Protein AF-A0A953YBI5-F1 (afdb_monomer_lite)

Foldseek 3Di:
DDLVVVQVVVVVVPDPPPDDPDDPDDPPDPPPPPPPPPQPVQADLLRAGPLVVVVVVCVDVDCPLQPCDPVVLVSNVVSLVVVVDPVSVVSSVVSCVSGCVCVLCVVLVVQLVVLLVVCVVCCVVPVVVPDPPVVCNPLVSNLVSVLVSVQVVCVVVVHRDPVVSVVCSVVVSVLVVVLVVVLCPPVVSVVVVVVCPDPPNVVVCVPCVVVVVVVSVVVSVVVVVVVVVVVCLVVLLQVLLVLLLVLLLQLLVQLLVPPDLVSNLVSLVSNVVSLVSNLVSLCVQLVVLVVVLVVVLVVLVVSLVVQVVVLVVQVVVCVVPVVDPVNVVSVVSNVVSVVVSVVVNVVSVVVSQVSNLVSLCCQAVNDDDPDQQLVVLLVQLQDPVRVVVSSVSLSVSSSVQDSHSLSNLVSVLSSLSSSCSNRVVNVVSSVVSNVVSVVVSVVVVVVVVLSGPVVVVVRRPPCPPPVNVSVPRDD

Secondary structure (DSSP, 8-state):
--THHHHHHHHHH-S----------PPPPP-------TTGGGB-TTS-B-HHHHHHHT-S--TTSTT--HHHHHHHHHHHHHH--HHHHHHHHHHHHTSTHHHHTHHHHHHHHHHHHHHHHHIIIIITTTS-HHHIIIIIHHHHHHHHHHHHHHHHTT---HHHHHHHHHHHHHHHHHHHHHHTTSHHHHHHHHHHTSTTHHHHHHHHHHHHHHHHHHHHHHHHHHHHHHHHHHHHHHHHHHHHHHHHHHHHHHHHH-SSHHHHHHHHHHHHHHHHHHHHHTTHHHHHHHHHHHHHHHHHHHHHHHHHHHHHHHHHHHTT-TTSTHHHHHHHHHHHHHHHHHHHHHHHHHHHHHHHHHHHHHHHHS---SS-TTHHHHHHHT-TTTHHHHHHHHHHHHTT--SSHHHHHHHHHHHHHHHHHH-GGGHHHHHHHHHHHHHHHHHHHHHHHH--HHHHTT--TTSSHHHHHHHS---

Radius of gyration: 30.62 Å; chains: 1; bounding box: 60×81×88 Å

pLDDT: mean 75.7, std 19.61, range [31.36, 98.5]

Structure (mmCIF, N/CA/C/O backbone):
data_AF-A0A953YBI5-F1
#
_entry.id   AF-A0A953YBI5-F1
#
loop_
_atom_site.group_PDB
_atom_site.id
_atom_site.type_symbol
_atom_site.label_atom_id
_atom_site.label_alt_id
_atom_site.label_comp_id
_atom_site.label_asym_id
_atom_site.label_entity_id
_atom_site.label_seq_id
_atom_site.pdbx_PDB_ins_code
_atom_site.Cartn_x
_atom_site.Cartn_y
_atom_site.Cartn_z
_atom_site.occupancy
_atom_site.B_iso_or_equiv
_atom_site.auth_seq_id
_atom_site.auth_comp_id
_atom_site.auth_asym_id
_atom_site.auth_atom_id
_atom_site.pdbx_PDB_model_num
ATOM 1 N N . MET A 1 1 ? -17.204 -23.065 28.541 1.00 38.41 1 MET A N 1
ATOM 2 C CA . MET A 1 1 ? -15.896 -22.770 27.911 1.00 38.41 1 MET A CA 1
ATOM 3 C C . MET A 1 1 ? -16.152 -21.701 26.873 1.00 38.41 1 MET A C 1
ATOM 5 O O . MET A 1 1 ? -17.058 -21.897 26.081 1.00 38.41 1 MET A O 1
ATOM 9 N N . ASN A 1 2 ? -15.470 -20.555 26.953 1.00 37.81 2 ASN A N 1
ATOM 10 C CA . ASN A 1 2 ? -15.810 -19.384 26.142 1.00 37.81 2 ASN A CA 1
ATOM 11 C C . ASN A 1 2 ? -15.201 -19.534 24.721 1.00 37.81 2 ASN A C 1
ATOM 13 O O . ASN A 1 2 ? -13.968 -19.576 24.626 1.00 37.81 2 ASN A O 1
ATOM 17 N N . PRO A 1 3 ? -16.004 -19.667 23.642 1.00 39.47 3 PRO A N 1
ATOM 18 C CA . PRO A 1 3 ? -15.534 -20.033 22.292 1.00 39.47 3 PRO A CA 1
ATOM 19 C C . PRO A 1 3 ? -14.549 -19.025 21.671 1.00 39.47 3 PRO A C 1
ATOM 21 O O . PRO A 1 3 ? -13.709 -19.386 20.849 1.00 39.47 3 PRO A O 1
ATOM 24 N N . TRP A 1 4 ? -14.543 -17.776 22.138 1.00 41.09 4 TRP A N 1
ATOM 25 C CA . TRP A 1 4 ? -13.689 -16.701 21.616 1.00 41.09 4 TRP A CA 1
ATOM 26 C C . TRP A 1 4 ? -12.180 -16.925 21.817 1.00 41.09 4 TRP A C 1
ATOM 28 O O . TRP A 1 4 ? -11.372 -16.449 21.019 1.00 41.09 4 TRP A O 1
ATOM 38 N N . ARG A 1 5 ? -11.769 -17.688 22.844 1.00 41.41 5 ARG A N 1
ATOM 39 C CA . ARG A 1 5 ? -10.341 -17.985 23.091 1.00 41.41 5 ARG A CA 1
ATOM 40 C C . ARG A 1 5 ? -9.724 -18.918 22.044 1.00 41.41 5 ARG A C 1
ATOM 42 O O . ARG A 1 5 ? -8.505 -18.920 21.907 1.00 41.41 5 ARG A O 1
ATOM 49 N N . LEU A 1 6 ? -10.538 -19.679 21.310 1.00 43.06 6 LEU A N 1
ATOM 50 C CA . LEU A 1 6 ? -10.079 -20.566 20.235 1.00 43.06 6 LEU A CA 1
ATOM 51 C C . LEU A 1 6 ? -10.041 -19.863 18.866 1.00 43.06 6 LEU A C 1
ATOM 53 O O . LEU A 1 6 ? -9.292 -20.283 17.991 1.00 43.06 6 LEU A O 1
ATOM 57 N N . LEU A 1 7 ? -10.774 -18.756 18.701 1.00 44.19 7 LEU A N 1
ATOM 58 C CA . LEU A 1 7 ? -10.940 -18.061 17.417 1.00 44.19 7 LEU A CA 1
ATOM 59 C C . LEU A 1 7 ? -9.850 -17.025 17.099 1.00 44.19 7 LEU A C 1
ATOM 61 O O . LEU A 1 7 ? -9.533 -16.808 15.932 1.00 44.19 7 LEU A O 1
ATOM 65 N N . LEU A 1 8 ? -9.226 -16.410 18.109 1.00 40.84 8 LEU A N 1
ATOM 66 C CA . LEU A 1 8 ? -8.185 -15.389 17.891 1.00 40.84 8 LEU A CA 1
ATOM 67 C C . LEU A 1 8 ? -6.787 -15.971 17.610 1.00 40.84 8 LEU A C 1
ATOM 69 O O . LEU A 1 8 ? -5.961 -15.314 16.981 1.00 40.84 8 LEU A O 1
ATOM 73 N N . ALA A 1 9 ? -6.520 -17.208 18.035 1.00 40.12 9 ALA A N 1
ATOM 74 C CA . ALA A 1 9 ? -5.230 -17.869 17.828 1.00 40.12 9 ALA A CA 1
ATOM 75 C C . ALA A 1 9 ? -4.893 -18.145 16.341 1.00 40.12 9 ALA A C 1
ATOM 77 O O . ALA A 1 9 ? -3.784 -17.806 15.927 1.00 40.12 9 ALA A O 1
ATOM 78 N N . PRO A 1 10 ? -5.800 -18.684 15.498 1.00 40.62 10 PRO A N 1
ATOM 79 C CA . PRO A 1 10 ? -5.495 -18.913 14.082 1.00 40.62 10 PRO A CA 1
ATOM 80 C C . PRO A 1 10 ? -5.432 -17.617 13.257 1.00 40.62 10 PRO A C 1
ATOM 82 O O . PRO A 1 10 ? -4.679 -17.552 12.288 1.00 40.62 10 PRO A O 1
ATOM 85 N N . LEU A 1 11 ? -6.143 -16.559 13.664 1.00 39.78 11 LEU A N 1
ATOM 86 C CA . LEU A 1 11 ? -6.164 -15.256 12.980 1.00 39.78 11 LEU A CA 1
ATOM 87 C C . LEU A 1 11 ? -4.816 -14.515 13.077 1.00 39.78 11 LEU A C 1
ATOM 89 O O . LEU A 1 11 ? -4.431 -13.802 12.154 1.00 39.78 11 LEU A O 1
ATOM 93 N N . LEU A 1 12 ? -4.059 -14.752 14.153 1.00 38.44 12 LEU A N 1
ATOM 94 C CA . LEU A 1 12 ? -2.684 -14.267 14.315 1.00 38.44 12 LEU A CA 1
ATOM 95 C C . LEU A 1 12 ? -1.645 -15.141 13.586 1.00 38.44 12 LEU A C 1
ATOM 97 O O . LEU A 1 12 ? -0.542 -14.671 13.314 1.00 38.44 12 LEU A O 1
ATOM 101 N N . CYS A 1 13 ? -1.987 -16.387 13.238 1.00 38.44 13 CYS A N 1
ATOM 102 C CA . CYS A 1 13 ? -1.091 -17.324 12.551 1.00 38.44 13 CYS A CA 1
ATOM 103 C C . CYS A 1 13 ? -1.298 -17.402 11.025 1.00 38.44 13 CYS A C 1
ATOM 105 O O . CYS A 1 13 ? -0.402 -17.873 10.330 1.00 38.44 13 CYS A O 1
ATOM 107 N N . ALA A 1 14 ? -2.442 -16.958 10.490 1.00 33.94 14 ALA A N 1
ATOM 108 C CA . ALA A 1 14 ? -2.810 -17.124 9.077 1.00 33.94 14 ALA A CA 1
ATOM 109 C C . ALA A 1 14 ? -2.406 -15.959 8.147 1.00 33.94 14 ALA A C 1
ATOM 111 O O . ALA A 1 14 ? -2.756 -15.970 6.967 1.00 33.94 14 ALA A O 1
ATOM 112 N N . LEU A 1 15 ? -1.662 -14.959 8.632 1.00 34.66 15 LEU A N 1
ATOM 113 C CA . LEU A 1 15 ? -1.116 -13.918 7.759 1.00 34.66 15 LEU A CA 1
ATOM 114 C C . LEU A 1 15 ? -0.030 -14.523 6.850 1.00 34.66 15 LEU A C 1
ATOM 116 O O . LEU A 1 15 ? 0.958 -15.058 7.362 1.00 34.66 15 LEU A O 1
ATOM 120 N N . PRO A 1 16 ? -0.155 -14.438 5.512 1.00 38.12 16 PRO A N 1
ATOM 121 C CA . PRO A 1 16 ? 0.911 -14.874 4.632 1.00 38.12 16 PRO A CA 1
ATOM 122 C C . PRO A 1 16 ? 2.105 -13.940 4.834 1.00 38.12 16 PRO A C 1
ATOM 124 O O . PRO A 1 16 ? 2.052 -12.755 4.503 1.00 38.12 16 PRO A O 1
ATOM 127 N N . LEU A 1 17 ? 3.201 -14.493 5.355 1.00 38.00 17 LEU A N 1
ATOM 128 C CA . LEU A 1 17 ? 4.547 -13.928 5.265 1.00 38.00 17 LEU A CA 1
ATOM 129 C C . LEU A 1 17 ? 4.966 -13.909 3.787 1.00 38.00 17 LEU A C 1
ATOM 131 O O . LEU A 1 17 ? 5.788 -14.702 3.330 1.00 38.00 17 LEU A O 1
ATOM 135 N N . ALA A 1 18 ? 4.352 -13.029 3.002 1.00 33.50 18 ALA A N 1
ATOM 136 C CA . ALA A 1 18 ? 4.752 -12.762 1.637 1.00 33.50 18 ALA A CA 1
ATOM 137 C C . ALA A 1 18 ? 6.072 -11.978 1.669 1.00 33.50 18 ALA A C 1
ATOM 139 O O . ALA A 1 18 ? 6.083 -10.758 1.781 1.00 33.50 18 ALA A O 1
ATOM 140 N N . GLY A 1 19 ? 7.183 -12.719 1.619 1.00 34.19 19 GLY A N 1
ATOM 141 C CA . GLY A 1 19 ? 8.467 -12.304 1.050 1.00 34.19 19 GLY A CA 1
ATOM 142 C C . GLY A 1 19 ? 8.935 -10.881 1.352 1.00 34.19 19 GLY A C 1
ATOM 143 O O . GLY A 1 19 ? 9.192 -10.118 0.425 1.00 34.19 19 GLY A O 1
ATOM 144 N N . VAL A 1 20 ? 9.106 -10.531 2.627 1.00 31.45 20 VAL A N 1
ATOM 145 C CA . VAL A 1 20 ? 9.957 -9.393 2.989 1.00 31.45 20 VAL A CA 1
ATOM 146 C C . VAL A 1 20 ? 11.403 -9.851 2.813 1.00 31.45 20 VAL A C 1
ATOM 148 O O . VAL A 1 20 ? 11.874 -10.735 3.528 1.00 31.45 20 VAL A O 1
ATOM 151 N N . CYS A 1 21 ? 12.099 -9.289 1.823 1.00 31.89 21 CYS A N 1
ATOM 152 C CA . CYS A 1 21 ? 13.548 -9.409 1.705 1.00 31.89 21 CYS A CA 1
ATOM 153 C C . CYS A 1 21 ? 14.183 -9.045 3.051 1.00 31.89 21 CYS A C 1
ATOM 155 O O . CYS A 1 21 ? 13.959 -7.949 3.562 1.00 31.89 21 CYS A O 1
ATOM 157 N N . VAL A 1 22 ? 14.963 -9.971 3.613 1.00 33.91 22 VAL A N 1
ATOM 158 C CA . VAL A 1 22 ? 15.710 -9.791 4.861 1.00 33.91 22 VAL A CA 1
ATOM 159 C C . VAL A 1 22 ? 16.747 -8.685 4.651 1.00 33.91 22 VAL A C 1
ATOM 161 O O . VAL A 1 22 ? 17.883 -8.933 4.248 1.00 33.91 22 VAL A O 1
ATOM 164 N N . ALA A 1 23 ? 16.345 -7.439 4.890 1.00 35.44 23 ALA A N 1
ATOM 165 C CA . ALA A 1 23 ? 17.272 -6.398 5.291 1.00 35.44 23 ALA A CA 1
ATOM 166 C C . ALA A 1 23 ? 17.822 -6.816 6.660 1.00 35.44 23 ALA A C 1
ATOM 168 O O . ALA A 1 23 ? 17.047 -7.223 7.523 1.00 35.44 23 ALA A O 1
ATOM 169 N N . GLN A 1 24 ? 19.147 -6.773 6.829 1.00 32.41 24 GLN A N 1
ATOM 170 C CA . GLN A 1 24 ? 19.813 -7.037 8.107 1.00 32.41 24 GLN A CA 1
ATOM 171 C C . GLN A 1 24 ? 19.042 -6.359 9.244 1.00 32.41 24 GLN A C 1
ATOM 173 O O . GLN A 1 24 ? 18.914 -5.134 9.251 1.00 32.41 24 GLN A O 1
ATOM 178 N N . GLU A 1 25 ? 18.514 -7.170 10.165 1.00 31.36 25 GLU A N 1
ATOM 179 C CA . GLU A 1 25 ? 17.849 -6.709 11.379 1.00 31.36 25 GLU A CA 1
ATOM 180 C C . GLU A 1 25 ? 18.768 -5.716 12.090 1.00 31.36 25 GLU A C 1
ATOM 182 O O . GLU A 1 25 ? 19.824 -6.073 12.619 1.00 31.36 25 GLU A O 1
ATOM 187 N N . ALA A 1 26 ? 18.363 -4.445 12.097 1.00 38.09 26 ALA A N 1
ATOM 188 C CA . ALA A 1 26 ? 18.811 -3.542 13.137 1.00 38.09 26 ALA A CA 1
ATOM 189 C C . ALA A 1 26 ? 18.460 -4.204 14.481 1.00 38.09 26 ALA A C 1
ATOM 191 O O . ALA A 1 26 ? 17.373 -4.784 14.588 1.00 38.09 26 ALA A O 1
ATOM 192 N N . PRO A 1 27 ? 19.352 -4.163 15.489 1.00 48.12 27 PRO A N 1
ATOM 193 C CA . PRO A 1 27 ? 19.052 -4.737 16.792 1.00 48.12 27 PRO A CA 1
ATOM 194 C C . PRO A 1 27 ? 17.697 -4.198 17.264 1.00 48.12 27 PRO A C 1
ATOM 196 O O . PRO A 1 27 ? 17.449 -2.997 17.096 1.00 48.12 27 PRO A O 1
ATOM 199 N N . PRO A 1 28 ? 16.813 -5.059 17.804 1.00 37.97 28 PRO A N 1
ATOM 200 C CA . PRO A 1 28 ? 15.508 -4.620 18.261 1.00 37.97 28 PRO A CA 1
ATOM 201 C C . PRO A 1 28 ? 15.716 -3.431 19.203 1.00 37.97 28 PRO A C 1
ATOM 203 O O . PRO A 1 28 ? 16.600 -3.500 20.069 1.00 37.97 28 PRO A O 1
ATOM 206 N N . PRO A 1 29 ? 14.967 -2.325 19.030 1.00 41.56 29 PRO A N 1
ATOM 207 C CA . PRO A 1 29 ? 15.013 -1.246 20.002 1.00 41.56 29 PRO A CA 1
ATOM 208 C C . PRO A 1 29 ? 14.768 -1.861 21.385 1.00 41.56 29 PRO A C 1
ATOM 210 O O . PRO A 1 29 ? 13.970 -2.801 21.492 1.00 41.56 29 PRO A O 1
ATOM 213 N N . PRO A 1 30 ? 15.487 -1.407 22.429 1.00 46.97 30 PRO A N 1
ATOM 214 C CA . PRO A 1 30 ? 15.323 -1.962 23.765 1.00 46.97 30 PRO A CA 1
ATOM 215 C C . PRO A 1 30 ? 13.833 -1.978 24.095 1.00 46.97 30 PRO A C 1
ATOM 217 O O . PRO A 1 30 ? 13.148 -0.984 23.852 1.00 46.97 30 PRO A O 1
ATOM 220 N N . ALA A 1 31 ? 13.337 -3.121 24.577 1.00 33.91 31 ALA A N 1
ATOM 221 C CA . ALA A 1 31 ? 11.937 -3.284 24.934 1.00 33.91 31 ALA A CA 1
ATOM 222 C C . ALA A 1 31 ? 11.511 -2.093 25.798 1.00 33.91 31 ALA A C 1
ATOM 224 O O . ALA A 1 31 ? 12.016 -1.914 26.909 1.00 33.91 31 ALA A O 1
ATOM 225 N N . VAL A 1 32 ? 10.627 -1.252 25.259 1.00 36.38 32 VAL A N 1
ATOM 226 C CA . VAL A 1 32 ? 10.007 -0.179 26.028 1.00 36.38 32 VAL A CA 1
ATOM 227 C C . VAL A 1 32 ? 9.223 -0.897 27.116 1.00 36.38 32 VAL A C 1
ATOM 229 O O . VAL A 1 32 ? 8.304 -1.662 26.817 1.00 36.38 32 VAL A O 1
ATOM 232 N N . ALA A 1 33 ? 9.663 -0.756 28.368 1.00 42.38 33 ALA A N 1
ATOM 233 C CA . ALA A 1 33 ? 8.956 -1.322 29.507 1.00 42.38 33 ALA A CA 1
ATOM 234 C C . ALA A 1 33 ? 7.477 -0.914 29.405 1.00 42.38 33 ALA A C 1
ATOM 236 O O . ALA A 1 33 ? 7.223 0.225 29.006 1.00 42.38 33 ALA A O 1
ATOM 237 N N . PRO A 1 34 ? 6.510 -1.801 29.720 1.00 46.44 34 PRO A N 1
ATOM 238 C CA . PRO A 1 34 ? 5.100 -1.441 29.670 1.00 46.44 34 PRO A CA 1
ATOM 239 C C . PRO A 1 34 ? 4.927 -0.171 30.492 1.00 46.44 34 PRO A C 1
ATOM 241 O O . PRO A 1 34 ? 5.212 -0.165 31.692 1.00 46.44 34 PRO A O 1
ATOM 244 N N . GLU A 1 35 ? 4.565 0.913 29.815 1.00 55.09 35 GLU A N 1
ATOM 245 C CA . GLU A 1 35 ? 4.444 2.222 30.427 1.00 55.09 35 GLU A CA 1
ATOM 246 C C . GLU A 1 35 ? 3.282 2.132 31.415 1.00 55.09 35 GLU A C 1
ATOM 248 O O . GLU A 1 35 ? 2.106 2.130 31.048 1.00 55.09 35 GLU A O 1
ATOM 253 N N . LEU A 1 36 ? 3.634 1.891 32.679 1.00 68.62 36 LEU A N 1
ATOM 254 C CA . LEU A 1 36 ? 2.707 1.756 33.788 1.00 68.62 36 LEU A CA 1
ATOM 255 C C . LEU A 1 36 ? 1.977 3.084 33.904 1.00 68.62 36 LEU A C 1
ATOM 257 O O . LEU A 1 36 ? 2.531 4.033 34.451 1.00 68.62 36 LEU A O 1
ATOM 261 N N . ASP A 1 37 ? 0.753 3.144 33.379 1.00 75.50 37 ASP A N 1
ATOM 262 C CA . ASP A 1 37 ? -0.151 4.264 33.597 1.00 75.50 37 ASP A CA 1
ATOM 263 C C . ASP A 1 37 ? -0.215 4.536 35.108 1.00 75.50 37 ASP A C 1
ATOM 265 O O . ASP A 1 37 ? -0.789 3.735 35.858 1.00 75.50 37 ASP A O 1
ATOM 269 N N . PRO A 1 38 ? 0.398 5.635 35.583 1.00 78.06 38 PRO A N 1
ATOM 270 C CA . PRO A 1 38 ? 0.611 5.857 37.010 1.00 78.06 38 PRO A CA 1
ATOM 271 C C . PRO A 1 38 ? -0.710 6.098 37.749 1.00 78.06 38 PRO A C 1
ATOM 273 O O . PRO A 1 38 ? -0.744 6.123 38.979 1.00 78.06 38 PRO A O 1
ATOM 276 N N . PHE A 1 39 ? -1.802 6.259 36.999 1.00 87.38 39 PHE A N 1
ATOM 277 C CA . PHE A 1 39 ? -3.135 6.532 37.499 1.00 87.38 39 PHE A CA 1
ATOM 278 C C . PHE A 1 39 ? -4.109 5.360 37.341 1.00 87.38 39 PHE A C 1
ATOM 280 O O . PHE A 1 39 ? -5.306 5.530 37.584 1.00 87.38 39 PHE A O 1
ATOM 287 N N . LYS A 1 40 ? -3.627 4.164 36.983 1.00 88.25 40 LYS A N 1
ATOM 288 C CA . LYS A 1 40 ? -4.470 2.980 36.758 1.00 88.25 40 LYS A CA 1
ATOM 289 C C . LYS A 1 40 ? -5.446 2.709 37.910 1.00 88.25 40 LYS A C 1
ATOM 291 O O . LYS A 1 40 ? -6.616 2.423 37.674 1.00 88.25 40 LYS A O 1
ATOM 296 N N . ASP A 1 41 ? -4.992 2.879 39.151 1.00 88.62 41 ASP A N 1
ATOM 297 C CA . ASP A 1 41 ? -5.772 2.589 40.365 1.00 88.62 41 ASP A CA 1
ATOM 298 C C . ASP A 1 41 ? -6.878 3.610 40.675 1.00 88.62 41 ASP A C 1
ATOM 300 O O . ASP A 1 41 ? -7.653 3.411 41.614 1.00 88.62 41 ASP A O 1
ATOM 304 N N . VAL A 1 42 ? -6.914 4.730 39.950 1.00 91.62 42 VAL A N 1
ATOM 305 C CA . VAL A 1 42 ? -7.939 5.779 40.074 1.00 91.62 42 VAL A CA 1
ATOM 306 C C . VAL A 1 42 ? -8.682 6.014 38.759 1.00 91.62 42 VAL A C 1
ATOM 308 O O . VAL A 1 42 ? -9.495 6.936 38.666 1.00 91.62 42 VAL A O 1
ATOM 311 N N . ARG A 1 43 ? -8.447 5.192 37.730 1.00 90.81 43 ARG A N 1
ATOM 312 C CA . ARG A 1 43 ? -9.248 5.226 36.505 1.00 90.81 43 ARG A CA 1
ATOM 313 C C . ARG A 1 43 ? -10.604 4.565 36.720 1.00 90.81 43 ARG A C 1
ATOM 315 O O . ARG A 1 43 ? -10.757 3.554 37.404 1.00 90.81 43 ARG A O 1
ATOM 322 N N . ARG A 1 44 ? -11.622 5.153 36.104 1.00 93.19 44 ARG A N 1
ATOM 323 C CA . ARG A 1 44 ? -12.934 4.544 35.916 1.00 93.19 44 ARG A CA 1
ATOM 324 C C . ARG A 1 44 ? -12.854 3.448 34.858 1.00 93.19 44 ARG A C 1
ATOM 326 O O . ARG A 1 44 ? -11.905 3.346 34.087 1.00 93.19 44 ARG A O 1
ATOM 333 N N . SER A 1 45 ? -13.921 2.663 34.789 1.00 91.81 45 SER A N 1
ATOM 334 C CA . SER A 1 45 ? -14.107 1.611 33.789 1.00 91.81 45 SER A CA 1
ATOM 335 C C . SER A 1 45 ? -14.154 2.114 32.345 1.00 91.81 45 SER A C 1
ATOM 337 O O . SER A 1 45 ? -13.962 1.310 31.442 1.00 91.81 45 SER A O 1
ATOM 339 N N . ASP A 1 46 ? -14.430 3.403 32.144 1.00 85.19 46 ASP A N 1
ATOM 340 C CA . ASP A 1 46 ? -14.461 4.102 30.850 1.00 85.19 46 ASP A CA 1
ATOM 341 C C . ASP A 1 46 ? -13.140 4.806 30.504 1.00 85.19 46 ASP A C 1
ATOM 343 O O . ASP A 1 46 ? -13.074 5.592 29.563 1.00 85.19 46 ASP A O 1
ATOM 347 N N . GLY A 1 47 ? -12.099 4.571 31.301 1.00 85.75 47 GLY A N 1
ATOM 348 C CA . GLY A 1 47 ? -10.788 5.160 31.094 1.00 85.75 47 GLY A CA 1
ATOM 349 C C . GLY A 1 47 ? -10.616 6.575 31.646 1.00 85.75 47 GLY A C 1
ATOM 350 O O . GLY A 1 47 ? -9.477 7.012 31.695 1.00 85.75 47 GLY A O 1
ATOM 351 N N . THR A 1 48 ? -11.651 7.281 32.113 1.00 91.00 48 THR A N 1
ATOM 352 C CA . THR A 1 48 ? -11.484 8.620 32.725 1.00 91.00 48 THR A CA 1
ATOM 353 C C . THR A 1 48 ? -10.980 8.548 34.167 1.00 91.00 48 THR A C 1
ATOM 355 O O . THR A 1 48 ? -11.270 7.597 34.892 1.00 91.00 48 THR A O 1
ATOM 358 N N . LEU A 1 49 ? -10.269 9.570 34.641 1.00 92.44 49 LEU A N 1
ATOM 359 C CA . LEU A 1 49 ? -9.792 9.638 36.028 1.00 92.44 49 LEU A CA 1
ATOM 360 C C . LEU A 1 49 ? -10.876 10.034 37.033 1.00 92.44 49 LEU A C 1
ATOM 362 O O . LEU A 1 49 ? -11.623 10.994 36.832 1.00 92.44 49 LEU A O 1
ATOM 366 N N . ARG A 1 50 ? -10.918 9.337 38.175 1.00 93.94 50 ARG A N 1
ATOM 367 C CA . ARG A 1 50 ? -11.683 9.734 39.365 1.00 93.94 50 ARG A CA 1
ATOM 368 C C . ARG A 1 50 ? -10.939 10.844 40.099 1.00 93.94 50 ARG A C 1
ATOM 370 O O . ARG A 1 50 ? -10.206 10.590 41.052 1.00 93.94 50 ARG A O 1
ATOM 377 N N . TRP A 1 51 ? -11.120 12.080 39.647 1.00 90.88 51 TRP A N 1
ATOM 378 C CA . TRP A 1 51 ? -10.373 13.240 40.137 1.00 90.88 51 TRP A CA 1
ATOM 379 C C . TRP A 1 51 ? -10.537 13.469 41.635 1.00 90.88 51 TRP A C 1
ATOM 381 O O . TRP A 1 51 ? -9.556 13.757 42.309 1.00 90.88 51 TRP A O 1
ATOM 391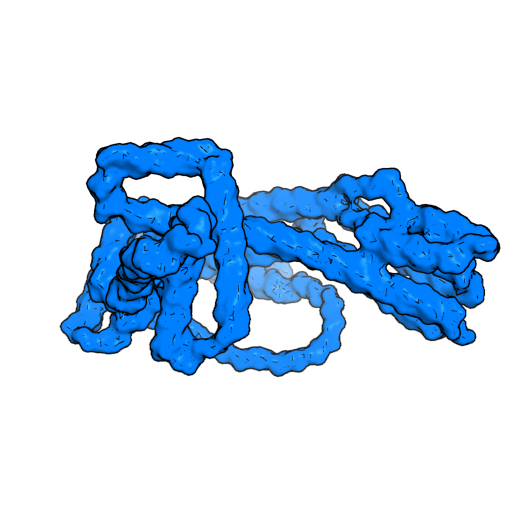 N N . GLY A 1 52 ? -11.735 13.251 42.184 1.00 89.81 52 GLY A N 1
ATOM 392 C CA . GLY A 1 52 ? -11.946 13.328 43.633 1.00 89.81 52 GLY A CA 1
ATOM 393 C C . GLY A 1 52 ? -11.054 12.358 44.419 1.00 89.81 52 GLY A C 1
ATOM 394 O O . GLY A 1 52 ? -10.443 12.753 45.407 1.00 89.81 52 GLY A O 1
ATOM 395 N N . GLU A 1 53 ? -10.919 11.113 43.950 1.00 91.06 53 GLU A N 1
ATOM 396 C CA . GLU A 1 53 ? -10.052 10.107 44.579 1.00 91.06 53 GLU A CA 1
ATOM 397 C C . GLU A 1 53 ? -8.566 10.420 44.354 1.00 91.06 53 GLU A C 1
ATOM 399 O O . GLU A 1 53 ? -7.764 10.293 45.278 1.00 91.06 53 GLU A O 1
ATOM 404 N N . LEU A 1 54 ? -8.197 10.867 43.149 1.00 87.50 54 LEU A N 1
ATOM 405 C CA . LEU A 1 54 ? -6.828 11.263 42.815 1.00 87.50 54 LEU A CA 1
ATOM 406 C C . LEU A 1 54 ? -6.347 12.424 43.702 1.00 87.50 54 LEU A C 1
ATOM 408 O O . LEU A 1 54 ? -5.249 12.360 44.252 1.00 87.50 54 LEU A O 1
ATOM 412 N N . LEU A 1 55 ? -7.181 13.450 43.884 1.00 83.81 55 LEU A N 1
ATOM 413 C CA . LEU A 1 55 ? -6.869 14.617 44.711 1.00 83.81 55 LEU A CA 1
ATOM 414 C C . LEU A 1 55 ? -6.835 14.278 46.204 1.00 83.81 55 LEU A C 1
ATOM 416 O O . LEU A 1 55 ? -5.950 14.748 46.912 1.00 83.81 55 LEU A O 1
ATOM 420 N N . GLN A 1 56 ? -7.740 13.418 46.686 1.00 85.44 56 GLN A N 1
ATOM 421 C CA . GLN A 1 56 ? -7.717 12.948 48.078 1.00 85.44 56 GLN A CA 1
ATOM 422 C C . GLN A 1 56 ? -6.468 12.114 48.392 1.00 85.44 56 GLN A C 1
ATOM 424 O O . GLN A 1 56 ? -5.915 12.225 49.485 1.00 85.44 56 GLN A O 1
ATOM 429 N N . ARG A 1 57 ? -5.979 11.314 47.432 1.00 80.50 57 ARG A N 1
ATOM 430 C CA . ARG A 1 57 ? -4.710 10.576 47.571 1.00 80.50 57 ARG A CA 1
ATOM 431 C C . ARG A 1 57 ? -3.483 11.496 47.582 1.00 80.50 57 ARG A C 1
ATOM 433 O O . ARG A 1 57 ? -2.455 11.108 48.126 1.00 80.50 57 ARG A O 1
ATOM 440 N N . GLY A 1 58 ? -3.590 12.697 47.013 1.00 66.81 58 GLY A N 1
ATOM 441 C CA . GLY A 1 58 ? -2.558 13.739 47.018 1.00 66.81 58 GLY A CA 1
ATOM 442 C C . GLY A 1 58 ? -2.597 14.680 48.229 1.00 66.81 58 GLY A C 1
ATOM 443 O O . GLY A 1 58 ? -2.050 15.773 48.148 1.00 66.81 58 GLY A O 1
ATOM 444 N N . GLY A 1 59 ? -3.257 14.289 49.329 1.00 46.03 59 GLY A N 1
ATOM 445 C CA . GLY A 1 59 ? -3.483 15.125 50.520 1.00 46.03 59 GLY A CA 1
ATOM 446 C C . GLY A 1 59 ? -2.232 15.586 51.284 1.00 46.03 59 GLY A C 1
ATOM 447 O O . GLY A 1 59 ? -2.346 16.452 52.147 1.00 46.03 59 GLY A O 1
ATOM 448 N N . GLU A 1 60 ? -1.046 15.081 50.941 1.00 52.56 60 GLU A N 1
ATOM 449 C CA . GLU A 1 60 ? 0.211 15.780 51.214 1.00 52.56 60 GLU A CA 1
ATOM 450 C C . GLU A 1 60 ? 0.802 16.252 49.880 1.00 52.56 60 GLU A C 1
ATOM 452 O O . GLU A 1 60 ? 0.808 15.457 48.934 1.00 52.56 60 GLU A O 1
ATOM 457 N N . PRO A 1 61 ? 1.296 17.504 49.774 1.00 45.41 61 PRO A N 1
ATOM 458 C CA . PRO A 1 61 ? 1.876 18.069 48.555 1.00 45.41 61 PRO A CA 1
ATOM 459 C C . PRO A 1 61 ? 3.183 17.343 48.210 1.00 45.41 61 PRO A C 1
ATOM 461 O O . PRO A 1 61 ? 4.289 17.814 48.461 1.00 45.41 61 PRO A O 1
ATOM 464 N N . GLY A 1 62 ? 3.042 16.133 47.687 1.00 49.09 62 GLY A N 1
ATOM 465 C CA . GLY A 1 62 ? 4.115 15.264 47.258 1.00 49.09 62 GLY A CA 1
ATOM 466 C C . GLY A 1 62 ? 4.268 15.293 45.735 1.00 49.09 62 GLY A C 1
ATOM 467 O O . GLY A 1 62 ? 3.304 15.551 45.010 1.00 49.09 62 GLY A O 1
ATOM 468 N N . PRO A 1 63 ? 5.457 14.942 45.217 1.00 52.22 63 PRO A N 1
ATOM 469 C CA . PRO A 1 63 ? 5.856 15.085 43.809 1.00 52.22 63 PRO A CA 1
ATOM 470 C C . PRO A 1 63 ? 5.064 14.237 42.791 1.00 52.22 63 PRO A C 1
ATOM 472 O O . PRO A 1 63 ? 5.423 14.191 41.619 1.00 52.22 63 PRO A O 1
ATOM 475 N N . ARG A 1 64 ? 3.988 13.548 43.195 1.00 52.25 64 ARG A N 1
ATOM 476 C CA . ARG A 1 64 ? 3.210 12.656 42.317 1.00 52.25 64 ARG A CA 1
ATOM 477 C C . ARG A 1 64 ? 2.123 13.361 41.497 1.00 52.25 64 ARG A C 1
ATOM 479 O O . ARG A 1 64 ? 1.782 12.850 40.437 1.00 52.25 64 ARG A O 1
ATOM 486 N N . LEU A 1 65 ? 1.625 14.527 41.919 1.00 55.16 65 LEU A N 1
ATOM 487 C CA . LEU A 1 65 ? 0.716 15.354 41.098 1.00 55.16 65 LEU A CA 1
ATOM 488 C C . LEU A 1 65 ? 1.463 16.327 40.166 1.00 55.16 65 LEU A C 1
ATOM 490 O O . LEU A 1 65 ? 0.887 16.792 39.184 1.00 55.16 65 LEU A O 1
ATOM 494 N N . ALA A 1 66 ? 2.753 16.570 40.425 1.00 54.19 66 ALA A N 1
ATOM 495 C CA . ALA A 1 66 ? 3.607 17.452 39.624 1.00 54.19 66 ALA A CA 1
ATOM 496 C C . ALA A 1 66 ? 3.865 16.926 38.196 1.00 54.19 66 ALA A C 1
ATOM 498 O O . ALA A 1 66 ? 4.201 17.696 37.300 1.00 54.19 66 ALA A O 1
ATOM 499 N N . ASN A 1 67 ? 3.649 15.627 37.961 1.00 58.50 67 ASN A N 1
ATOM 500 C CA . ASN A 1 67 ? 3.867 14.970 36.669 1.00 58.50 67 ASN A CA 1
ATOM 501 C C . ASN A 1 67 ? 2.568 14.738 35.882 1.00 58.50 67 ASN A C 1
ATOM 503 O O . ASN A 1 67 ? 2.491 13.800 35.087 1.00 58.50 67 ASN A O 1
ATOM 507 N N . PHE A 1 68 ? 1.531 15.561 36.081 1.00 71.44 68 PHE A N 1
ATOM 508 C CA . PHE A 1 68 ? 0.392 15.560 35.161 1.00 71.44 68 PHE A CA 1
ATOM 509 C C . PHE A 1 68 ? 0.841 16.143 33.810 1.00 71.44 68 PHE A C 1
ATOM 511 O O . PHE A 1 68 ? 0.820 17.353 33.589 1.00 71.44 68 PHE A O 1
ATOM 518 N N . SER A 1 69 ? 1.346 15.274 32.933 1.00 77.19 69 SER A N 1
ATOM 519 C CA . SER A 1 69 ? 1.928 15.655 31.646 1.00 77.19 69 SER A CA 1
ATOM 520 C C . SER A 1 69 ? 0.863 16.137 30.658 1.00 77.19 69 SER A C 1
ATOM 522 O O . SER A 1 69 ? -0.313 15.774 30.749 1.00 77.19 69 SER A O 1
ATOM 524 N N . LEU A 1 70 ? 1.284 16.911 29.652 1.00 71.06 70 LEU A N 1
ATOM 525 C CA . LEU A 1 70 ? 0.431 17.292 28.519 1.00 71.06 70 LEU A CA 1
ATOM 526 C C . LEU A 1 70 ? -0.209 16.082 27.836 1.00 71.06 70 LEU A C 1
ATOM 528 O O . LEU A 1 70 ? -1.365 16.142 27.430 1.00 71.06 70 LEU A O 1
ATOM 532 N N . GLU A 1 71 ? 0.519 14.977 27.747 1.00 75.44 71 GLU A N 1
ATOM 533 C CA .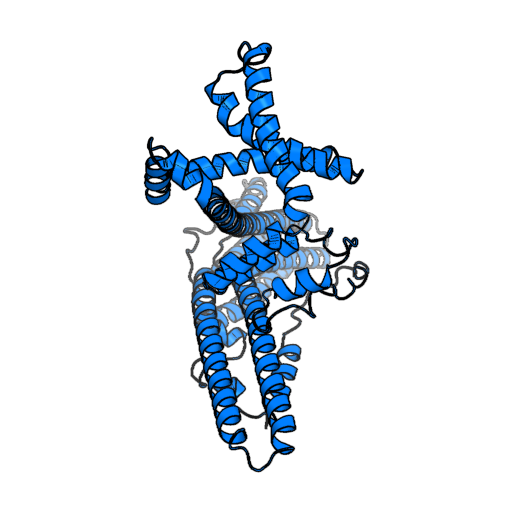 GLU A 1 71 ? -0.004 13.741 27.185 1.00 75.44 71 GLU A CA 1
ATOM 534 C C . GLU A 1 71 ? -1.165 13.183 28.016 1.00 75.44 71 GLU A C 1
ATOM 536 O O . GLU A 1 71 ? -2.221 12.869 27.464 1.00 75.44 71 GLU A O 1
ATOM 541 N N . THR A 1 72 ? -1.009 13.129 29.344 1.00 78.00 72 THR A N 1
ATOM 542 C CA . THR A 1 72 ? -2.073 12.669 30.249 1.00 78.00 72 THR A CA 1
ATOM 543 C C . THR A 1 72 ? -3.292 13.582 30.145 1.00 78.00 72 THR A C 1
ATOM 545 O O . THR A 1 72 ? -4.418 13.100 30.038 1.00 78.00 72 THR A O 1
ATOM 548 N N . PHE A 1 73 ? -3.074 14.899 30.078 1.00 81.88 73 PHE A N 1
ATOM 549 C CA . PHE A 1 73 ? -4.135 15.879 29.858 1.00 81.88 73 PHE A CA 1
ATOM 550 C C . PHE A 1 73 ? -4.898 15.631 28.551 1.00 81.88 73 PHE A C 1
ATOM 552 O O . PHE A 1 73 ? -6.126 15.575 28.566 1.00 81.88 73 PHE A O 1
ATOM 559 N N . LEU A 1 74 ? -4.196 15.468 27.422 1.00 76.12 74 LEU A N 1
ATOM 560 C CA . LEU A 1 74 ? -4.825 15.253 26.114 1.00 76.12 74 LEU A CA 1
ATOM 561 C C . LEU A 1 74 ? -5.575 13.922 26.056 1.00 76.12 74 LEU A C 1
ATOM 563 O O . LEU A 1 74 ? -6.674 13.857 25.499 1.00 76.12 74 LEU A O 1
ATOM 567 N N . ARG A 1 75 ? -5.009 12.875 26.660 1.00 79.69 75 ARG A N 1
ATOM 568 C CA . ARG A 1 75 ? -5.634 11.556 26.761 1.00 79.69 75 ARG A CA 1
ATOM 569 C C . ARG A 1 75 ? -6.937 11.632 27.558 1.00 79.69 75 ARG A C 1
ATOM 571 O O . ARG A 1 75 ? -7.978 11.219 27.053 1.00 79.69 75 ARG A O 1
ATOM 578 N N . GLU A 1 76 ? -6.905 12.232 28.747 1.00 84.62 76 GLU A N 1
ATOM 579 C CA . GLU A 1 76 ? -8.096 12.427 29.584 1.00 84.62 76 GLU A CA 1
ATOM 580 C C . GLU A 1 76 ? -9.146 13.309 28.916 1.00 84.62 76 GLU A C 1
ATOM 582 O O . GLU A 1 76 ? -10.322 12.956 28.886 1.00 84.62 76 GLU A O 1
ATOM 587 N N . LEU A 1 77 ? -8.732 14.428 28.322 1.00 79.62 77 LEU A N 1
ATOM 588 C CA . LEU A 1 77 ? -9.631 15.332 27.616 1.00 79.62 77 LEU A CA 1
ATOM 589 C C . LEU A 1 77 ? -10.344 14.617 26.465 1.00 79.62 77 LEU A C 1
ATOM 591 O O . LEU A 1 77 ? -11.548 14.788 26.287 1.00 79.62 77 LEU A O 1
ATOM 595 N N . THR A 1 78 ? -9.623 13.781 25.715 1.00 74.19 78 THR A N 1
ATOM 596 C CA . THR A 1 78 ? -10.199 12.977 24.630 1.00 74.19 78 THR A CA 1
ATOM 597 C C . THR A 1 78 ? -11.256 12.014 25.163 1.00 74.19 78 THR A C 1
ATOM 599 O O . THR A 1 78 ? -12.358 11.960 24.615 1.00 74.19 78 THR A O 1
ATOM 602 N N . GLN A 1 79 ? -10.969 11.305 26.260 1.00 81.56 79 GLN A N 1
ATOM 603 C CA . GLN A 1 79 ? -11.921 10.371 26.872 1.00 81.56 79 GLN A CA 1
ATOM 604 C C . GLN A 1 79 ? -13.154 11.086 27.438 1.00 81.56 79 GLN A C 1
ATOM 606 O O . GLN A 1 79 ? -14.286 10.646 27.238 1.00 81.56 79 GLN A O 1
ATOM 611 N N . VAL A 1 80 ? -12.962 12.233 28.088 1.00 79.94 80 VAL A N 1
ATOM 612 C CA . VAL A 1 80 ? -14.044 13.055 28.648 1.00 79.94 80 VAL A CA 1
ATOM 613 C C . VAL A 1 80 ? -14.940 13.634 27.549 1.00 79.94 80 VAL A C 1
ATOM 615 O O . VAL A 1 80 ? -16.163 13.625 27.690 1.00 79.94 80 VAL A O 1
ATOM 618 N N . VAL A 1 81 ? -14.359 14.083 26.431 1.00 73.00 81 VAL A N 1
ATOM 619 C CA . VAL A 1 81 ? -15.113 14.560 25.261 1.00 73.00 81 VAL A CA 1
ATOM 620 C C . VAL A 1 81 ? -15.871 13.414 24.593 1.00 73.00 81 VAL A C 1
ATOM 622 O O . VAL A 1 81 ? -17.051 13.580 24.287 1.00 73.00 81 VAL A O 1
ATOM 625 N N . LYS A 1 82 ? -15.235 12.245 24.415 1.00 67.81 82 LYS A N 1
ATOM 626 C CA . LYS A 1 82 ? -15.873 11.037 23.862 1.00 67.81 82 LYS A CA 1
ATOM 627 C C . LYS A 1 82 ? -17.061 10.591 24.718 1.00 67.81 82 LYS A C 1
ATOM 629 O O . LYS A 1 82 ? -18.089 10.206 24.174 1.00 67.81 82 LYS A O 1
ATOM 634 N N . ALA A 1 83 ? -16.943 10.697 26.043 1.00 79.69 83 ALA A N 1
ATOM 635 C CA . ALA A 1 83 ? -18.018 10.359 26.971 1.00 79.69 83 ALA A CA 1
ATOM 636 C C . ALA A 1 83 ? -19.228 11.310 26.886 1.00 79.69 83 ALA A C 1
ATOM 638 O O . ALA A 1 83 ? -20.323 10.923 27.283 1.00 79.69 83 ALA A O 1
ATOM 639 N N . GLY A 1 84 ? -19.055 12.553 26.416 1.00 72.94 84 GLY A N 1
ATOM 640 C CA . GLY A 1 84 ? -20.144 13.524 26.229 1.00 72.94 84 GLY A CA 1
ATOM 641 C C . GLY A 1 84 ? -20.860 13.978 27.513 1.00 72.94 84 GLY A C 1
ATOM 642 O O . GLY A 1 84 ? -21.821 14.745 27.448 1.00 72.94 84 GLY A O 1
ATOM 643 N N . ASP A 1 85 ? -20.406 13.532 28.686 1.00 86.25 85 ASP A N 1
ATOM 644 C CA . ASP A 1 85 ? -21.027 13.827 29.974 1.00 86.25 85 ASP A CA 1
ATOM 645 C C . ASP A 1 85 ? -20.522 15.166 30.531 1.00 86.25 85 ASP A C 1
ATOM 647 O O . ASP A 1 85 ? -19.340 15.372 30.840 1.00 86.25 85 ASP A O 1
ATOM 651 N N . ARG A 1 86 ? -21.462 16.098 30.700 1.00 73.88 86 ARG A N 1
ATOM 652 C CA . ARG A 1 86 ? -21.202 17.436 31.233 1.00 73.88 86 ARG A CA 1
ATOM 653 C C . ARG A 1 86 ? -20.670 17.410 32.668 1.00 73.88 86 ARG A C 1
ATOM 655 O O . ARG A 1 86 ? -19.881 18.288 33.019 1.00 73.88 86 ARG A O 1
ATOM 662 N N . ALA A 1 87 ? -21.086 16.446 33.489 1.00 83.12 87 ALA A N 1
ATOM 663 C CA . ALA A 1 87 ? -20.591 16.303 34.855 1.00 83.12 87 ALA A CA 1
ATOM 664 C C . ALA A 1 87 ? -19.117 15.878 34.859 1.00 83.12 87 ALA A C 1
ATOM 666 O O . ALA A 1 87 ? -18.322 16.475 35.579 1.00 83.12 87 ALA A O 1
ATOM 667 N N . ARG A 1 88 ? -18.731 14.949 33.976 1.00 82.12 88 ARG A N 1
ATOM 668 C CA . ARG A 1 88 ? -17.332 14.510 33.812 1.00 82.12 88 ARG A CA 1
ATOM 669 C C . ARG A 1 88 ? -16.437 15.589 33.250 1.00 82.12 88 ARG A C 1
ATOM 671 O O . ARG A 1 88 ? -15.302 15.728 33.681 1.00 82.12 88 ARG A O 1
ATOM 678 N N . THR A 1 89 ? -16.960 16.370 32.311 1.00 74.56 89 THR A N 1
ATOM 679 C CA . THR A 1 89 ? -16.238 17.527 31.781 1.00 74.56 89 THR A CA 1
ATOM 680 C C . THR A 1 89 ? -15.934 18.513 32.900 1.00 74.56 89 THR A C 1
ATOM 682 O O . THR A 1 89 ? -14.799 18.955 33.032 1.00 74.56 89 THR A O 1
ATOM 685 N N . ARG A 1 90 ? -16.922 18.813 33.753 1.00 79.19 90 ARG A N 1
ATOM 686 C CA . ARG A 1 90 ? -16.716 19.681 34.916 1.00 79.19 90 ARG A CA 1
ATOM 687 C C . ARG A 1 90 ? -15.710 19.081 35.902 1.00 79.19 90 ARG A C 1
ATOM 689 O O . ARG A 1 90 ? -14.761 19.764 36.255 1.00 79.19 90 ARG A O 1
ATOM 696 N N . GLU A 1 91 ? -15.880 17.814 36.273 1.00 87.00 91 GLU A N 1
ATOM 697 C CA . GLU A 1 91 ? -14.982 17.114 37.197 1.00 87.00 91 GLU A CA 1
ATOM 698 C C . GLU A 1 91 ? -13.533 17.083 36.688 1.00 87.00 91 GLU A C 1
ATOM 700 O O . GLU A 1 91 ? -12.608 17.308 37.462 1.00 87.00 91 GLU A O 1
ATOM 705 N N . PHE A 1 92 ? -13.330 16.863 35.387 1.00 88.50 92 PHE A N 1
ATOM 706 C CA . PHE A 1 92 ? -12.015 16.917 34.757 1.00 88.50 92 PHE A CA 1
ATOM 707 C C . PHE A 1 92 ? -11.371 18.292 34.898 1.00 88.50 92 PHE A C 1
ATOM 709 O O . PHE A 1 92 ? -10.235 18.383 35.347 1.00 88.50 92 PHE A O 1
ATOM 716 N N . PHE A 1 93 ? -12.084 19.368 34.556 1.00 82.56 93 PHE A N 1
ATOM 717 C CA . PHE A 1 93 ? -11.510 20.710 34.663 1.00 82.56 93 PHE A CA 1
ATOM 718 C C . PHE A 1 93 ? -11.259 21.123 36.114 1.00 82.56 93 PHE A C 1
ATOM 720 O O . PHE A 1 93 ? -10.198 21.675 36.395 1.00 82.56 93 PHE A O 1
ATOM 727 N N . ASP A 1 94 ? -12.168 20.801 37.036 1.00 82.00 94 ASP A N 1
ATOM 728 C CA . ASP A 1 94 ? -11.966 21.034 38.471 1.00 82.00 94 ASP A CA 1
ATOM 729 C C . ASP A 1 94 ? -10.741 20.251 38.986 1.00 82.00 94 ASP A C 1
ATOM 731 O O . ASP A 1 94 ? -9.937 20.773 39.758 1.00 82.00 94 ASP A O 1
ATOM 735 N N . GLY A 1 95 ? -10.557 19.023 38.492 1.00 83.44 95 GLY A N 1
ATOM 736 C CA . GLY A 1 95 ? -9.416 18.165 38.783 1.00 83.44 95 GLY A CA 1
ATOM 737 C C . GLY A 1 95 ? -8.087 18.712 38.267 1.00 83.44 95 GLY A C 1
ATOM 738 O O . GLY A 1 95 ? -7.137 18.834 39.036 1.00 83.44 95 GLY A O 1
ATOM 739 N N . VAL A 1 96 ? -8.027 19.105 36.992 1.00 81.25 96 VAL A N 1
ATOM 740 C CA . VAL A 1 96 ? -6.821 19.673 36.367 1.00 81.25 96 VAL A CA 1
ATOM 741 C C . VAL A 1 96 ? -6.425 20.993 37.038 1.00 81.25 96 VAL A C 1
ATOM 743 O O . VAL A 1 96 ? -5.232 21.238 37.213 1.00 81.25 96 VAL A O 1
ATOM 746 N N . ILE A 1 97 ? -7.389 21.821 37.470 1.00 76.94 97 ILE A N 1
ATOM 747 C CA . ILE A 1 97 ? -7.120 23.072 38.211 1.00 76.94 97 ILE A CA 1
ATOM 748 C C . ILE A 1 97 ? -6.374 22.803 39.520 1.00 76.94 97 ILE A C 1
ATOM 750 O O . ILE A 1 97 ? -5.522 23.596 39.910 1.00 76.94 97 ILE A O 1
ATOM 754 N N . ALA A 1 98 ? -6.675 21.687 40.178 1.00 79.31 98 ALA A N 1
ATOM 755 C CA . ALA A 1 98 ? -6.032 21.286 41.422 1.00 79.31 98 ALA A CA 1
ATOM 756 C C . ALA A 1 98 ? -4.669 20.586 41.221 1.00 79.31 98 ALA A C 1
ATOM 758 O O . ALA A 1 98 ? -4.045 20.183 42.200 1.00 79.31 98 ALA A O 1
ATOM 759 N N . THR A 1 99 ? -4.194 20.449 39.978 1.00 79.75 99 THR A N 1
ATOM 760 C CA . THR A 1 99 ? -2.844 19.951 39.660 1.00 79.75 99 THR A CA 1
ATOM 761 C C . THR A 1 99 ? -1.891 21.089 39.298 1.00 79.75 99 THR A C 1
ATOM 763 O O . THR A 1 99 ? -2.314 22.181 38.916 1.00 79.75 99 THR A O 1
ATOM 766 N N . ASP A 1 100 ? -0.588 20.800 39.286 1.00 69.00 100 ASP A N 1
ATOM 767 C CA . ASP A 1 100 ? 0.426 21.733 38.779 1.00 69.00 100 ASP A CA 1
ATOM 768 C C . ASP A 1 100 ? 0.383 21.910 37.253 1.00 69.00 100 ASP A C 1
ATOM 770 O O . ASP A 1 100 ? 1.190 22.654 36.700 1.00 69.00 100 ASP A O 1
ATOM 774 N N . PHE A 1 101 ? -0.561 21.285 36.538 1.00 74.00 101 PHE A N 1
ATOM 775 C CA . PHE A 1 101 ? -0.682 21.401 35.084 1.00 74.00 101 PHE A CA 1
ATOM 776 C C . PHE A 1 101 ? -0.737 22.860 34.614 1.00 74.00 101 PHE A C 1
ATOM 778 O O . PHE A 1 101 ? -0.049 23.240 33.667 1.00 74.00 101 PHE A O 1
ATOM 785 N N . TYR A 1 102 ? -1.505 23.713 35.295 1.00 62.09 102 TYR A N 1
ATOM 786 C CA . TYR A 1 102 ? -1.566 25.140 34.970 1.00 62.09 102 TYR A CA 1
ATOM 787 C C . TYR A 1 102 ? -0.339 25.920 35.457 1.00 62.09 102 TYR A C 1
ATOM 789 O O . TYR A 1 102 ? -0.003 26.951 34.883 1.00 62.09 102 TYR A O 1
ATOM 797 N N . THR A 1 103 ? 0.385 25.435 36.457 1.00 64.44 103 THR A N 1
ATOM 798 C CA . THR A 1 103 ? 1.663 26.037 36.852 1.00 64.44 103 THR A CA 1
ATOM 799 C C . THR A 1 103 ? 2.748 25.713 35.821 1.00 64.44 103 THR A C 1
ATOM 801 O O . THR A 1 103 ? 3.502 26.593 35.428 1.00 64.44 103 THR A O 1
ATOM 804 N N . THR A 1 104 ? 2.776 24.490 35.289 1.00 60.94 104 THR A N 1
ATOM 805 C CA . THR A 1 104 ? 3.785 24.025 34.324 1.00 60.94 104 THR A CA 1
ATOM 806 C C . THR A 1 104 ? 3.467 24.469 32.891 1.00 60.94 104 THR A C 1
ATOM 808 O O . THR A 1 104 ? 4.306 25.055 32.210 1.00 60.94 104 THR A O 1
ATOM 811 N N . TYR A 1 105 ? 2.231 24.266 32.429 1.00 62.16 105 TYR A N 1
ATOM 812 C CA . TYR A 1 105 ? 1.791 24.590 31.064 1.00 62.16 105 TYR A CA 1
ATOM 813 C C . TYR A 1 105 ? 0.955 25.872 30.989 1.00 62.16 105 TYR A C 1
ATOM 815 O O . TYR A 1 105 ? 0.927 26.549 29.961 1.00 62.16 105 TYR A O 1
ATOM 823 N N . GLY A 1 106 ? 0.300 26.276 32.077 1.00 54.25 106 GLY A N 1
ATOM 824 C CA . GLY A 1 106 ? -0.331 27.594 32.135 1.00 54.25 106 GLY A CA 1
ATOM 825 C C . GLY A 1 106 ? 0.705 28.713 32.246 1.00 54.25 106 GLY A C 1
ATOM 826 O O . GLY A 1 106 ? 0.467 29.767 31.673 1.00 54.25 106 GLY A O 1
ATOM 827 N N . VAL A 1 107 ? 1.901 28.488 32.814 1.00 51.94 107 VAL A N 1
ATOM 828 C CA . VAL A 1 107 ? 3.032 29.425 32.655 1.00 51.94 107 VAL A CA 1
ATOM 829 C C . VAL A 1 107 ? 3.468 29.521 31.198 1.00 51.94 107 VAL A C 1
ATOM 831 O O . VAL A 1 107 ? 3.783 30.626 30.783 1.00 51.94 107 VAL A O 1
ATOM 834 N N . PHE A 1 108 ? 3.396 28.460 30.384 1.00 50.28 108 PHE A N 1
ATOM 835 C CA . PHE A 1 108 ? 3.596 28.530 28.923 1.00 50.28 108 PHE A CA 1
ATOM 836 C C . PHE A 1 108 ? 2.497 29.363 28.233 1.00 50.28 108 PHE A C 1
ATOM 838 O O . PHE A 1 108 ? 2.787 30.205 27.381 1.00 50.28 108 PHE A O 1
ATOM 845 N N . ALA A 1 109 ? 1.229 29.210 28.631 1.00 50.84 109 ALA A N 1
ATOM 846 C CA . ALA A 1 109 ? 0.116 30.027 28.126 1.00 50.84 109 ALA A CA 1
ATOM 847 C C . ALA A 1 109 ? 0.202 31.504 28.586 1.00 50.84 109 ALA A C 1
ATOM 849 O O . ALA A 1 109 ? -0.112 32.436 27.844 1.00 50.84 109 ALA A O 1
ATOM 850 N N . ILE A 1 110 ? 0.677 31.742 29.809 1.00 46.97 110 ILE A N 1
ATOM 851 C CA . ILE A 1 110 ? 0.879 33.074 30.385 1.00 46.97 110 ILE A CA 1
ATOM 852 C C . ILE A 1 110 ? 2.135 33.720 29.805 1.00 46.97 110 ILE A C 1
ATOM 854 O O . ILE A 1 110 ? 2.087 34.905 29.506 1.00 46.97 110 ILE A O 1
ATOM 858 N N . THR A 1 111 ? 3.232 32.990 29.578 1.00 49.53 111 THR A N 1
ATOM 859 C CA . THR A 1 111 ? 4.430 33.526 28.908 1.00 49.53 111 THR A CA 1
ATOM 860 C C . THR A 1 111 ? 4.177 33.765 27.435 1.00 49.53 111 THR A C 1
ATOM 862 O O . THR A 1 111 ? 4.600 34.804 26.960 1.00 49.53 111 THR A O 1
ATOM 865 N N . SER A 1 112 ? 3.426 32.926 26.719 1.00 52.72 112 SER A N 1
ATOM 866 C CA . SER A 1 112 ? 2.972 33.272 25.362 1.00 52.72 112 SER A CA 1
ATOM 867 C C . SER A 1 112 ? 2.143 34.561 25.368 1.00 52.72 112 SER A C 1
ATOM 869 O O . SER A 1 112 ? 2.438 35.462 24.591 1.00 52.72 112 SER A O 1
ATOM 871 N N . THR A 1 113 ? 1.221 34.739 26.321 1.00 49.00 113 THR A N 1
ATOM 872 C CA . THR A 1 113 ? 0.443 35.988 26.477 1.00 49.00 113 THR A CA 1
ATOM 873 C C . THR A 1 113 ? 1.304 37.189 26.922 1.00 49.00 113 THR A C 1
ATOM 875 O O . THR A 1 113 ? 1.103 38.319 26.476 1.00 49.00 113 THR A O 1
ATOM 878 N N . ALA A 1 114 ? 2.298 36.982 27.786 1.00 48.19 114 ALA A N 1
ATOM 879 C CA . ALA A 1 114 ? 3.216 38.017 28.263 1.00 48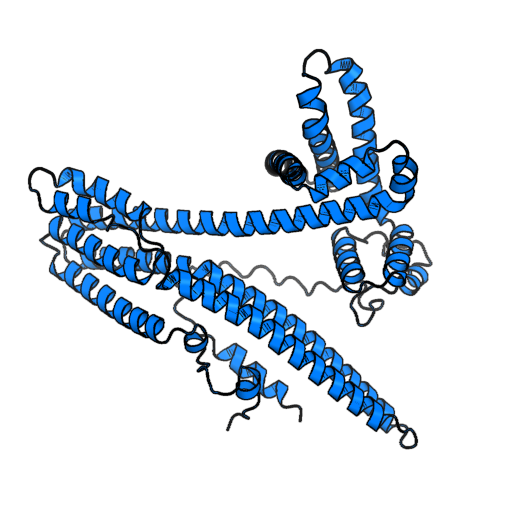.19 114 ALA A CA 1
ATOM 880 C C . ALA A 1 114 ? 4.254 38.393 27.197 1.00 48.19 114 ALA A C 1
ATOM 882 O O . ALA A 1 114 ? 4.642 39.553 27.110 1.00 48.19 114 ALA A O 1
ATOM 883 N N . VAL A 1 115 ? 4.655 37.445 26.350 1.00 51.91 115 VAL A N 1
ATOM 884 C CA . VAL A 1 115 ? 5.449 37.659 25.137 1.00 51.91 115 VAL A CA 1
ATOM 885 C C . VAL A 1 115 ? 4.604 38.371 24.094 1.00 51.91 115 VAL A C 1
ATOM 887 O O . VAL A 1 115 ? 5.129 39.251 23.435 1.00 51.91 115 VAL A O 1
ATOM 890 N N . GLU A 1 116 ? 3.301 38.108 23.980 1.00 56.75 116 GLU A N 1
ATOM 891 C CA . GLU A 1 116 ? 2.401 38.906 23.136 1.00 56.75 116 GLU A CA 1
ATOM 892 C C . GLU A 1 116 ? 2.294 40.363 23.617 1.00 56.75 116 GLU A C 1
ATOM 894 O O . GLU A 1 116 ? 2.392 41.290 22.809 1.00 56.75 116 GLU A O 1
ATOM 899 N N . LEU A 1 117 ? 2.164 40.583 24.930 1.00 51.59 117 LEU A N 1
ATOM 900 C CA . LEU A 1 117 ? 2.135 41.919 25.543 1.00 51.59 117 LEU A CA 1
ATOM 901 C C . LEU A 1 117 ? 3.498 42.632 25.458 1.00 51.59 117 LEU A C 1
ATOM 903 O O . LEU A 1 117 ? 3.568 43.823 25.142 1.00 51.59 117 LEU A O 1
ATOM 907 N N . GLY A 1 118 ? 4.587 41.902 25.694 1.00 51.66 118 GLY A N 1
ATOM 908 C CA . GLY A 1 118 ? 5.964 42.375 25.580 1.00 51.66 118 GLY A CA 1
ATOM 909 C C . GLY A 1 118 ? 6.364 42.648 24.131 1.00 51.66 118 GLY A C 1
ATOM 910 O O . GLY A 1 118 ? 7.016 43.653 23.860 1.00 51.66 118 GLY A O 1
ATOM 911 N N . TYR A 1 119 ? 5.899 41.827 23.187 1.00 56.84 119 TYR A N 1
ATOM 912 C CA . TYR A 1 119 ? 6.021 42.048 21.750 1.00 56.84 119 TYR A CA 1
ATOM 913 C C . TYR A 1 119 ? 5.267 43.304 21.350 1.00 56.84 119 TYR A C 1
ATOM 915 O O . TYR A 1 119 ? 5.833 44.112 20.636 1.00 56.84 119 TYR A O 1
ATOM 923 N N . ASP A 1 120 ? 4.056 43.558 21.849 1.00 55.34 120 ASP A N 1
ATOM 924 C CA . ASP A 1 120 ? 3.350 44.806 21.539 1.00 55.34 120 ASP A CA 1
ATOM 925 C C . ASP A 1 120 ? 4.070 46.054 22.053 1.00 55.34 120 ASP A C 1
ATOM 927 O O . ASP A 1 120 ? 4.091 47.082 21.368 1.00 55.34 120 ASP A O 1
ATOM 931 N N . MET A 1 121 ? 4.719 45.971 23.213 1.00 55.56 121 MET A N 1
ATOM 932 C CA . MET A 1 121 ? 5.552 47.056 23.733 1.00 55.56 121 MET A CA 1
ATOM 933 C C . MET A 1 121 ? 6.867 47.214 22.953 1.00 55.56 121 MET A C 1
ATOM 935 O O . MET A 1 121 ? 7.215 48.330 22.559 1.00 55.56 121 MET A O 1
ATOM 939 N N . ALA A 1 122 ? 7.587 46.124 22.684 1.00 49.41 122 ALA A N 1
ATOM 940 C CA . ALA A 1 122 ? 8.866 46.127 21.972 1.00 49.41 122 ALA A CA 1
ATOM 941 C C . ALA A 1 122 ? 8.701 46.437 20.474 1.00 49.41 122 ALA A C 1
ATOM 943 O O . ALA A 1 122 ? 9.484 47.196 19.903 1.00 49.41 122 ALA A O 1
ATOM 944 N N . TYR A 1 123 ? 7.644 45.927 19.843 1.00 49.31 123 TYR A N 1
ATOM 945 C CA . TYR A 1 123 ? 7.283 46.193 18.455 1.00 49.31 123 TYR A CA 1
ATOM 946 C C . TYR A 1 123 ? 6.952 47.670 18.255 1.00 49.31 123 TYR A C 1
ATOM 948 O O . TYR A 1 123 ? 7.538 48.308 17.380 1.00 49.31 123 TYR A O 1
ATOM 956 N N . ARG A 1 124 ? 6.096 48.252 19.112 1.00 57.31 124 ARG A N 1
ATOM 957 C CA . ARG A 1 124 ? 5.788 49.694 19.075 1.00 57.31 124 ARG A CA 1
ATOM 958 C C . ARG A 1 124 ? 7.017 50.566 19.318 1.00 57.31 124 ARG A C 1
ATOM 960 O O . ARG A 1 124 ? 7.100 51.648 18.744 1.00 57.31 124 ARG A O 1
ATOM 967 N N . ARG A 1 125 ? 7.960 50.111 20.149 1.00 63.50 125 ARG A N 1
ATOM 968 C CA . ARG A 1 125 ? 9.140 50.895 20.537 1.00 63.50 125 ARG A CA 1
ATOM 969 C C . ARG A 1 125 ? 10.317 50.777 19.560 1.00 63.50 125 ARG A C 1
ATOM 971 O O . ARG A 1 125 ? 11.043 51.755 19.409 1.00 63.50 125 ARG A O 1
ATOM 978 N N . TYR A 1 126 ? 10.494 49.639 18.881 1.00 54.84 126 TYR A N 1
ATOM 979 C CA . TYR A 1 126 ? 11.704 49.363 18.088 1.00 54.84 126 TYR A CA 1
ATOM 980 C C . TYR A 1 126 ? 11.454 48.843 16.663 1.00 54.84 126 TYR A C 1
ATOM 982 O O . TYR A 1 126 ? 12.194 49.211 15.753 1.00 54.84 126 TYR A O 1
ATOM 990 N N . LEU A 1 127 ? 10.423 48.022 16.428 1.00 44.62 127 LEU A N 1
ATOM 991 C CA . LEU A 1 127 ? 10.246 47.312 15.146 1.00 44.62 127 LEU A CA 1
ATOM 992 C C . LEU A 1 127 ? 9.221 47.951 14.201 1.00 44.62 127 LEU A C 1
ATOM 994 O O . LEU A 1 127 ? 9.289 47.723 12.993 1.00 44.62 127 LEU A O 1
ATOM 998 N N . HIS A 1 128 ? 8.321 48.802 14.704 1.00 54.62 128 HIS A N 1
ATOM 999 C CA . HIS A 1 128 ? 7.309 49.493 13.893 1.00 54.62 128 HIS A CA 1
ATOM 1000 C C . HIS A 1 128 ? 7.930 50.351 12.775 1.00 54.62 128 HIS A C 1
ATOM 1002 O O . HIS A 1 128 ? 7.298 50.599 11.752 1.00 54.62 128 HIS A O 1
ATOM 1008 N N . ARG A 1 129 ? 9.186 50.787 12.943 1.00 60.44 129 ARG A N 1
ATOM 1009 C CA . ARG A 1 129 ? 9.912 51.578 11.939 1.00 60.44 129 ARG A CA 1
ATOM 1010 C C . ARG A 1 129 ? 10.448 50.744 10.767 1.00 60.44 129 ARG A C 1
ATOM 1012 O O . ARG A 1 129 ? 10.745 51.321 9.728 1.00 60.44 129 ARG A O 1
ATOM 1019 N N . TYR A 1 130 ? 10.561 49.422 10.927 1.00 52.53 130 TYR A N 1
ATOM 1020 C CA . TYR A 1 130 ? 11.276 48.543 9.991 1.00 52.53 130 TYR A CA 1
ATOM 1021 C C . TYR A 1 130 ? 10.425 47.409 9.405 1.00 52.53 130 TYR A C 1
ATOM 1023 O O . TYR A 1 130 ? 10.810 46.830 8.394 1.00 52.53 130 TYR A O 1
ATOM 1031 N N . VAL A 1 131 ? 9.267 47.084 9.992 1.00 45.09 131 VAL A N 1
ATOM 1032 C CA . VAL A 1 131 ? 8.413 45.979 9.522 1.00 45.09 131 VAL A CA 1
ATOM 1033 C C . VAL A 1 131 ? 6.961 46.430 9.431 1.00 45.09 131 VAL A C 1
ATOM 1035 O O . VAL A 1 131 ? 6.399 46.918 10.412 1.00 45.09 131 VAL A O 1
ATOM 1038 N N . SER A 1 132 ? 6.331 46.236 8.263 1.00 48.09 132 SER A N 1
ATOM 1039 C CA . SER A 1 132 ? 4.946 46.669 8.046 1.00 48.09 132 SER A CA 1
ATOM 1040 C C . SER A 1 132 ? 3.975 45.996 9.044 1.00 48.09 132 SER A C 1
ATOM 1042 O O . SER A 1 132 ? 4.044 44.773 9.229 1.00 48.09 132 SER A O 1
ATOM 1044 N N . PRO A 1 133 ? 3.034 46.746 9.657 1.00 51.47 133 PRO A N 1
ATOM 1045 C CA . PRO A 1 133 ? 2.127 46.236 10.695 1.00 51.47 133 PRO A CA 1
ATOM 1046 C C . PRO A 1 133 ? 1.302 45.017 10.286 1.00 51.47 133 PRO A C 1
ATOM 1048 O O . PRO A 1 133 ? 0.969 44.183 11.124 1.00 51.47 133 PRO A O 1
ATOM 1051 N N . ARG A 1 134 ? 0.996 44.883 8.990 1.00 53.62 134 ARG A N 1
ATOM 1052 C CA . ARG A 1 134 ? 0.195 43.770 8.462 1.00 53.62 134 ARG A CA 1
ATOM 1053 C C . ARG A 1 134 ? 0.944 42.439 8.413 1.00 53.62 134 ARG A C 1
ATOM 1055 O O . ARG A 1 134 ? 0.296 41.404 8.477 1.00 53.62 134 ARG A O 1
ATOM 1062 N N . ILE A 1 135 ? 2.273 42.458 8.303 1.00 46.91 135 ILE A N 1
ATOM 1063 C CA . ILE A 1 135 ? 3.097 41.239 8.239 1.00 46.91 135 ILE A CA 1
ATOM 1064 C C . ILE A 1 135 ? 3.520 40.804 9.654 1.00 46.91 135 ILE A C 1
ATOM 1066 O O . ILE A 1 135 ? 3.606 39.614 9.944 1.00 46.91 135 ILE A O 1
ATOM 1070 N N . ALA A 1 136 ? 3.714 41.764 10.562 1.00 52.75 136 ALA A N 1
ATOM 1071 C CA . ALA A 1 136 ? 4.172 41.513 11.927 1.00 52.75 136 ALA A CA 1
ATOM 1072 C C . ALA A 1 136 ? 3.085 40.970 12.882 1.00 52.75 136 ALA A C 1
ATOM 1074 O O . ALA A 1 136 ? 3.398 40.192 13.779 1.00 52.75 136 ALA A O 1
ATOM 1075 N N . SER A 1 137 ? 1.808 41.344 12.716 1.00 53.62 137 SER A N 1
ATOM 1076 C CA . SER A 1 137 ? 0.815 41.151 13.790 1.00 53.62 137 SER A CA 1
ATOM 1077 C C . SER A 1 137 ? 0.174 39.760 13.880 1.00 53.62 137 SER A C 1
ATOM 1079 O O . SER A 1 137 ? -0.470 39.472 14.884 1.00 53.62 137 SER A O 1
ATOM 1081 N N . GLY A 1 138 ? 0.277 38.934 12.834 1.00 51.44 138 GLY A N 1
ATOM 1082 C CA . GLY A 1 138 ? -0.359 37.608 12.781 1.00 51.44 138 GLY A CA 1
ATOM 1083 C C . GLY A 1 138 ? 0.650 36.476 12.946 1.00 51.44 138 GLY A C 1
ATOM 1084 O O . GLY A 1 138 ? 0.750 35.868 14.003 1.00 51.44 138 GLY A O 1
ATOM 1085 N N . MET A 1 139 ? 1.454 36.237 11.907 1.00 48.84 139 MET A N 1
ATOM 1086 C CA . MET A 1 139 ? 2.411 35.124 11.863 1.00 48.84 139 MET A CA 1
ATOM 1087 C C . MET A 1 139 ? 3.554 35.269 12.869 1.00 48.84 139 MET A C 1
ATOM 1089 O O . MET A 1 139 ? 3.898 34.320 13.563 1.00 48.84 139 MET A O 1
ATOM 1093 N N . LEU A 1 140 ? 4.159 36.457 12.948 1.00 48.38 140 LEU A N 1
ATOM 1094 C CA . LEU A 1 140 ? 5.317 36.698 13.810 1.00 48.38 140 LEU A CA 1
ATOM 1095 C C . LEU A 1 140 ? 4.936 36.577 15.285 1.00 48.38 140 LEU A C 1
ATOM 1097 O O . LEU A 1 140 ? 5.687 35.994 16.051 1.00 48.38 140 LEU A O 1
ATOM 1101 N N . ARG A 1 141 ? 3.745 37.049 15.660 1.00 58.41 141 ARG A N 1
ATOM 1102 C CA . ARG A 1 141 ? 3.232 36.985 17.030 1.00 58.41 141 ARG A CA 1
ATOM 1103 C C . ARG A 1 141 ? 2.989 35.544 17.490 1.00 58.41 141 ARG A C 1
ATOM 1105 O O . ARG A 1 141 ? 3.552 35.135 18.500 1.00 58.41 141 ARG A O 1
ATOM 1112 N N . THR A 1 142 ? 2.208 34.768 16.738 1.00 55.06 142 THR A N 1
ATOM 1113 C CA . THR A 1 142 ? 1.869 33.382 17.102 1.00 55.06 142 THR A CA 1
ATOM 1114 C C . THR A 1 142 ? 3.092 32.467 17.048 1.00 55.06 142 THR A C 1
ATOM 1116 O O . THR A 1 142 ? 3.284 31.656 17.950 1.00 55.06 142 THR A O 1
ATOM 1119 N N . ASN A 1 143 ? 3.974 32.644 16.056 1.00 52.41 143 ASN A N 1
ATOM 1120 C CA . ASN A 1 143 ? 5.197 31.846 15.947 1.00 52.41 143 ASN A CA 1
ATOM 1121 C C . ASN A 1 143 ? 6.227 32.211 17.016 1.00 52.41 143 ASN A C 1
ATOM 1123 O O . ASN A 1 143 ? 6.899 31.316 17.504 1.00 52.41 143 ASN A O 1
ATOM 1127 N N . LEU A 1 144 ? 6.346 33.486 17.405 1.00 54.53 144 LEU A N 1
ATOM 1128 C CA . LEU A 1 144 ? 7.219 33.910 18.504 1.00 54.53 144 LEU A CA 1
ATOM 1129 C C . LEU A 1 144 ? 6.702 33.409 19.857 1.00 54.53 144 LEU A C 1
ATOM 1131 O O . LEU A 1 144 ? 7.488 32.976 20.690 1.00 54.53 144 LEU A O 1
ATOM 1135 N N . ALA A 1 145 ? 5.388 33.439 20.076 1.00 59.38 145 ALA A N 1
ATOM 1136 C CA . ALA A 1 145 ? 4.772 32.949 21.303 1.00 59.38 145 ALA A CA 1
ATOM 1137 C C . ALA A 1 145 ? 4.945 31.427 21.468 1.00 59.38 145 ALA A C 1
ATOM 1139 O O . ALA A 1 145 ? 5.394 30.969 22.518 1.00 59.38 145 ALA A O 1
ATOM 1140 N N . LEU A 1 146 ? 4.667 30.653 20.412 1.00 56.91 146 LEU A N 1
ATOM 1141 C CA . LEU A 1 146 ? 4.887 29.202 20.393 1.00 56.91 146 LEU A CA 1
ATOM 1142 C C . LEU A 1 146 ? 6.368 28.844 20.508 1.00 56.91 146 LEU A C 1
ATOM 1144 O O . LEU A 1 146 ? 6.726 27.948 21.265 1.00 56.91 146 LEU A O 1
ATOM 1148 N N . SER A 1 147 ? 7.239 29.556 19.796 1.00 54.97 147 SER A N 1
ATOM 1149 C CA . SER A 1 147 ? 8.669 29.262 19.801 1.00 54.97 147 SER A CA 1
ATOM 1150 C C . SER A 1 147 ? 9.357 29.615 21.098 1.00 54.97 147 SER A C 1
ATOM 1152 O O . SER A 1 147 ? 10.214 28.865 21.545 1.00 54.97 147 SER A O 1
ATOM 1154 N N . THR A 1 148 ? 8.960 30.718 21.727 1.00 58.22 148 THR A N 1
ATOM 1155 C CA . THR A 1 148 ? 9.469 31.097 23.043 1.00 58.22 148 THR A CA 1
ATOM 1156 C C . THR A 1 148 ? 9.004 30.088 24.081 1.00 58.22 148 THR A C 1
ATOM 1158 O O . THR A 1 148 ? 9.783 29.717 24.948 1.00 58.22 148 THR A O 1
ATOM 1161 N N . GLY A 1 149 ? 7.778 29.576 23.960 1.00 60.81 149 GLY A N 1
ATOM 1162 C CA . GLY A 1 149 ? 7.288 28.510 24.822 1.00 60.81 149 GLY A CA 1
ATOM 1163 C C . GLY A 1 149 ? 8.045 27.183 24.649 1.00 60.81 149 GLY A C 1
ATOM 1164 O O . GLY A 1 149 ? 8.421 26.572 25.645 1.00 60.81 149 GLY A O 1
ATOM 1165 N N . ILE A 1 150 ? 8.306 26.752 23.408 1.00 59.81 150 ILE A N 1
ATOM 1166 C CA . ILE A 1 150 ? 9.065 25.520 23.110 1.00 59.81 150 ILE A CA 1
ATOM 1167 C C . ILE A 1 150 ? 10.529 25.673 23.541 1.00 59.81 150 ILE A C 1
ATOM 1169 O O . ILE A 1 150 ? 11.046 24.825 24.260 1.00 59.81 150 ILE A O 1
ATOM 1173 N N . ALA A 1 151 ? 11.172 26.787 23.180 1.00 54.00 151 ALA A N 1
ATOM 1174 C CA . ALA A 1 151 ? 12.553 27.075 23.555 1.00 54.00 151 ALA A CA 1
ATOM 1175 C C . ALA A 1 151 ? 12.721 27.179 25.070 1.00 54.00 151 ALA A C 1
ATOM 1177 O O . ALA A 1 151 ? 13.717 26.711 25.600 1.00 54.00 151 ALA A O 1
ATOM 1178 N N . LEU A 1 152 ? 11.764 27.776 25.785 1.00 51.25 152 LEU A N 1
ATOM 1179 C CA . LEU A 1 152 ? 11.833 27.879 27.240 1.00 51.25 152 LEU A CA 1
ATOM 1180 C C . LEU A 1 152 ? 11.659 26.510 27.907 1.00 51.25 152 LEU A C 1
ATOM 1182 O O . LEU A 1 152 ? 12.372 26.221 28.861 1.00 51.25 152 LEU A O 1
ATOM 1186 N N . ALA A 1 153 ? 10.774 25.651 27.392 1.00 50.34 153 ALA A N 1
ATOM 1187 C CA . ALA A 1 153 ? 10.635 24.279 27.878 1.00 50.34 153 ALA A CA 1
ATOM 1188 C C . ALA A 1 153 ? 11.911 23.449 27.627 1.00 50.34 153 ALA A C 1
ATOM 1190 O O . ALA A 1 153 ? 12.386 22.768 28.531 1.00 50.34 153 ALA A O 1
ATOM 1191 N N . GLU A 1 154 ? 12.517 23.558 26.440 1.00 60.22 154 GLU A N 1
ATOM 1192 C CA . GLU A 1 154 ? 13.805 22.921 26.121 1.00 60.22 154 GLU A CA 1
ATOM 1193 C C . GLU A 1 154 ? 14.960 23.485 26.966 1.00 60.22 154 GLU A C 1
ATOM 1195 O O . GLU A 1 154 ? 15.838 22.736 27.389 1.00 60.22 154 GLU A O 1
ATOM 1200 N N . LEU A 1 155 ? 14.940 24.789 27.273 1.00 53.06 155 LEU A N 1
ATOM 1201 C CA . LEU A 1 155 ? 15.932 25.460 28.120 1.00 53.06 155 LEU A CA 1
ATOM 1202 C C . LEU A 1 155 ? 15.835 24.996 29.578 1.00 53.06 155 LEU A C 1
ATOM 1204 O O . LEU A 1 155 ? 16.860 24.778 30.217 1.00 53.06 155 LEU A O 1
ATOM 1208 N N . VAL A 1 156 ? 14.616 24.823 30.096 1.00 52.22 156 VAL A N 1
ATOM 1209 C CA . VAL A 1 156 ? 14.368 24.277 31.441 1.00 52.22 156 VAL A CA 1
ATOM 1210 C C . VAL A 1 156 ? 14.815 22.815 31.531 1.00 52.22 156 VAL A C 1
ATOM 1212 O O . VAL A 1 156 ? 15.333 22.403 32.565 1.00 52.22 156 VAL A O 1
ATOM 1215 N N . ASN A 1 157 ? 14.689 22.061 30.437 1.00 50.88 157 ASN A N 1
ATOM 1216 C CA . ASN A 1 157 ? 15.126 20.667 30.349 1.00 50.88 157 ASN A CA 1
ATOM 1217 C C . ASN A 1 157 ? 16.613 20.498 29.964 1.00 50.88 157 ASN A C 1
ATOM 1219 O O . ASN A 1 157 ? 17.120 19.380 29.988 1.00 50.88 157 ASN A O 1
ATOM 1223 N N . GLY A 1 158 ? 17.325 21.586 29.644 1.00 57.12 158 GLY A N 1
ATOM 1224 C CA . GLY A 1 158 ? 18.769 21.599 29.381 1.00 57.12 158 GLY A CA 1
ATOM 1225 C C . GLY A 1 158 ? 19.223 21.096 28.002 1.00 57.12 158 GLY A C 1
ATOM 1226 O O . GLY A 1 158 ? 20.425 20.921 27.816 1.00 57.12 158 GLY A O 1
ATOM 1227 N N . ASP A 1 159 ? 18.317 20.887 27.039 1.00 50.47 159 ASP A N 1
ATOM 1228 C CA . ASP A 1 159 ? 18.605 20.157 25.786 1.00 50.47 159 ASP A CA 1
ATOM 1229 C C . ASP A 1 159 ? 18.233 20.949 24.515 1.00 50.47 159 ASP A C 1
ATOM 1231 O O . ASP A 1 159 ? 17.454 20.522 23.662 1.00 50.47 159 ASP A O 1
ATOM 1235 N N . LEU A 1 160 ? 18.754 22.174 24.395 1.00 58.78 160 LEU A N 1
ATOM 1236 C CA . LEU A 1 160 ? 18.349 23.098 23.332 1.00 58.78 160 LEU A CA 1
ATOM 1237 C C . LEU A 1 160 ? 19.118 22.845 22.019 1.00 58.78 160 LEU A C 1
ATOM 1239 O O . LEU A 1 160 ? 20.137 23.473 21.715 1.00 58.78 160 LEU A O 1
ATOM 1243 N N . GLY A 1 161 ? 18.609 21.912 21.212 1.00 57.19 161 GLY A N 1
ATOM 1244 C CA . GLY A 1 161 ? 19.117 21.586 19.877 1.00 57.19 161 GLY A CA 1
ATOM 1245 C C . GLY A 1 161 ? 18.709 22.616 18.813 1.00 57.19 161 GLY A C 1
ATOM 1246 O O . GLY A 1 161 ? 17.680 22.489 18.157 1.00 57.19 161 GLY A O 1
ATOM 1247 N N . GLY A 1 162 ? 19.544 23.627 18.552 1.00 48.56 162 GLY A N 1
ATOM 1248 C CA . GLY A 1 162 ? 19.188 24.754 17.665 1.00 48.56 162 GLY A CA 1
ATOM 1249 C C . GLY A 1 162 ? 18.754 24.415 16.220 1.00 48.56 162 GLY A C 1
ATOM 1250 O O . GLY A 1 162 ? 18.100 25.235 15.575 1.00 48.56 162 GLY A O 1
ATOM 1251 N N . LYS A 1 163 ? 19.073 23.222 15.688 1.00 47.78 163 LYS A N 1
ATOM 1252 C CA . LYS A 1 163 ? 18.673 22.793 14.327 1.00 47.78 163 LYS A CA 1
ATOM 1253 C C . LYS A 1 163 ? 17.261 22.199 14.262 1.00 47.78 163 LYS A C 1
ATOM 1255 O O . LYS A 1 163 ? 16.530 22.526 13.330 1.00 47.78 163 LYS A O 1
ATOM 1260 N N . SER A 1 164 ? 16.868 21.361 15.224 1.00 49.50 164 SER A N 1
ATOM 1261 C CA . SER A 1 164 ? 15.504 20.812 15.311 1.00 49.50 164 SER A CA 1
ATOM 1262 C C . SER A 1 164 ? 14.503 21.924 15.612 1.00 49.50 164 SER A C 1
ATOM 1264 O O . SER A 1 164 ? 13.468 22.011 14.953 1.00 49.50 164 SER A O 1
ATOM 1266 N N . PHE A 1 165 ? 14.875 22.855 16.495 1.00 46.16 165 PHE A N 1
ATOM 1267 C CA . PHE A 1 165 ? 14.089 24.046 16.802 1.00 46.16 165 PHE A CA 1
ATOM 1268 C C . PHE A 1 165 ? 13.773 24.877 15.549 1.00 46.16 165 PHE A C 1
ATOM 1270 O O . PHE A 1 165 ? 12.615 25.198 15.301 1.00 46.16 165 PHE A O 1
ATOM 1277 N N . ALA A 1 166 ? 14.768 25.168 14.701 1.00 42.28 166 ALA A N 1
ATOM 1278 C CA . ALA A 1 166 ? 14.572 25.964 13.486 1.00 42.28 166 ALA A CA 1
ATOM 1279 C C . ALA A 1 166 ? 13.677 25.275 12.431 1.00 42.28 166 ALA A C 1
ATOM 1281 O O . ALA A 1 166 ? 12.899 25.946 11.748 1.00 42.28 166 ALA A O 1
ATOM 1282 N N . ILE A 1 167 ? 13.753 23.943 12.312 1.00 49.88 167 ILE A N 1
ATOM 1283 C CA . ILE A 1 167 ? 12.924 23.151 11.384 1.00 49.88 167 ILE A CA 1
ATOM 1284 C C . ILE A 1 167 ? 11.470 23.080 11.878 1.00 49.88 167 ILE A C 1
ATOM 1286 O O . ILE A 1 167 ? 10.535 23.297 11.099 1.00 49.88 167 ILE A O 1
ATOM 1290 N N . SER A 1 168 ? 11.266 22.863 13.179 1.00 48.25 168 SER A N 1
ATOM 1291 C CA . SER A 1 168 ? 9.943 22.910 13.813 1.00 48.25 168 SER A CA 1
ATOM 1292 C C . SER A 1 168 ? 9.326 24.308 13.721 1.00 48.25 168 SER A C 1
ATOM 1294 O O . SER A 1 168 ? 8.148 24.443 13.407 1.00 48.25 168 SER A O 1
ATOM 1296 N N . LEU A 1 169 ? 10.128 25.367 13.876 1.00 45.41 169 LEU A N 1
ATOM 1297 C CA . LEU A 1 169 ? 9.692 26.759 13.736 1.00 45.41 169 LEU A CA 1
ATOM 1298 C C . LEU A 1 169 ? 9.192 27.084 12.322 1.00 45.41 169 LEU A C 1
ATOM 1300 O O . LEU A 1 169 ? 8.140 27.702 12.145 1.00 45.41 169 LEU A O 1
ATOM 1304 N N . GLY A 1 170 ? 9.962 26.672 11.310 1.00 49.84 170 GLY A N 1
ATOM 1305 C CA . GLY A 1 170 ? 9.630 26.899 9.906 1.00 49.84 170 GLY A CA 1
ATOM 1306 C C . GLY A 1 170 ? 8.383 26.126 9.477 1.00 49.84 170 GLY A C 1
ATOM 1307 O O . GLY A 1 170 ? 7.521 26.679 8.791 1.00 49.84 170 GLY A O 1
ATOM 1308 N N . SER A 1 171 ? 8.247 24.876 9.928 1.00 47.16 171 SER A N 1
ATOM 1309 C CA . SER A 1 171 ? 7.086 24.032 9.623 1.00 47.16 171 SER A CA 1
ATOM 1310 C C . SER A 1 171 ? 5.818 24.470 10.368 1.00 47.16 171 SER A C 1
ATOM 1312 O O . SER A 1 171 ? 4.752 24.523 9.746 1.00 47.16 171 SER A O 1
ATOM 1314 N N . LEU A 1 172 ? 5.909 24.896 11.637 1.00 50.88 172 LEU A N 1
ATOM 1315 C CA . LEU A 1 172 ? 4.769 25.459 12.375 1.00 50.88 172 LEU A CA 1
ATOM 1316 C C . LEU A 1 172 ? 4.286 26.784 11.777 1.00 50.88 172 LEU A C 1
ATOM 1318 O O . LEU A 1 172 ? 3.080 26.992 11.646 1.00 50.88 172 LEU A O 1
ATOM 1322 N N . GLY A 1 173 ? 5.206 27.676 11.398 1.00 48.41 173 GLY A N 1
ATOM 1323 C CA . GLY A 1 173 ? 4.844 29.010 10.921 1.00 48.41 173 GLY A CA 1
ATOM 1324 C C . GLY A 1 173 ? 4.150 29.030 9.564 1.00 48.41 173 GLY A C 1
ATOM 1325 O O . GLY A 1 173 ? 3.280 29.868 9.322 1.00 48.41 173 GLY A O 1
ATOM 1326 N N . ILE A 1 174 ? 4.492 28.077 8.699 1.00 49.25 174 ILE A N 1
ATOM 1327 C CA . ILE A 1 174 ? 3.817 27.872 7.416 1.00 49.25 174 ILE A CA 1
ATOM 1328 C C . ILE A 1 174 ? 2.462 27.180 7.638 1.00 49.25 174 ILE A C 1
ATOM 1330 O O . ILE A 1 174 ? 1.469 27.558 7.014 1.00 49.25 174 ILE A O 1
ATOM 1334 N N . SER A 1 175 ? 2.392 26.232 8.577 1.00 52.38 175 SER A N 1
ATOM 1335 C CA . SER A 1 175 ? 1.174 25.470 8.873 1.00 52.38 175 SER A CA 1
ATOM 1336 C C . SER A 1 175 ? 0.096 26.310 9.560 1.00 52.38 175 SER A C 1
ATOM 1338 O O . SER A 1 175 ? -1.055 26.254 9.138 1.00 52.38 175 SER A O 1
ATOM 1340 N N . SER A 1 176 ? 0.429 27.149 10.549 1.00 52.62 176 SER A N 1
ATOM 1341 C CA . SER A 1 176 ? -0.575 27.956 11.268 1.00 52.62 176 SER A CA 1
ATOM 1342 C C . SER A 1 176 ? -1.252 28.982 10.357 1.00 52.62 176 SER A C 1
ATOM 1344 O O . SER A 1 176 ? -2.471 29.139 10.385 1.00 52.62 176 SER A O 1
ATOM 1346 N N . ALA A 1 177 ? -0.490 29.612 9.463 1.00 56.62 177 ALA A N 1
ATOM 1347 C CA . ALA A 1 177 ? -1.036 30.563 8.509 1.00 56.62 177 ALA A CA 1
ATOM 1348 C C . ALA A 1 177 ? -1.843 29.907 7.389 1.00 56.62 177 ALA A C 1
ATOM 1350 O O . ALA A 1 177 ? -2.855 30.463 6.964 1.00 56.62 177 ALA A O 1
ATOM 1351 N N . LEU A 1 178 ? -1.423 28.732 6.910 1.00 52.78 178 LEU A N 1
ATOM 1352 C CA . LEU A 1 178 ? -2.213 27.945 5.963 1.00 52.78 178 LEU A CA 1
ATOM 1353 C C . LEU A 1 178 ? -3.513 27.456 6.600 1.00 52.78 178 LEU A C 1
ATOM 1355 O O . LEU A 1 178 ? -4.557 27.511 5.952 1.00 52.78 178 LEU A O 1
ATOM 1359 N N . VAL A 1 179 ? -3.473 27.043 7.868 1.00 54.03 179 VAL A N 1
ATOM 1360 C CA . VAL A 1 179 ? -4.662 26.638 8.619 1.00 54.03 179 VAL A CA 1
ATOM 1361 C C . VAL A 1 179 ? -5.569 27.837 8.888 1.00 54.03 179 VAL A C 1
ATOM 1363 O O . VAL A 1 179 ? -6.765 27.726 8.651 1.00 54.03 179 VAL A O 1
ATOM 1366 N N . GLU A 1 180 ? -5.056 29.013 9.261 1.00 62.16 180 GLU A N 1
ATOM 1367 C CA . GLU A 1 180 ? -5.889 30.211 9.445 1.00 62.16 180 GLU A CA 1
ATOM 1368 C C . GLU A 1 180 ? -6.480 30.712 8.109 1.00 62.16 180 GLU A C 1
ATOM 1370 O O . GLU A 1 180 ? -7.663 31.076 8.026 1.00 62.16 180 GLU A O 1
ATOM 1375 N N . ALA A 1 181 ? -5.699 30.670 7.025 1.00 64.94 181 ALA A N 1
ATOM 1376 C CA . ALA A 1 181 ? -6.161 30.981 5.672 1.00 64.94 181 ALA A CA 1
ATOM 1377 C C . ALA A 1 181 ? -7.185 29.954 5.150 1.00 64.94 181 ALA A C 1
ATOM 1379 O O . ALA A 1 181 ? -8.122 30.321 4.442 1.00 64.94 181 ALA A O 1
ATOM 1380 N N . GLY A 1 182 ? -7.044 28.679 5.514 1.00 59.62 182 GLY A N 1
ATOM 1381 C CA . GLY A 1 182 ? -7.995 27.613 5.198 1.00 59.62 182 GLY A CA 1
ATOM 1382 C C . GLY A 1 182 ? -9.282 27.721 6.018 1.00 59.62 182 GLY A C 1
ATOM 1383 O O . GLY A 1 182 ? -10.377 27.748 5.460 1.00 59.62 182 GLY A O 1
ATOM 1384 N N . ALA A 1 183 ? -9.162 27.881 7.335 1.00 61.81 183 ALA A N 1
ATOM 1385 C CA . ALA A 1 183 ? -10.273 28.024 8.273 1.00 61.81 183 ALA A CA 1
ATOM 1386 C C . ALA A 1 183 ? -11.123 29.265 7.974 1.00 61.81 183 ALA A C 1
ATOM 1388 O O . ALA A 1 183 ? -12.351 29.214 8.037 1.00 61.81 183 ALA A O 1
ATOM 1389 N N . SER A 1 184 ? -10.499 30.377 7.574 1.00 67.38 184 SER A N 1
ATOM 1390 C CA . SER A 1 184 ? -11.218 31.597 7.179 1.00 67.38 184 SER A CA 1
ATOM 1391 C C . SER A 1 184 ? -12.018 31.463 5.874 1.00 67.38 184 SER A C 1
ATOM 1393 O O . SER A 1 184 ? -12.937 32.259 5.645 1.00 67.38 184 SER A O 1
ATOM 1395 N N . ARG A 1 185 ? -11.732 30.447 5.043 1.00 69.50 185 ARG A N 1
ATOM 1396 C CA . ARG A 1 185 ? -12.524 30.110 3.846 1.00 69.50 185 ARG A CA 1
ATOM 1397 C C . ARG A 1 185 ? -13.748 29.252 4.154 1.00 69.50 185 ARG A C 1
ATOM 1399 O O . ARG A 1 185 ? -14.668 29.231 3.342 1.00 69.50 185 ARG A O 1
ATOM 1406 N N . ILE A 1 186 ? -13.804 28.598 5.314 1.00 68.50 186 ILE A N 1
ATOM 1407 C CA . ILE A 1 186 ? -14.963 27.805 5.735 1.00 68.50 186 ILE A CA 1
ATOM 1408 C C . ILE A 1 186 ? -16.047 28.770 6.256 1.00 68.50 186 ILE A C 1
ATOM 1410 O O . ILE A 1 186 ? -15.844 29.427 7.282 1.00 68.50 186 ILE A O 1
ATOM 1414 N N . PRO A 1 187 ? -17.221 28.885 5.596 1.00 72.38 187 PRO A N 1
ATOM 1415 C CA . PRO A 1 187 ? -18.222 29.899 5.939 1.00 72.38 187 PRO A CA 1
ATOM 1416 C C . PRO A 1 187 ? -18.735 29.796 7.378 1.00 72.38 187 PRO A C 1
ATOM 1418 O O . PRO A 1 187 ? -19.022 30.824 7.992 1.00 72.38 187 PRO A O 1
ATOM 1421 N N . ALA A 1 188 ? -18.822 28.577 7.920 1.00 69.38 188 ALA A N 1
ATOM 1422 C CA . ALA A 1 188 ? -19.229 28.320 9.298 1.00 69.38 188 ALA A CA 1
ATOM 1423 C C . ALA A 1 188 ? -18.226 28.912 10.301 1.00 69.38 188 ALA A C 1
ATOM 1425 O O . ALA A 1 188 ? -18.612 29.736 11.127 1.00 69.38 188 ALA A O 1
ATOM 1426 N N . LEU A 1 189 ? -16.933 28.598 10.155 1.00 66.44 189 LEU A N 1
ATOM 1427 C CA . LEU A 1 189 ? -15.863 29.160 10.985 1.00 66.44 189 LEU A CA 1
ATOM 1428 C C . LEU A 1 189 ? -15.754 30.676 10.819 1.00 66.44 189 LEU A C 1
ATOM 1430 O O . LEU A 1 189 ? -15.554 31.387 11.797 1.00 66.44 189 LEU A O 1
ATOM 1434 N N . ARG A 1 190 ? -15.972 31.205 9.609 1.00 78.81 190 ARG A N 1
ATOM 1435 C CA . ARG A 1 190 ? -15.991 32.654 9.370 1.00 78.81 190 ARG A CA 1
ATOM 1436 C C . ARG A 1 190 ? -17.145 33.351 10.094 1.00 78.81 190 ARG A C 1
ATOM 1438 O O . ARG A 1 190 ? -16.918 34.369 10.745 1.00 78.81 190 ARG A O 1
ATOM 1445 N N . ARG A 1 191 ? -18.374 32.825 9.991 1.00 76.38 191 ARG A N 1
ATOM 1446 C CA . ARG A 1 191 ? -19.558 33.347 10.708 1.00 76.38 191 ARG A CA 1
ATOM 1447 C C . ARG A 1 191 ? -19.359 33.268 12.219 1.00 76.38 191 ARG A C 1
ATOM 1449 O O . ARG A 1 191 ? -19.698 34.209 12.926 1.00 76.38 191 ARG A O 1
ATOM 1456 N N . PHE A 1 192 ? -18.737 32.193 12.685 1.00 65.62 192 PHE A N 1
ATOM 1457 C CA . PHE A 1 192 ? -18.422 31.980 14.088 1.00 65.62 192 PHE A CA 1
ATOM 1458 C C . PHE A 1 192 ? -17.349 32.960 14.601 1.00 65.62 192 PHE A C 1
ATOM 1460 O O . PHE A 1 192 ? -17.576 33.662 15.583 1.00 65.62 192 PHE A O 1
ATOM 1467 N N . LYS A 1 193 ? -16.237 33.136 13.872 1.00 73.12 193 LYS A N 1
ATOM 1468 C CA . LYS A 1 193 ? -15.175 34.116 14.183 1.00 73.12 193 LYS A CA 1
ATOM 1469 C C . LYS A 1 193 ? -15.708 35.558 14.165 1.00 73.12 193 LYS A C 1
ATOM 1471 O O . LYS A 1 193 ? -15.267 36.390 14.954 1.00 73.12 193 LYS A O 1
ATOM 1476 N N . LEU A 1 194 ? -16.683 35.860 13.299 1.00 78.38 194 LEU A N 1
ATOM 1477 C CA . LEU A 1 194 ? -17.385 37.152 13.265 1.00 78.38 194 LEU A CA 1
ATOM 1478 C C . LEU A 1 194 ? -18.336 37.344 14.455 1.00 78.38 194 LEU A C 1
ATOM 1480 O O . LEU A 1 194 ? -18.345 38.427 15.035 1.00 78.38 194 LEU A O 1
ATOM 1484 N N . ALA A 1 195 ? -19.080 36.311 14.857 1.00 69.31 195 ALA A N 1
ATOM 1485 C CA . ALA A 1 195 ? -19.932 36.352 16.048 1.00 69.31 195 ALA A CA 1
ATOM 1486 C C . ALA A 1 195 ? -19.109 36.597 17.328 1.00 69.31 195 ALA A C 1
ATOM 1488 O O . ALA A 1 195 ? -19.523 37.358 18.202 1.00 69.31 195 ALA A O 1
ATOM 1489 N N . ILE A 1 196 ? -17.898 36.035 17.387 1.00 64.50 196 ILE A N 1
ATOM 1490 C CA . ILE A 1 196 ? -16.946 36.204 18.495 1.00 64.50 196 ILE A CA 1
ATOM 1491 C C . ILE A 1 196 ? -16.272 37.587 18.491 1.00 64.50 196 ILE A C 1
ATOM 1493 O O . ILE A 1 196 ? -15.893 38.093 19.541 1.00 64.50 196 ILE A O 1
ATOM 1497 N N . LYS A 1 197 ? -16.145 38.259 17.342 1.00 70.62 197 LYS A N 1
ATOM 1498 C CA . LYS A 1 197 ? -15.627 39.641 17.289 1.00 70.62 197 LYS A CA 1
ATOM 1499 C C . LYS A 1 197 ? -16.661 40.705 17.688 1.00 70.62 197 LYS A C 1
ATOM 1501 O O . LYS A 1 197 ? -16.322 41.887 17.746 1.00 70.62 197 LYS A O 1
ATOM 1506 N N . GLY A 1 198 ? -17.910 40.322 17.964 1.00 79.81 198 GLY A N 1
ATOM 1507 C CA . GLY A 1 198 ? -18.945 41.238 18.444 1.00 79.81 198 GLY A CA 1
ATOM 1508 C C . GLY A 1 198 ? -18.638 41.794 19.841 1.00 79.81 198 GLY A C 1
ATOM 1509 O O . GLY A 1 198 ? -18.114 41.090 20.700 1.00 79.81 198 GLY A O 1
ATOM 1510 N N . LYS A 1 199 ? -19.015 43.055 20.105 1.00 71.56 199 LYS A N 1
ATOM 1511 C CA . LYS A 1 199 ? -18.723 43.784 21.364 1.00 71.56 199 LYS A CA 1
ATOM 1512 C C . LYS A 1 199 ? -19.176 43.069 22.655 1.00 71.56 199 LYS A C 1
ATOM 1514 O O . LYS A 1 199 ? -18.642 43.363 23.719 1.00 71.56 199 LYS A O 1
ATOM 1519 N N . ASN A 1 200 ? -20.105 42.115 22.563 1.00 64.44 200 ASN A N 1
ATOM 1520 C CA . ASN A 1 200 ? -20.632 41.360 23.707 1.00 64.44 200 ASN A CA 1
ATOM 1521 C C . ASN A 1 200 ? -19.915 40.020 23.962 1.00 64.44 200 ASN A C 1
ATOM 1523 O O . ASN A 1 200 ? -20.148 39.388 24.990 1.00 64.44 200 ASN A O 1
ATOM 1527 N N . ALA A 1 201 ? -19.024 39.585 23.068 1.00 58.38 201 ALA A N 1
ATOM 1528 C CA . ALA A 1 201 ? -18.336 38.301 23.185 1.00 58.38 201 ALA A CA 1
ATOM 1529 C C . ALA A 1 201 ? -17.237 38.284 24.262 1.00 58.38 201 ALA A C 1
ATOM 1531 O O . ALA A 1 201 ? -16.841 37.212 24.709 1.00 58.38 201 ALA A O 1
ATOM 1532 N N . SER A 1 202 ? -16.777 39.448 24.739 1.00 62.38 202 SER A N 1
ATOM 1533 C CA . SER A 1 202 ? -15.704 39.545 25.744 1.00 62.38 202 SER A CA 1
ATOM 1534 C C . SER A 1 202 ? -16.059 38.898 27.089 1.00 62.38 202 SER A C 1
ATOM 1536 O O . SER A 1 202 ? -15.175 38.396 27.782 1.00 62.38 202 SER A O 1
ATOM 1538 N N . LYS A 1 203 ? -17.349 38.857 27.455 1.00 68.75 203 LYS A N 1
ATOM 1539 C CA . LYS A 1 203 ? -17.814 38.168 28.670 1.00 68.75 203 LYS A CA 1
ATOM 1540 C C . LYS A 1 203 ? -17.920 36.654 28.481 1.00 68.75 203 LYS A C 1
ATOM 1542 O O . LYS A 1 203 ? -17.566 35.921 29.396 1.00 68.75 203 LYS A O 1
ATOM 1547 N N . LEU A 1 204 ? -18.340 36.194 27.300 1.00 58.19 204 LEU A N 1
ATOM 1548 C CA . LEU A 1 204 ? -18.470 34.766 26.983 1.00 58.19 204 LEU A CA 1
ATOM 1549 C C . LEU A 1 204 ? -17.102 34.102 26.752 1.00 58.19 204 LEU A C 1
ATOM 1551 O O . LEU A 1 204 ? -16.883 32.972 27.172 1.00 58.19 204 LEU A O 1
ATOM 1555 N N . LEU A 1 205 ? -16.149 34.834 26.167 1.00 57.78 205 LEU A N 1
ATOM 1556 C CA . LEU A 1 205 ? -14.759 34.397 26.007 1.00 57.78 205 LEU A CA 1
ATOM 1557 C C . LEU A 1 205 ? -14.026 34.226 27.346 1.00 57.78 205 LEU A C 1
ATOM 1559 O O . LEU A 1 205 ? -13.139 33.386 27.435 1.00 57.78 205 LEU A O 1
ATOM 1563 N N . ARG A 1 206 ? -14.407 34.958 28.404 1.00 63.50 206 ARG A N 1
ATOM 1564 C CA . ARG A 1 206 ? -13.789 34.800 29.735 1.00 63.50 206 ARG A CA 1
ATOM 1565 C C . ARG A 1 206 ? -14.118 33.469 30.414 1.00 63.50 206 ARG A C 1
ATOM 1567 O O . ARG A 1 206 ? -13.333 33.027 31.238 1.00 63.50 206 ARG A O 1
ATOM 1574 N N . THR A 1 207 ? -15.251 32.846 30.090 1.00 61.09 207 THR A N 1
ATOM 1575 C CA . THR A 1 207 ? -15.694 31.577 30.706 1.00 61.09 207 THR A CA 1
ATOM 1576 C C . THR A 1 207 ? -15.687 30.397 29.732 1.00 61.09 207 THR A C 1
ATOM 1578 O O . THR A 1 207 ? -15.529 29.263 30.165 1.00 61.09 207 THR A O 1
ATOM 1581 N N . GLY A 1 208 ? -15.818 30.640 28.424 1.00 56.59 208 GLY A N 1
ATOM 1582 C CA . GLY A 1 208 ? -15.799 29.611 27.375 1.00 56.59 208 GLY A CA 1
ATOM 1583 C C . GLY A 1 208 ? -14.559 29.628 26.476 1.00 56.59 208 GLY A C 1
ATOM 1584 O O . GLY A 1 208 ? -14.488 28.840 25.535 1.00 56.59 208 GLY A O 1
ATOM 1585 N N . GLY A 1 209 ? -13.589 30.514 26.735 1.00 62.00 209 GLY A N 1
ATOM 1586 C CA . GLY A 1 209 ? -12.383 30.658 25.912 1.00 62.00 209 GLY A CA 1
ATOM 1587 C C . GLY A 1 209 ? -11.562 29.372 25.796 1.00 62.00 209 GLY A C 1
ATOM 1588 O O . GLY A 1 209 ? -11.044 29.086 24.720 1.00 62.00 209 GLY A O 1
ATOM 1589 N N . PHE A 1 210 ? -11.526 28.546 26.849 1.00 65.12 210 PHE A N 1
ATOM 1590 C CA . PHE A 1 210 ? -10.811 27.268 26.807 1.00 65.12 210 PHE A CA 1
ATOM 1591 C C . PHE A 1 210 ? -11.490 26.259 25.865 1.00 65.12 210 PHE A C 1
ATOM 1593 O O . PHE A 1 210 ? -10.797 25.602 25.104 1.00 65.12 210 PHE A O 1
ATOM 1600 N N . VAL A 1 211 ? -12.831 26.169 25.847 1.00 64.25 211 VAL A N 1
ATOM 1601 C CA . VAL A 1 211 ? -13.563 25.244 24.954 1.00 64.25 211 VAL A CA 1
ATOM 1602 C C . VAL A 1 211 ? -13.293 25.605 23.499 1.00 64.25 211 VAL A C 1
ATOM 1604 O O . VAL A 1 211 ? -13.100 24.726 22.664 1.00 64.25 211 VAL A O 1
ATOM 1607 N N . TYR A 1 212 ? -13.243 26.906 23.204 1.00 61.69 212 TYR A N 1
ATOM 1608 C CA . TYR A 1 212 ? -12.878 27.403 21.883 1.00 61.69 212 TYR A CA 1
ATOM 1609 C C . TYR A 1 212 ? -11.450 27.000 21.510 1.00 61.69 212 TYR A C 1
ATOM 1611 O O . TYR A 1 212 ? -11.240 26.445 20.437 1.00 61.69 212 TYR A O 1
ATOM 1619 N N . GLN A 1 213 ? -10.490 27.219 22.410 1.00 71.25 213 GLN A N 1
ATOM 1620 C CA . GLN A 1 213 ? -9.094 26.864 22.178 1.00 71.25 213 GLN A CA 1
ATOM 1621 C C . GLN A 1 213 ? -8.910 25.347 22.010 1.00 71.25 213 GLN A C 1
ATOM 1623 O O . GLN A 1 213 ? -8.180 24.915 21.125 1.00 71.25 213 GLN A O 1
ATOM 1628 N N . THR A 1 214 ? -9.621 24.530 22.791 1.00 69.38 214 THR A N 1
ATOM 1629 C CA . THR A 1 214 ? -9.645 23.070 22.648 1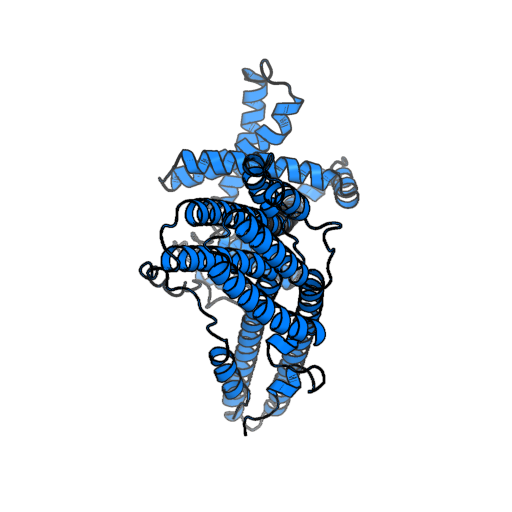.00 69.38 214 THR A CA 1
ATOM 1630 C C . THR A 1 214 ? -10.260 22.639 21.319 1.00 69.38 214 THR A C 1
ATOM 1632 O O . THR A 1 214 ? -9.696 21.783 20.645 1.00 69.38 214 THR A O 1
ATOM 1635 N N . ALA A 1 215 ? -11.391 23.221 20.913 1.00 64.19 215 ALA A N 1
ATOM 1636 C CA . ALA A 1 215 ? -12.036 22.898 19.642 1.00 64.19 215 ALA A CA 1
ATOM 1637 C C . ALA A 1 215 ? -11.183 23.328 18.438 1.00 64.19 215 ALA A C 1
ATOM 1639 O O . ALA A 1 215 ? -11.097 22.601 17.450 1.00 64.19 215 ALA A O 1
ATOM 1640 N N . GLU A 1 216 ? -10.525 24.486 18.524 1.00 72.56 216 GLU A N 1
ATOM 1641 C CA . GLU A 1 216 ? -9.565 24.953 17.525 1.00 72.56 216 GLU A CA 1
ATOM 1642 C C . GLU A 1 216 ? -8.369 24.003 17.437 1.00 72.56 216 GLU A C 1
ATOM 1644 O O . GLU A 1 216 ? -8.012 23.580 16.341 1.00 72.56 216 GLU A O 1
ATOM 1649 N N . LEU A 1 217 ? -7.812 23.584 18.574 1.00 73.56 217 LEU A N 1
ATOM 1650 C CA . LEU A 1 217 ? -6.709 22.629 18.614 1.00 73.56 217 LEU A CA 1
ATOM 1651 C C . LEU A 1 217 ? -7.116 21.254 18.054 1.00 73.56 217 LEU A C 1
ATOM 1653 O O . LEU A 1 217 ? -6.388 20.685 17.244 1.00 73.56 217 LEU A O 1
ATOM 1657 N N . ALA A 1 218 ? -8.298 20.746 18.412 1.00 68.75 218 ALA A N 1
ATOM 1658 C CA . ALA A 1 218 ? -8.836 19.497 17.874 1.00 68.75 218 ALA A CA 1
ATOM 1659 C C . ALA A 1 218 ? -9.030 19.570 16.351 1.00 68.75 218 ALA A C 1
ATOM 1661 O O . ALA A 1 218 ? -8.682 18.634 15.633 1.00 68.75 218 ALA A O 1
ATOM 1662 N N . LEU A 1 219 ? -9.525 20.703 15.841 1.00 70.69 219 LEU A N 1
ATOM 1663 C CA . LEU A 1 219 ? -9.639 20.941 14.405 1.00 70.69 219 LEU A CA 1
ATOM 1664 C C . LEU A 1 219 ? -8.263 21.003 13.729 1.00 70.69 219 LEU A C 1
ATOM 1666 O O . LEU A 1 219 ? -8.099 20.434 12.653 1.00 70.69 219 LEU A O 1
ATOM 1670 N N . VAL A 1 220 ? -7.278 21.671 14.339 1.00 71.69 220 VAL A N 1
ATOM 1671 C CA . VAL A 1 220 ? -5.899 21.733 13.827 1.00 71.69 220 VAL A CA 1
ATOM 1672 C C . VAL A 1 220 ? -5.302 20.331 13.740 1.00 71.69 220 VAL A C 1
ATOM 1674 O O . VAL A 1 220 ? -4.747 19.993 12.699 1.00 71.69 220 VAL A O 1
ATOM 1677 N N . PHE A 1 221 ? -5.464 19.495 14.769 1.00 71.06 221 PHE A N 1
ATOM 1678 C CA . PHE A 1 221 ? -4.997 18.106 14.738 1.00 71.06 221 PHE A CA 1
ATOM 1679 C C . PHE A 1 221 ? -5.714 17.276 13.676 1.00 71.06 221 PHE A C 1
ATOM 1681 O O . PHE A 1 221 ? -5.065 16.556 12.919 1.00 71.06 221 PHE A O 1
ATOM 1688 N N . PHE A 1 222 ? -7.035 17.417 13.563 1.00 73.25 222 PHE A N 1
ATOM 1689 C CA . PHE A 1 222 ? -7.814 16.730 12.537 1.00 73.25 222 PHE A CA 1
ATOM 1690 C C . PHE A 1 222 ? -7.358 17.112 11.120 1.00 73.25 222 PHE A C 1
ATOM 1692 O O . PHE A 1 222 ? -7.097 16.246 10.287 1.00 73.25 222 PHE A O 1
ATOM 1699 N N . VAL A 1 223 ? -7.202 18.410 10.847 1.00 68.88 223 VAL A N 1
ATOM 1700 C CA . VAL A 1 223 ? -6.715 18.905 9.551 1.00 68.88 223 VAL A CA 1
ATOM 1701 C C . VAL A 1 223 ? -5.261 18.497 9.316 1.00 68.88 223 VAL A C 1
ATOM 1703 O O . VAL A 1 223 ? -4.922 18.107 8.202 1.00 68.88 223 VAL A O 1
ATOM 1706 N N . GLY A 1 224 ? -4.417 18.548 10.348 1.00 71.25 224 GLY A N 1
ATOM 1707 C CA . GLY A 1 224 ? -3.024 18.109 10.296 1.00 71.25 224 GLY A CA 1
ATOM 1708 C C . GLY A 1 224 ? -2.912 16.654 9.858 1.00 71.25 224 GLY A C 1
ATOM 1709 O O . GLY A 1 224 ? -2.208 16.369 8.893 1.00 71.25 224 GLY A O 1
ATOM 1710 N N . ARG A 1 225 ? -3.708 15.767 10.463 1.00 72.69 225 ARG A N 1
ATOM 1711 C CA . ARG A 1 225 ? -3.790 14.354 10.083 1.00 72.69 225 ARG A CA 1
ATOM 1712 C C . ARG A 1 225 ? -4.232 14.165 8.628 1.00 72.69 225 ARG A C 1
ATOM 1714 O O . ARG A 1 225 ? -3.594 13.417 7.896 1.00 72.69 225 ARG A O 1
ATOM 1721 N N . LEU A 1 226 ? -5.263 14.880 8.168 1.00 72.00 226 LEU A N 1
ATOM 1722 C CA . LEU A 1 226 ? -5.708 14.802 6.766 1.00 72.00 226 LEU A CA 1
ATOM 1723 C C . LEU A 1 226 ? -4.636 15.282 5.773 1.00 72.00 226 LEU A C 1
ATOM 1725 O O . LEU A 1 226 ? -4.531 14.760 4.658 1.00 72.00 226 LEU A O 1
ATOM 1729 N N . ILE A 1 227 ? -3.856 16.300 6.147 1.00 72.75 227 ILE A N 1
ATOM 1730 C CA . ILE A 1 227 ? -2.741 16.795 5.332 1.00 72.75 227 ILE A CA 1
ATOM 1731 C C . ILE A 1 227 ? -1.616 15.765 5.307 1.00 72.75 227 ILE A C 1
ATOM 1733 O O . ILE A 1 227 ? -1.109 15.470 4.229 1.00 72.75 227 ILE A O 1
ATOM 1737 N N . GLU A 1 228 ? -1.252 15.208 6.458 1.00 74.19 228 GLU A N 1
ATOM 1738 C CA . GLU A 1 228 ? -0.208 14.197 6.601 1.00 74.19 228 GLU A CA 1
ATOM 1739 C C . GLU A 1 228 ? -0.538 12.930 5.799 1.00 74.19 228 GLU A C 1
ATOM 1741 O O . GLU A 1 228 ? 0.273 12.473 4.991 1.00 74.19 228 GLU A O 1
ATOM 1746 N N . GLU A 1 229 ? -1.771 12.427 5.910 1.00 73.62 229 GLU A N 1
ATOM 1747 C CA . GLU A 1 229 ? -2.255 11.264 5.159 1.00 73.62 229 GLU A CA 1
ATOM 1748 C C . GLU A 1 229 ? -2.144 11.470 3.641 1.00 73.62 229 GLU A C 1
ATOM 1750 O O . GLU A 1 229 ? -1.706 10.562 2.922 1.00 73.62 229 GLU A O 1
ATOM 1755 N N . ARG A 1 230 ? -2.503 12.668 3.153 1.00 75.44 230 ARG A N 1
ATOM 1756 C CA . ARG A 1 230 ? -2.373 13.046 1.737 1.00 75.44 230 ARG A CA 1
ATOM 1757 C C . ARG A 1 230 ? -0.925 13.269 1.325 1.00 75.44 230 ARG A C 1
ATOM 1759 O O . ARG A 1 230 ? -0.547 12.885 0.220 1.00 75.44 230 ARG A O 1
ATOM 1766 N N . TYR A 1 231 ? -0.124 13.888 2.185 1.00 80.50 231 TYR A N 1
ATOM 1767 C CA . TYR A 1 231 ? 1.282 14.162 1.926 1.00 80.50 231 TYR A CA 1
ATOM 1768 C C . TYR A 1 231 ? 2.058 12.858 1.760 1.00 80.50 231 TYR A C 1
ATOM 1770 O O . TYR A 1 231 ? 2.693 12.676 0.723 1.00 80.50 231 TYR A O 1
ATOM 1778 N N . TYR A 1 232 ? 1.929 11.915 2.698 1.00 78.06 232 TYR A N 1
ATOM 1779 C CA . TYR A 1 232 ? 2.591 10.616 2.587 1.00 78.06 232 TYR A CA 1
ATOM 1780 C C . TYR A 1 232 ? 2.124 9.826 1.371 1.00 78.06 232 TYR A C 1
ATOM 1782 O O . TYR A 1 232 ? 2.953 9.197 0.728 1.00 78.06 232 TYR A O 1
ATOM 1790 N N . ALA A 1 233 ? 0.839 9.885 1.003 1.00 76.75 233 ALA A N 1
ATOM 1791 C CA . ALA A 1 233 ? 0.350 9.204 -0.198 1.00 76.75 233 ALA A CA 1
ATOM 1792 C C . ALA A 1 233 ? 0.961 9.777 -1.493 1.00 76.75 233 ALA A C 1
ATOM 1794 O O . ALA A 1 233 ? 1.279 9.040 -2.425 1.00 76.75 233 ALA A O 1
ATOM 1795 N N . VAL A 1 234 ? 1.144 11.100 -1.570 1.00 80.38 234 VAL A N 1
ATOM 1796 C CA . VAL A 1 234 ? 1.814 11.735 -2.716 1.00 80.38 234 VAL A CA 1
ATOM 1797 C C . VAL A 1 234 ? 3.315 11.449 -2.701 1.00 80.38 234 VAL A C 1
ATOM 1799 O O . VAL A 1 234 ? 3.897 11.185 -3.755 1.00 80.38 234 VAL A O 1
ATOM 1802 N N . GLN A 1 235 ? 3.935 11.502 -1.523 1.00 86.12 235 GLN A N 1
ATOM 1803 C CA . GLN A 1 235 ? 5.366 11.305 -1.348 1.00 86.12 235 GLN A CA 1
ATOM 1804 C C . GLN A 1 235 ? 5.775 9.857 -1.641 1.00 86.12 235 GLN A C 1
ATOM 1806 O O . GLN A 1 235 ? 6.686 9.657 -2.440 1.00 86.12 235 GLN A O 1
ATOM 1811 N N . SER A 1 236 ? 5.057 8.862 -1.113 1.00 84.62 236 SER A N 1
ATOM 1812 C CA . SER A 1 236 ? 5.333 7.443 -1.370 1.00 84.62 236 SER A CA 1
ATOM 1813 C C . SER A 1 236 ? 5.189 7.098 -2.852 1.00 84.62 236 SER A C 1
ATOM 1815 O O . SER A 1 236 ? 6.052 6.439 -3.427 1.00 84.62 236 SER A O 1
ATOM 1817 N N . ALA A 1 237 ? 4.156 7.623 -3.520 1.00 84.06 237 ALA A N 1
ATOM 1818 C CA . ALA A 1 237 ? 3.991 7.454 -4.960 1.00 84.06 237 ALA A CA 1
ATOM 1819 C C . ALA A 1 237 ? 5.164 8.071 -5.737 1.00 84.06 237 ALA A C 1
ATOM 1821 O O . ALA A 1 237 ? 5.662 7.486 -6.699 1.00 84.06 237 ALA A O 1
ATOM 1822 N N . ARG A 1 238 ? 5.625 9.259 -5.328 1.00 89.19 238 ARG A N 1
ATOM 1823 C CA . ARG A 1 238 ? 6.771 9.929 -5.950 1.00 89.19 238 ARG A CA 1
ATOM 1824 C C . ARG A 1 238 ? 8.064 9.140 -5.750 1.00 89.19 238 ARG A C 1
ATOM 1826 O O . ARG A 1 238 ? 8.816 8.993 -6.708 1.00 89.19 238 ARG A O 1
ATOM 1833 N N . GLU A 1 239 ? 8.313 8.647 -4.544 1.00 89.38 239 GLU A N 1
ATOM 1834 C CA . GLU A 1 239 ? 9.476 7.816 -4.218 1.00 89.38 239 GLU A CA 1
ATOM 1835 C C . GLU A 1 239 ? 9.475 6.523 -5.032 1.00 89.38 239 GLU A C 1
ATOM 1837 O O . GLU A 1 239 ? 10.482 6.211 -5.663 1.00 89.38 239 GLU A O 1
ATOM 1842 N N . ALA A 1 240 ? 8.326 5.851 -5.142 1.00 91.44 240 ALA A N 1
ATOM 1843 C CA . ALA A 1 240 ? 8.174 4.658 -5.967 1.00 91.44 240 ALA A CA 1
ATOM 1844 C C . ALA A 1 240 ? 8.463 4.934 -7.457 1.00 91.44 240 ALA A C 1
ATOM 1846 O O . ALA A 1 240 ? 9.178 4.170 -8.104 1.00 91.44 240 ALA A O 1
ATOM 1847 N N . HIS A 1 241 ? 7.987 6.058 -8.008 1.00 93.44 241 HIS A N 1
ATOM 1848 C CA . HIS A 1 241 ? 8.317 6.459 -9.383 1.00 93.44 241 HIS A CA 1
ATOM 1849 C C . HIS A 1 241 ? 9.810 6.765 -9.581 1.00 93.44 241 HIS A C 1
ATOM 1851 O O . HIS A 1 241 ? 10.361 6.440 -10.632 1.00 93.44 241 HIS A O 1
ATOM 1857 N N . LEU A 1 242 ? 10.463 7.405 -8.604 1.00 92.88 242 LEU A N 1
ATOM 1858 C CA . LEU A 1 242 ? 11.893 7.723 -8.670 1.00 92.88 242 LEU A CA 1
ATOM 1859 C C . LEU A 1 242 ? 12.760 6.465 -8.553 1.00 92.88 242 LEU A C 1
ATOM 1861 O O . LEU A 1 242 ? 13.726 6.329 -9.302 1.00 92.88 242 LEU A O 1
ATOM 1865 N N . ALA A 1 243 ? 12.398 5.540 -7.663 1.00 93.81 243 ALA A N 1
ATOM 1866 C CA . ALA A 1 243 ? 13.057 4.245 -7.533 1.00 93.81 243 ALA A CA 1
ATOM 1867 C C . ALA A 1 243 ? 12.940 3.438 -8.833 1.00 93.81 243 ALA A C 1
ATOM 1869 O O . ALA A 1 243 ? 13.938 2.927 -9.341 1.00 93.81 243 ALA A O 1
ATOM 1870 N N . LEU A 1 244 ? 11.745 3.415 -9.431 1.00 96.50 244 LEU A N 1
ATOM 1871 C CA . LEU A 1 244 ? 11.502 2.760 -10.711 1.00 96.50 244 LEU A CA 1
ATOM 1872 C C . LEU A 1 244 ? 12.297 3.407 -11.862 1.00 96.50 244 LEU A C 1
ATOM 1874 O O . LEU A 1 244 ? 12.890 2.706 -12.682 1.00 96.50 244 LEU A O 1
ATOM 1878 N N . GLU A 1 245 ? 12.369 4.740 -11.917 1.00 95.69 245 GLU A N 1
ATOM 1879 C CA . GLU A 1 245 ? 13.209 5.452 -12.887 1.00 95.69 245 GLU A CA 1
ATOM 1880 C C . GLU A 1 245 ? 14.694 5.104 -12.713 1.00 95.69 245 GLU A C 1
ATOM 1882 O O . GLU A 1 245 ? 15.369 4.817 -13.705 1.00 95.69 245 GLU A O 1
ATOM 1887 N N . ALA A 1 246 ? 15.201 5.097 -11.477 1.00 95.25 246 ALA A N 1
ATOM 1888 C CA . ALA A 1 246 ? 16.586 4.745 -11.181 1.00 95.25 246 ALA A CA 1
ATOM 1889 C C . ALA A 1 246 ? 16.898 3.298 -11.596 1.00 95.25 246 ALA A C 1
ATOM 1891 O O . ALA A 1 246 ? 17.875 3.063 -12.307 1.00 95.25 246 ALA A O 1
ATOM 1892 N N . ALA A 1 247 ? 16.026 2.346 -11.248 1.00 95.75 247 ALA A N 1
ATOM 1893 C CA . ALA A 1 247 ? 16.151 0.950 -11.658 1.00 95.75 247 ALA A CA 1
ATOM 1894 C C . ALA A 1 247 ? 16.139 0.801 -13.187 1.00 95.75 247 ALA A C 1
ATOM 1896 O O . ALA A 1 247 ? 16.956 0.066 -13.737 1.00 95.75 247 ALA A O 1
ATOM 1897 N N . SER A 1 248 ? 15.285 1.556 -13.887 1.00 95.25 248 SER A N 1
ATOM 1898 C CA . SER A 1 248 ? 15.231 1.550 -15.354 1.00 95.25 248 SER A CA 1
ATOM 1899 C C . SER A 1 248 ? 16.519 2.067 -16.002 1.00 95.25 248 SER A C 1
ATOM 1901 O O . SER A 1 248 ? 16.964 1.535 -17.018 1.00 95.25 248 SER A O 1
ATOM 1903 N N . ALA A 1 249 ? 17.140 3.091 -15.408 1.00 93.69 249 ALA A N 1
ATOM 1904 C CA . ALA A 1 249 ? 18.396 3.651 -15.889 1.00 93.69 249 ALA A CA 1
ATOM 1905 C C . ALA A 1 249 ? 19.540 2.645 -15.717 1.00 93.69 249 ALA A C 1
ATOM 1907 O O . ALA A 1 249 ? 20.308 2.432 -16.655 1.00 93.69 249 ALA A O 1
ATOM 1908 N N . THR A 1 250 ? 19.603 1.997 -14.552 1.00 94.06 250 THR A N 1
ATOM 1909 C CA . THR A 1 250 ? 20.574 0.939 -14.252 1.00 94.06 250 THR A CA 1
ATOM 1910 C C . THR A 1 250 ? 20.390 -0.260 -15.177 1.00 94.06 250 THR A C 1
ATOM 1912 O O . THR A 1 250 ? 21.364 -0.730 -15.756 1.00 94.06 250 THR A O 1
ATOM 1915 N N . ALA A 1 251 ? 19.152 -0.722 -15.372 1.00 94.94 251 ALA A N 1
ATOM 1916 C CA . ALA A 1 251 ? 18.850 -1.856 -16.237 1.00 94.94 251 ALA A CA 1
ATOM 1917 C C . ALA A 1 251 ? 19.216 -1.575 -17.696 1.00 94.94 251 ALA A C 1
ATOM 1919 O O . ALA A 1 251 ? 19.853 -2.408 -18.330 1.00 94.94 251 ALA A O 1
ATOM 1920 N N . LEU A 1 252 ? 18.881 -0.389 -18.218 1.00 94.56 252 LEU A N 1
ATOM 1921 C CA . LEU A 1 252 ? 19.225 -0.029 -19.591 1.00 94.56 252 LEU A CA 1
ATOM 1922 C C . LEU A 1 252 ? 20.743 0.062 -19.787 1.00 94.56 252 LEU A C 1
ATOM 1924 O O . LEU A 1 252 ? 21.260 -0.510 -20.740 1.00 94.56 252 LEU A O 1
ATOM 1928 N N . ALA A 1 253 ? 21.454 0.732 -18.873 1.00 93.38 253 ALA A N 1
ATOM 1929 C CA . ALA A 1 253 ? 22.912 0.829 -18.927 1.00 93.38 253 ALA A CA 1
ATOM 1930 C C . ALA A 1 253 ? 23.569 -0.558 -18.861 1.00 93.38 253 ALA A C 1
ATOM 1932 O O . ALA A 1 253 ? 24.472 -0.863 -19.642 1.00 93.38 253 ALA A O 1
ATOM 1933 N N . ALA A 1 254 ? 23.077 -1.421 -17.971 1.00 93.31 254 ALA A N 1
ATOM 1934 C CA . ALA A 1 254 ? 23.569 -2.780 -17.854 1.00 93.31 254 ALA A CA 1
ATOM 1935 C C . ALA A 1 254 ? 23.281 -3.602 -19.112 1.00 93.31 254 ALA A C 1
ATOM 1937 O O . ALA A 1 254 ? 24.198 -4.223 -19.618 1.00 93.31 254 ALA A O 1
ATOM 1938 N N . LEU A 1 255 ? 22.077 -3.562 -19.685 1.00 94.31 255 LEU A N 1
ATOM 1939 C CA . LEU A 1 255 ? 21.761 -4.299 -20.917 1.00 94.31 255 LEU A CA 1
ATOM 1940 C C . LEU A 1 255 ? 22.615 -3.846 -22.109 1.00 94.31 255 LEU A C 1
ATOM 1942 O O . LEU A 1 255 ? 23.054 -4.680 -22.900 1.00 94.31 255 LEU A O 1
ATOM 1946 N N . THR A 1 256 ? 22.924 -2.550 -22.204 1.00 92.44 256 THR A N 1
ATOM 1947 C CA . THR A 1 256 ? 23.801 -2.030 -23.263 1.00 92.44 256 THR A CA 1
ATOM 1948 C C . THR A 1 256 ? 25.267 -2.440 -23.106 1.00 92.44 256 THR A C 1
ATOM 1950 O O . THR A 1 256 ? 25.983 -2.498 -24.103 1.00 92.44 256 THR A O 1
ATOM 1953 N N . HIS A 1 257 ? 25.722 -2.727 -21.882 1.00 92.31 257 HIS A N 1
ATOM 1954 C CA . HIS A 1 257 ? 27.125 -3.043 -21.577 1.00 92.31 257 HIS A CA 1
ATOM 1955 C C . HIS A 1 257 ? 27.365 -4.491 -21.123 1.00 92.31 257 HIS A C 1
ATOM 1957 O O . HIS A 1 257 ? 28.516 -4.902 -20.990 1.00 92.31 257 HIS A O 1
ATOM 1963 N N . ALA A 1 258 ? 26.311 -5.268 -20.875 1.00 84.62 258 ALA A N 1
ATOM 1964 C CA . ALA A 1 258 ? 26.403 -6.638 -20.401 1.00 84.62 258 ALA A CA 1
ATOM 1965 C C . ALA A 1 258 ? 27.024 -7.509 -21.491 1.00 84.62 258 ALA A C 1
ATOM 1967 O O . ALA A 1 258 ? 26.467 -7.647 -22.583 1.00 84.62 258 ALA A O 1
ATOM 1968 N N . GLY A 1 259 ? 28.179 -8.091 -21.166 1.00 84.50 259 GLY A N 1
ATOM 1969 C CA . GLY A 1 259 ? 28.900 -9.001 -22.051 1.00 84.50 259 GLY A CA 1
ATOM 1970 C C . GLY A 1 259 ? 28.289 -10.401 -22.119 1.00 84.50 259 GLY A C 1
ATOM 1971 O O . GLY A 1 259 ? 28.542 -11.113 -23.086 1.00 84.50 259 GLY A O 1
ATOM 1972 N N . ASP A 1 260 ? 27.473 -10.790 -21.133 1.00 93.06 260 ASP A N 1
ATOM 1973 C CA . ASP A 1 260 ? 26.832 -12.104 -21.072 1.00 93.06 260 ASP A CA 1
ATOM 1974 C C . ASP A 1 260 ? 25.342 -12.037 -20.687 1.00 93.06 260 ASP A C 1
ATOM 1976 O O . ASP A 1 260 ? 24.822 -11.018 -20.221 1.00 93.06 260 ASP A O 1
ATOM 1980 N N . ALA A 1 261 ? 24.644 -13.150 -20.926 1.00 93.62 261 ALA A N 1
ATOM 1981 C CA . ALA A 1 261 ? 23.211 -13.283 -20.678 1.00 93.62 261 ALA A CA 1
ATOM 1982 C C . ALA A 1 261 ? 22.856 -13.346 -19.181 1.00 93.62 261 ALA A C 1
ATOM 1984 O O . ALA A 1 261 ? 21.755 -12.949 -18.800 1.00 93.62 261 ALA A O 1
ATOM 1985 N N . ALA A 1 262 ? 23.769 -13.821 -18.329 1.00 94.06 262 ALA A N 1
ATOM 1986 C CA . ALA A 1 262 ? 23.524 -13.965 -16.896 1.00 94.06 262 ALA A CA 1
ATOM 1987 C C . ALA A 1 262 ? 23.468 -12.595 -16.202 1.00 94.06 262 ALA A C 1
ATOM 1989 O O . ALA A 1 262 ? 22.569 -12.337 -15.399 1.00 94.06 262 ALA A O 1
ATOM 1990 N N . ALA A 1 263 ? 24.376 -11.684 -16.561 1.00 93.62 263 ALA A N 1
ATOM 1991 C CA . ALA A 1 263 ? 24.364 -10.302 -16.099 1.00 93.62 263 ALA A CA 1
ATOM 1992 C C . ALA A 1 263 ? 23.103 -9.564 -16.572 1.00 93.62 263 ALA A C 1
ATOM 1994 O O . ALA A 1 263 ? 22.462 -8.867 -15.783 1.00 93.62 263 ALA A O 1
ATOM 1995 N N . ALA A 1 264 ? 22.701 -9.764 -17.833 1.00 94.75 264 ALA A N 1
ATOM 1996 C CA . ALA A 1 264 ? 21.455 -9.212 -18.361 1.00 94.75 264 ALA A CA 1
ATOM 1997 C C . ALA A 1 264 ? 20.229 -9.707 -17.571 1.00 94.75 264 ALA A C 1
ATOM 1999 O O . ALA A 1 264 ? 19.375 -8.904 -17.191 1.00 94.75 264 ALA A O 1
ATOM 2000 N N . GLU A 1 265 ? 20.158 -11.006 -17.268 1.00 96.00 265 GLU A N 1
ATOM 2001 C CA . GLU A 1 265 ? 19.077 -11.580 -16.466 1.00 96.00 265 GLU A CA 1
ATOM 2002 C C . GLU A 1 265 ? 19.044 -11.009 -15.041 1.00 96.00 265 GLU A C 1
ATOM 2004 O O . GLU A 1 265 ? 17.975 -10.624 -14.561 1.00 96.00 265 GLU A O 1
ATOM 2009 N N . ALA A 1 266 ? 20.195 -10.906 -14.373 1.00 95.19 266 ALA A N 1
ATOM 2010 C CA . ALA A 1 266 ? 20.283 -10.335 -13.031 1.00 95.19 266 ALA A CA 1
ATOM 2011 C C . ALA A 1 266 ? 19.762 -8.887 -12.995 1.00 95.19 266 ALA A C 1
ATOM 2013 O O . ALA A 1 266 ? 18.973 -8.529 -12.120 1.00 95.19 266 ALA A O 1
ATOM 2014 N N . CYS A 1 267 ? 20.127 -8.066 -13.982 1.00 96.00 267 CYS A N 1
ATOM 2015 C CA . CYS A 1 267 ? 19.639 -6.691 -14.080 1.00 96.00 267 CYS A CA 1
ATOM 2016 C C . CYS A 1 267 ? 18.136 -6.610 -14.376 1.00 96.00 267 CYS A C 1
ATOM 2018 O O . CYS A 1 267 ? 17.450 -5.762 -13.803 1.00 96.00 267 CYS A O 1
ATOM 2020 N N . LEU A 1 268 ? 17.608 -7.503 -15.219 1.00 97.19 268 LEU A N 1
ATOM 2021 C CA . LEU A 1 268 ? 16.170 -7.595 -15.478 1.00 97.19 268 LEU A CA 1
ATOM 2022 C C . LEU A 1 268 ? 15.385 -7.996 -14.224 1.00 97.19 268 LEU A C 1
ATOM 2024 O O . LEU A 1 268 ? 14.311 -7.447 -14.002 1.00 97.19 268 LEU A O 1
ATOM 2028 N N . ARG A 1 269 ? 15.923 -8.880 -13.373 1.00 97.00 269 ARG A N 1
ATOM 2029 C CA . ARG A 1 269 ? 15.298 -9.233 -12.084 1.00 97.00 269 ARG A CA 1
ATOM 2030 C C . ARG A 1 269 ? 15.234 -8.040 -11.130 1.00 97.00 269 ARG A C 1
ATOM 2032 O O . ARG A 1 269 ? 14.199 -7.820 -10.510 1.00 97.00 269 ARG A O 1
ATOM 2039 N N . THR A 1 270 ? 16.294 -7.235 -11.044 1.00 96.44 270 THR A N 1
ATOM 2040 C CA . THR A 1 270 ? 16.276 -5.998 -10.239 1.00 96.44 270 THR A CA 1
ATOM 2041 C C . THR A 1 270 ? 15.250 -4.995 -10.767 1.00 96.44 270 THR A C 1
ATOM 2043 O O . THR A 1 270 ? 14.564 -4.329 -9.993 1.00 96.44 270 THR A O 1
ATOM 2046 N N . TYR A 1 271 ? 15.115 -4.887 -12.088 1.00 97.44 271 TYR A N 1
ATOM 2047 C CA . TYR A 1 271 ? 14.129 -4.009 -12.711 1.00 97.44 271 TYR A CA 1
ATOM 2048 C C . TYR A 1 271 ? 12.682 -4.485 -12.487 1.00 97.44 271 TYR A C 1
ATOM 2050 O O . TYR A 1 271 ? 11.820 -3.680 -12.138 1.00 97.44 271 TYR A O 1
ATOM 2058 N N . GLU A 1 272 ? 12.433 -5.790 -12.604 1.00 97.88 272 GLU A N 1
ATOM 2059 C CA . GLU A 1 272 ? 11.155 -6.444 -12.281 1.00 97.88 272 GLU A CA 1
ATOM 2060 C C . GLU A 1 272 ? 10.775 -6.255 -10.799 1.00 97.88 272 GLU A C 1
ATOM 2062 O O . GLU A 1 272 ? 9.615 -5.980 -10.474 1.00 97.88 272 GLU A O 1
ATOM 2067 N N . ALA A 1 273 ? 11.754 -6.329 -9.889 1.00 97.00 273 ALA A N 1
ATOM 2068 C CA . ALA A 1 273 ? 11.548 -6.036 -8.472 1.00 97.00 273 ALA A CA 1
ATOM 2069 C C . ALA A 1 273 ? 11.090 -4.583 -8.257 1.00 97.00 273 ALA A C 1
ATOM 2071 O O . ALA A 1 273 ? 10.092 -4.358 -7.580 1.00 97.00 273 ALA A O 1
ATOM 2072 N N . ALA A 1 274 ? 11.715 -3.604 -8.922 1.00 97.25 274 ALA A N 1
ATOM 2073 C CA . ALA A 1 274 ? 11.307 -2.200 -8.815 1.00 97.25 274 ALA A CA 1
ATOM 2074 C C . ALA A 1 274 ? 9.876 -1.943 -9.328 1.00 97.25 274 ALA A C 1
ATOM 2076 O O . ALA A 1 274 ? 9.139 -1.135 -8.757 1.00 97.25 274 ALA A O 1
ATOM 2077 N N . TRP A 1 275 ? 9.448 -2.637 -10.386 1.00 98.00 275 TRP A N 1
ATOM 2078 C CA . TRP A 1 275 ? 8.056 -2.602 -10.845 1.00 98.00 275 TRP A CA 1
ATOM 2079 C C . TRP A 1 275 ? 7.093 -3.237 -9.840 1.00 98.00 275 TRP A C 1
ATOM 2081 O O . TRP A 1 275 ? 5.985 -2.736 -9.634 1.00 98.00 275 TRP A O 1
ATOM 2091 N N . THR A 1 276 ? 7.515 -4.325 -9.200 1.00 96.69 276 THR A N 1
ATOM 2092 C CA . THR A 1 276 ? 6.750 -4.990 -8.142 1.00 96.69 276 THR A CA 1
ATOM 2093 C C . THR A 1 276 ? 6.587 -4.079 -6.928 1.00 96.69 276 THR A C 1
ATOM 2095 O O . THR A 1 276 ? 5.462 -3.887 -6.472 1.00 96.69 276 THR A O 1
ATOM 2098 N N . ASP A 1 277 ? 7.657 -3.423 -6.484 1.00 94.94 277 ASP A N 1
ATOM 2099 C CA . ASP A 1 277 ? 7.627 -2.442 -5.397 1.00 94.94 277 ASP A CA 1
ATOM 2100 C C . ASP A 1 277 ? 6.729 -1.252 -5.736 1.00 94.94 277 ASP A C 1
ATOM 2102 O O . ASP A 1 277 ? 5.896 -0.847 -4.923 1.00 94.94 277 ASP A O 1
ATOM 2106 N N . TYR A 1 278 ? 6.821 -0.733 -6.967 1.00 96.69 278 TYR A N 1
ATOM 2107 C CA . TYR A 1 278 ? 5.920 0.312 -7.451 1.00 96.69 278 TYR A CA 1
ATOM 2108 C C . TYR A 1 278 ? 4.454 -0.117 -7.350 1.00 96.69 278 TYR A C 1
ATOM 2110 O O . TYR A 1 278 ? 3.625 0.611 -6.804 1.00 96.69 278 TYR A O 1
ATOM 2118 N N . ARG A 1 279 ? 4.126 -1.316 -7.839 1.00 96.38 279 ARG A N 1
ATOM 2119 C CA . ARG A 1 279 ? 2.766 -1.856 -7.779 1.00 96.38 279 ARG A CA 1
ATOM 2120 C C . ARG A 1 279 ? 2.305 -2.135 -6.347 1.00 96.38 279 ARG A C 1
ATOM 2122 O O . ARG A 1 279 ? 1.117 -1.989 -6.070 1.00 96.38 279 ARG A O 1
ATOM 2129 N N . ASN A 1 280 ? 3.203 -2.529 -5.449 1.00 93.06 280 ASN A N 1
ATOM 2130 C CA . ASN A 1 280 ? 2.899 -2.734 -4.033 1.00 93.06 280 ASN A CA 1
ATOM 2131 C C . ASN A 1 280 ? 2.638 -1.404 -3.320 1.00 93.06 280 ASN A C 1
ATOM 2133 O O . ASN A 1 280 ? 1.708 -1.312 -2.524 1.00 93.06 280 ASN A O 1
ATOM 2137 N N . ALA A 1 281 ? 3.364 -0.343 -3.677 1.00 93.44 281 ALA A N 1
ATOM 2138 C CA . ALA A 1 281 ? 3.099 1.002 -3.176 1.00 93.44 281 ALA A CA 1
ATOM 2139 C C . ALA A 1 281 ? 1.695 1.510 -3.561 1.00 93.44 281 ALA A C 1
ATOM 2141 O O . ALA A 1 281 ? 1.114 2.310 -2.826 1.00 93.44 281 ALA A O 1
ATOM 2142 N N . LEU A 1 282 ? 1.103 1.016 -4.660 1.00 93.38 282 LEU A N 1
ATOM 2143 C CA . LEU A 1 282 ? -0.290 1.323 -5.018 1.00 93.38 282 LEU A CA 1
ATOM 2144 C C . LEU A 1 282 ? -1.304 0.779 -3.993 1.00 93.38 282 LEU A C 1
ATOM 2146 O O . LEU A 1 282 ? -2.383 1.351 -3.873 1.00 93.38 282 LEU A O 1
ATOM 2150 N N . TYR A 1 283 ? -0.961 -0.264 -3.226 1.00 91.81 283 TYR A N 1
ATOM 2151 C CA . TYR A 1 283 ? -1.803 -0.800 -2.147 1.00 91.81 283 TYR A CA 1
ATOM 2152 C C . TYR A 1 283 ? -1.703 -0.025 -0.831 1.00 91.81 283 TYR A C 1
ATOM 2154 O O . TYR A 1 283 ? -2.443 -0.332 0.101 1.00 91.81 283 TYR A O 1
ATOM 2162 N N . ALA A 1 284 ? -0.825 0.975 -0.721 1.00 89.62 284 ALA A N 1
ATOM 2163 C CA . ALA A 1 284 ? -0.598 1.675 0.542 1.00 89.62 284 ALA A CA 1
ATOM 2164 C C . ALA A 1 284 ? -1.881 2.227 1.210 1.00 89.62 284 ALA A C 1
ATOM 2166 O O . ALA A 1 284 ? -1.990 2.084 2.429 1.00 89.62 284 ALA A O 1
ATOM 2167 N N . PRO A 1 285 ? -2.867 2.804 0.484 1.00 89.12 285 PRO A N 1
ATOM 2168 C CA . PRO A 1 285 ? -4.134 3.220 1.093 1.00 89.12 285 PRO A CA 1
ATOM 2169 C C . PRO A 1 285 ? -4.915 2.045 1.696 1.00 89.12 285 PRO A C 1
ATOM 2171 O O . PRO A 1 285 ? -5.293 2.092 2.860 1.00 89.12 285 PRO A O 1
ATOM 2174 N N . LEU A 1 286 ? -5.048 0.945 0.948 1.00 89.31 286 LEU A N 1
ATOM 2175 C CA . LEU A 1 286 ? -5.745 -0.264 1.395 1.00 89.31 286 LEU A CA 1
ATOM 2176 C C . LEU A 1 286 ? -5.100 -0.872 2.652 1.00 89.31 286 LEU A C 1
ATOM 2178 O O . LEU A 1 286 ? -5.793 -1.237 3.600 1.00 89.31 286 LEU A O 1
ATOM 2182 N N . LEU A 1 287 ? -3.766 -0.968 2.674 1.00 86.38 287 LEU A N 1
ATOM 2183 C CA . LEU A 1 287 ? -3.025 -1.507 3.819 1.00 86.38 287 LEU A CA 1
ATOM 2184 C C . LEU A 1 287 ? -3.135 -0.602 5.052 1.00 86.38 287 LEU A C 1
ATOM 2186 O O . LEU A 1 287 ? -3.184 -1.095 6.177 1.00 86.38 287 LEU A O 1
ATOM 2190 N N . ARG A 1 288 ? -3.206 0.718 4.858 1.00 86.75 288 ARG A N 1
ATOM 2191 C CA . ARG A 1 288 ? -3.439 1.669 5.950 1.00 86.75 288 ARG A CA 1
ATOM 2192 C C . ARG A 1 288 ? -4.817 1.465 6.573 1.00 86.75 288 ARG A C 1
ATOM 2194 O O . ARG A 1 288 ? -4.916 1.402 7.796 1.00 86.75 288 ARG A O 1
ATOM 2201 N N . ASP A 1 289 ? -5.856 1.328 5.758 1.00 86.88 289 ASP A N 1
ATOM 2202 C CA . ASP A 1 289 ? -7.212 1.097 6.265 1.00 86.88 289 ASP A CA 1
ATOM 2203 C C . ASP A 1 289 ? -7.315 -0.240 6.995 1.00 86.88 289 ASP A C 1
ATOM 2205 O O . ASP A 1 289 ? -7.953 -0.326 8.043 1.00 86.88 289 ASP A O 1
ATOM 2209 N N . GLN A 1 290 ? -6.602 -1.262 6.512 1.00 87.44 290 GLN A N 1
ATOM 2210 C CA . GLN A 1 290 ? -6.471 -2.534 7.217 1.00 87.44 290 GLN A CA 1
ATOM 2211 C C . GLN A 1 290 ? -5.809 -2.359 8.590 1.00 87.44 290 GLN A C 1
ATOM 2213 O O . GLN A 1 290 ? -6.304 -2.897 9.575 1.00 87.44 290 GLN A O 1
ATOM 2218 N N . GLN A 1 291 ? -4.724 -1.587 8.693 1.00 86.12 291 GLN A N 1
ATOM 2219 C CA . GLN A 1 291 ? -4.081 -1.308 9.982 1.00 86.12 291 GLN A CA 1
ATOM 2220 C C . GLN A 1 291 ? -5.013 -0.557 10.942 1.00 86.12 291 GLN A C 1
ATOM 2222 O O . GLN A 1 291 ? -5.084 -0.899 12.121 1.00 86.12 291 GLN A O 1
ATOM 2227 N N . VAL A 1 292 ? -5.763 0.433 10.445 1.00 86.88 292 VAL A N 1
ATOM 2228 C CA . VAL A 1 292 ? -6.749 1.178 11.247 1.00 86.88 292 VAL A CA 1
ATOM 2229 C C . VAL A 1 292 ? -7.862 0.251 11.734 1.00 86.88 292 VAL A C 1
ATOM 2231 O O . VAL A 1 292 ? -8.242 0.315 12.904 1.00 86.88 292 VAL A O 1
ATOM 2234 N N . PHE A 1 293 ? -8.363 -0.624 10.860 1.00 87.81 293 PHE A N 1
ATOM 2235 C CA . PHE A 1 293 ? -9.352 -1.640 11.205 1.00 87.81 293 PHE A CA 1
ATOM 2236 C C . PHE A 1 293 ? -8.830 -2.582 12.296 1.00 87.81 293 PHE A C 1
ATOM 2238 O O . PHE A 1 293 ? -9.487 -2.737 13.320 1.00 87.81 293 PHE A O 1
ATOM 2245 N N . LEU A 1 294 ? -7.625 -3.138 12.129 1.00 85.06 294 LEU A N 1
ATOM 2246 C CA . LEU A 1 294 ? -7.013 -4.051 13.100 1.00 85.06 294 LEU A CA 1
ATOM 2247 C C . LEU A 1 294 ? -6.760 -3.386 14.458 1.00 85.06 294 LEU A C 1
ATOM 2249 O O . LEU A 1 294 ? -7.024 -3.998 15.489 1.00 85.06 294 LEU A O 1
ATOM 2253 N N . SER A 1 295 ? -6.305 -2.129 14.474 1.00 83.94 295 SER A N 1
ATOM 2254 C CA . SER A 1 295 ? -6.123 -1.365 15.716 1.00 83.94 295 SER A CA 1
ATOM 2255 C C . SER A 1 295 ? -7.442 -1.220 16.473 1.00 83.94 295 SER A C 1
ATOM 2257 O O . SER A 1 295 ? -7.515 -1.519 17.661 1.00 83.94 295 SER A O 1
ATOM 2259 N N . ARG A 1 296 ? -8.511 -0.818 15.775 1.00 89.94 296 ARG A N 1
ATOM 2260 C CA . ARG A 1 296 ? -9.843 -0.661 16.376 1.00 89.94 296 ARG A CA 1
ATOM 2261 C C . ARG A 1 296 ? -10.448 -1.990 16.808 1.00 89.94 296 ARG A C 1
ATOM 2263 O O . ARG A 1 296 ? -11.116 -2.048 17.832 1.00 89.94 296 ARG A O 1
ATOM 2270 N N . LEU A 1 297 ? -10.206 -3.052 16.046 1.00 87.25 297 LEU A N 1
ATOM 2271 C CA . LEU A 1 297 ? -10.633 -4.398 16.402 1.00 87.25 297 LEU A CA 1
ATOM 2272 C C . LEU A 1 297 ? -9.935 -4.878 17.681 1.00 87.25 297 LEU A C 1
ATOM 2274 O O . LEU A 1 297 ? -10.578 -5.495 18.523 1.00 87.25 297 LEU A O 1
ATOM 2278 N N . SER A 1 298 ? -8.645 -4.566 17.845 1.00 84.88 298 SER A N 1
ATOM 2279 C CA . SER A 1 298 ? -7.895 -4.864 19.070 1.00 84.88 298 SER A CA 1
ATOM 2280 C C . SER A 1 298 ? -8.474 -4.124 20.275 1.00 84.88 298 SER A C 1
ATOM 2282 O O . SER A 1 298 ? -8.726 -4.750 21.299 1.00 84.88 298 SER A O 1
ATOM 2284 N N . GLU A 1 299 ? -8.742 -2.821 20.142 1.00 89.69 299 GLU A N 1
ATOM 2285 C CA . GLU A 1 299 ? -9.394 -2.020 21.191 1.00 89.69 299 GLU A CA 1
ATOM 2286 C C . GLU A 1 299 ? -10.757 -2.617 21.575 1.00 89.69 299 GLU A C 1
ATOM 2288 O O . GLU A 1 299 ? -11.037 -2.842 22.752 1.00 89.69 299 GLU A O 1
ATOM 2293 N N . LEU A 1 300 ? -11.577 -2.960 20.579 1.00 89.31 300 LEU A N 1
ATOM 2294 C CA . LEU A 1 300 ? -12.896 -3.551 20.787 1.00 89.31 300 LEU A CA 1
ATOM 2295 C C . LEU A 1 300 ? -12.818 -4.932 21.468 1.00 89.31 300 LEU A C 1
ATOM 2297 O O . LEU A 1 300 ? -13.615 -5.241 22.354 1.00 89.31 300 LEU A O 1
ATOM 2301 N N . ALA A 1 301 ? -11.841 -5.761 21.092 1.00 85.12 301 ALA A N 1
ATOM 2302 C CA . ALA A 1 301 ? -11.608 -7.064 21.710 1.00 85.12 301 ALA A CA 1
ATOM 2303 C C . ALA A 1 301 ? -11.134 -6.941 23.169 1.00 85.12 301 ALA A C 1
ATOM 2305 O O . ALA A 1 301 ? -11.549 -7.728 24.024 1.00 85.12 301 ALA A O 1
ATOM 2306 N N . GLU A 1 302 ? -10.291 -5.953 23.474 1.00 91.19 302 GLU A N 1
ATOM 2307 C CA . GLU A 1 302 ? -9.878 -5.647 24.846 1.00 91.19 302 GLU A CA 1
ATOM 2308 C C . GLU A 1 302 ? -11.060 -5.177 25.700 1.00 91.19 302 GLU A C 1
ATOM 2310 O O . GLU A 1 302 ? -11.237 -5.665 26.820 1.00 91.19 302 GLU A O 1
ATOM 2315 N N . GLU A 1 303 ? -11.905 -4.287 25.171 1.00 90.56 303 GLU A N 1
ATOM 2316 C CA . GLU A 1 303 ? -13.118 -3.823 25.852 1.00 90.56 303 GLU A CA 1
ATOM 2317 C C . GLU A 1 303 ? -14.085 -4.981 26.146 1.00 90.56 303 GLU A C 1
ATOM 2319 O O . GLU A 1 303 ? -14.563 -5.111 27.278 1.00 90.56 303 GLU A O 1
ATOM 2324 N N . ALA A 1 304 ? -14.320 -5.861 25.168 1.00 88.38 304 ALA A N 1
ATOM 2325 C CA . ALA A 1 304 ? -15.170 -7.040 25.332 1.00 88.38 304 ALA A CA 1
ATOM 2326 C C . ALA A 1 304 ? -14.616 -8.013 26.375 1.00 88.38 304 ALA A C 1
ATOM 2328 O O . ALA A 1 304 ? -15.348 -8.485 27.245 1.00 88.38 304 ALA A O 1
ATOM 2329 N N . LYS A 1 305 ? -13.302 -8.262 26.354 1.00 91.25 305 LYS A N 1
ATOM 2330 C CA . LYS A 1 305 ? -12.643 -9.105 27.354 1.00 91.25 305 LYS A CA 1
ATOM 2331 C C . LYS A 1 305 ? -12.788 -8.532 28.762 1.00 91.25 305 LYS A C 1
ATOM 2333 O O . LYS A 1 305 ? -13.102 -9.269 29.690 1.00 91.25 305 LYS A O 1
ATOM 2338 N N . LEU A 1 306 ? -12.587 -7.224 28.932 1.00 92.75 306 LEU A N 1
ATOM 2339 C CA . LEU A 1 306 ? -12.771 -6.565 30.227 1.00 92.75 306 LEU A CA 1
ATOM 2340 C C . LEU A 1 306 ? -14.228 -6.628 30.704 1.00 92.75 306 LEU A C 1
ATOM 2342 O O . LEU A 1 306 ? -14.463 -6.690 31.911 1.00 92.75 306 LEU A O 1
ATOM 2346 N N . ALA A 1 307 ? -15.201 -6.588 29.792 1.00 88.88 307 ALA A N 1
ATOM 2347 C CA . ALA A 1 307 ? -16.609 -6.774 30.126 1.00 88.88 307 ALA A CA 1
ATOM 2348 C C . ALA A 1 307 ? -16.896 -8.212 30.596 1.00 88.88 307 ALA A C 1
ATOM 2350 O O . ALA A 1 307 ? -17.483 -8.374 31.667 1.00 88.88 307 ALA A O 1
ATOM 2351 N N . ASP A 1 308 ? -16.414 -9.231 29.873 1.00 89.31 308 ASP A N 1
ATOM 2352 C CA . ASP A 1 308 ? -16.542 -10.644 30.270 1.00 89.31 308 ASP A CA 1
ATOM 2353 C C . ASP A 1 308 ? -15.876 -10.896 31.629 1.00 89.31 308 ASP A C 1
ATOM 2355 O O . ASP A 1 308 ? -16.523 -11.390 32.549 1.00 89.31 308 ASP A O 1
ATOM 2359 N N . ASP A 1 309 ? -14.629 -10.453 31.825 1.00 93.88 309 ASP A N 1
ATOM 2360 C CA . ASP A 1 309 ? -13.906 -10.622 33.092 1.00 93.88 309 ASP A CA 1
ATOM 2361 C C . ASP A 1 309 ? -14.688 -10.020 34.284 1.00 93.88 309 ASP A C 1
ATOM 2363 O O . ASP A 1 309 ? -14.757 -10.628 35.357 1.00 93.88 309 ASP A O 1
ATOM 2367 N N . ARG A 1 310 ? -15.344 -8.861 34.098 1.00 93.94 310 ARG A N 1
ATOM 2368 C CA . ARG A 1 310 ? -16.202 -8.236 35.126 1.00 93.94 310 ARG A CA 1
ATOM 2369 C C . ARG A 1 310 ? -17.457 -9.059 35.415 1.00 93.94 310 ARG A C 1
ATOM 2371 O O . ARG A 1 310 ? -17.828 -9.192 36.583 1.00 93.94 310 ARG A O 1
ATOM 2378 N N . VAL A 1 311 ? -18.108 -9.603 34.386 1.00 91.88 311 VAL A N 1
ATOM 2379 C CA . VAL A 1 311 ? -19.276 -10.485 34.538 1.00 91.88 311 VAL A CA 1
ATOM 2380 C C . VAL A 1 311 ? -18.877 -11.763 35.273 1.00 91.88 311 VAL A C 1
ATOM 2382 O O . VAL A 1 311 ? -19.526 -12.125 36.255 1.00 91.88 311 VAL A O 1
ATOM 2385 N N . GLN A 1 312 ? -17.782 -12.413 34.869 1.00 91.31 312 GLN A N 1
ATOM 2386 C CA . GLN A 1 312 ? -17.288 -13.636 35.507 1.00 91.31 312 GLN A CA 1
ATOM 2387 C C . GLN A 1 312 ? -16.929 -13.402 36.977 1.00 91.31 312 GLN A C 1
ATOM 2389 O O . GLN A 1 312 ? -17.291 -14.198 37.848 1.00 91.31 312 GLN A O 1
ATOM 2394 N N . GLU A 1 313 ? -16.265 -12.286 37.288 1.00 95.38 313 GLU A N 1
ATOM 2395 C CA . GLU A 1 313 ? -15.962 -11.922 38.669 1.00 95.38 313 GLU A CA 1
ATOM 2396 C C . GLU A 1 313 ? -17.242 -11.680 39.487 1.00 95.38 313 GLU A C 1
ATOM 2398 O O . GLU A 1 313 ? -17.355 -12.141 40.628 1.00 95.38 313 GLU A O 1
ATOM 2403 N N . ALA A 1 314 ? -18.230 -10.989 38.913 1.00 93.12 314 ALA A N 1
ATOM 2404 C CA . ALA A 1 314 ? -19.506 -10.738 39.569 1.00 93.12 314 ALA A CA 1
ATOM 2405 C C . ALA A 1 314 ? -20.295 -12.035 39.814 1.00 93.12 314 ALA A C 1
ATOM 2407 O O . ALA A 1 314 ? -20.821 -12.217 40.914 1.00 93.12 314 ALA A O 1
ATOM 2408 N N . LEU A 1 315 ? -20.308 -12.967 38.854 1.00 89.94 315 LEU A N 1
ATOM 2409 C CA . LEU A 1 315 ? -20.922 -14.290 38.996 1.00 89.94 315 LEU A CA 1
ATOM 2410 C C . LEU A 1 315 ? -20.229 -15.108 40.094 1.00 89.94 315 LEU A C 1
ATOM 2412 O O . LEU A 1 315 ? -20.895 -15.665 40.969 1.00 89.94 315 LEU A O 1
ATOM 2416 N N . ALA A 1 316 ? -18.893 -15.110 40.125 1.00 92.69 316 ALA A N 1
ATOM 2417 C CA . ALA A 1 316 ? -18.119 -15.786 41.166 1.00 92.69 316 ALA A CA 1
ATOM 2418 C C . ALA A 1 316 ? -18.391 -15.212 42.570 1.00 92.69 316 ALA A C 1
ATOM 2420 O O . ALA A 1 316 ? -18.420 -15.950 43.561 1.00 92.69 316 ALA A O 1
ATOM 2421 N N . ARG A 1 317 ? -18.622 -13.896 42.679 1.00 93.69 317 ARG A N 1
ATOM 2422 C CA . ARG A 1 317 ? -19.047 -13.250 43.933 1.00 93.69 317 ARG A CA 1
ATOM 2423 C C . ARG A 1 317 ? -20.497 -13.596 44.285 1.00 93.69 317 ARG A C 1
ATOM 2425 O O . ARG A 1 317 ? -20.765 -13.895 45.448 1.00 93.69 317 ARG A O 1
ATOM 2432 N N . ALA A 1 318 ? -21.409 -13.593 43.313 1.00 92.44 318 ALA A N 1
ATOM 2433 C CA . ALA A 1 318 ? -22.826 -13.909 43.501 1.00 92.44 318 ALA A CA 1
ATOM 2434 C C . ALA A 1 318 ? -23.049 -15.362 43.949 1.00 92.44 318 ALA A C 1
ATOM 2436 O O . ALA A 1 318 ? -23.908 -15.615 44.790 1.00 92.44 318 ALA A O 1
ATOM 2437 N N . ALA A 1 319 ? -22.211 -16.299 43.494 1.00 92.44 319 ALA A N 1
ATOM 2438 C CA . ALA A 1 319 ? -22.234 -17.697 43.929 1.00 92.44 319 ALA A CA 1
ATOM 2439 C C . ALA A 1 319 ? -22.059 -17.872 45.454 1.00 92.44 319 ALA A C 1
ATOM 2441 O O . ALA A 1 319 ? -22.496 -18.873 46.019 1.00 92.44 319 ALA A O 1
ATOM 2442 N N . ARG A 1 320 ? -21.473 -16.885 46.151 1.00 94.62 320 ARG A N 1
ATOM 2443 C CA . ARG A 1 320 ? -21.362 -16.879 47.623 1.00 94.62 320 ARG A CA 1
ATOM 2444 C C . ARG A 1 320 ? -22.680 -16.529 48.328 1.00 94.62 320 ARG A C 1
ATOM 2446 O O . ARG A 1 320 ? -22.794 -16.742 49.532 1.00 94.62 320 ARG A O 1
ATOM 2453 N N . TYR A 1 321 ? -23.669 -16.010 47.598 1.00 93.06 321 TYR A N 1
ATOM 2454 C CA . TYR A 1 321 ? -24.947 -15.517 48.118 1.00 93.06 321 TYR A CA 1
ATOM 2455 C C . TYR A 1 321 ? -26.137 -16.066 47.304 1.00 93.06 321 TYR A C 1
ATOM 2457 O O . TYR A 1 321 ? -26.840 -15.303 46.641 1.00 93.06 321 TYR A O 1
ATOM 2465 N N . PRO A 1 322 ? -26.437 -17.376 47.391 1.00 88.00 322 PRO A N 1
ATOM 2466 C CA . PRO A 1 322 ? -27.387 -18.062 46.502 1.00 88.00 322 PRO A CA 1
ATOM 2467 C C . PRO A 1 322 ? -28.850 -17.599 46.616 1.00 88.00 322 PRO A C 1
ATOM 2469 O O . PRO A 1 322 ? -29.685 -18.007 45.819 1.00 88.00 322 PRO A O 1
ATOM 2472 N N . LYS A 1 323 ? -29.189 -16.769 47.611 1.00 91.38 323 LYS A N 1
ATOM 2473 C CA . LYS A 1 323 ? -30.549 -16.233 47.798 1.00 91.38 323 LYS A CA 1
ATOM 2474 C C . LYS A 1 323 ? -30.818 -14.944 47.013 1.00 91.38 323 LYS A C 1
ATOM 2476 O O . LYS A 1 323 ? -31.951 -14.474 47.023 1.00 91.38 323 LYS A O 1
ATOM 2481 N N . LEU A 1 324 ? -29.801 -14.340 46.397 1.00 84.56 324 LEU A N 1
ATOM 2482 C CA . LEU A 1 324 ? -29.961 -13.105 45.633 1.00 84.56 324 LEU A CA 1
ATOM 2483 C C . LEU A 1 324 ? -30.218 -13.427 44.149 1.00 84.56 324 LEU A C 1
ATOM 2485 O O . LEU A 1 324 ? -29.456 -14.205 43.576 1.00 84.56 324 LEU A O 1
ATOM 2489 N N . PRO A 1 325 ? -31.210 -12.797 43.489 1.00 87.88 325 PRO A N 1
ATOM 2490 C CA . PRO A 1 325 ? -31.498 -12.985 42.061 1.00 87.88 325 PRO A CA 1
ATOM 2491 C C . PRO A 1 325 ? -30.494 -12.228 41.165 1.00 87.88 325 PRO A C 1
ATOM 2493 O O . PRO A 1 325 ? -30.857 -11.572 40.198 1.00 87.88 325 PRO A O 1
ATOM 2496 N N . VAL A 1 326 ? -29.208 -12.254 41.524 1.00 90.69 326 VAL A N 1
ATOM 2497 C CA . VAL A 1 326 ? -28.147 -11.488 40.849 1.00 90.69 326 VAL A CA 1
ATOM 2498 C C . VAL A 1 326 ? -27.655 -12.207 39.592 1.00 90.69 326 VAL A C 1
ATOM 2500 O O . VAL A 1 326 ? -27.194 -11.546 38.670 1.00 90.69 326 VAL A O 1
ATOM 2503 N N . ALA A 1 327 ? -27.784 -13.536 39.524 1.00 85.94 327 ALA A N 1
ATOM 2504 C CA . ALA A 1 327 ? -27.336 -14.321 38.373 1.00 85.94 327 ALA A CA 1
ATOM 2505 C C . ALA A 1 327 ? -28.068 -13.927 37.079 1.00 85.94 327 ALA A C 1
ATOM 2507 O O . ALA A 1 327 ? -27.410 -13.578 36.108 1.00 85.94 327 ALA A O 1
ATOM 2508 N N . GLU A 1 328 ? -29.404 -13.870 37.102 1.00 88.38 328 GLU A N 1
ATOM 2509 C CA . GLU A 1 328 ? -30.220 -13.505 35.931 1.00 88.38 328 GLU A CA 1
ATOM 2510 C C . GLU A 1 328 ? -29.908 -12.082 35.434 1.00 88.38 328 GLU A C 1
ATOM 2512 O O . GLU A 1 328 ? -29.777 -11.840 34.237 1.00 88.38 328 GLU A O 1
ATOM 2517 N N . PHE A 1 329 ? -29.693 -11.137 36.356 1.00 91.62 329 PHE A N 1
ATOM 2518 C CA . PHE A 1 329 ? -29.273 -9.779 36.006 1.00 91.62 329 PHE A CA 1
ATOM 2519 C C . PHE A 1 329 ? -27.876 -9.740 35.360 1.00 91.62 329 PHE A C 1
ATOM 2521 O O . PHE A 1 329 ? -27.666 -9.002 34.399 1.00 91.62 329 PHE A O 1
ATOM 2528 N N . LEU A 1 330 ? -26.916 -10.522 35.868 1.00 92.06 330 LEU A N 1
ATOM 2529 C CA . LEU A 1 330 ? -25.560 -10.591 35.310 1.00 92.06 330 LEU A CA 1
ATOM 2530 C C . LEU A 1 330 ? -25.524 -11.294 33.950 1.00 92.06 330 LEU A C 1
ATOM 2532 O O . LEU A 1 330 ? -24.784 -10.857 33.074 1.00 92.06 330 LEU A O 1
ATOM 2536 N N . GLU A 1 331 ? -26.333 -12.335 33.756 1.00 89.06 331 GLU A N 1
ATOM 2537 C CA . GLU A 1 331 ? -26.520 -12.991 32.456 1.00 89.06 331 GLU A CA 1
ATOM 2538 C C . GLU A 1 331 ? -27.125 -12.024 31.434 1.00 89.06 331 GLU A C 1
ATOM 2540 O O . GLU A 1 331 ? -26.649 -11.943 30.301 1.00 89.06 331 GLU A O 1
ATOM 2545 N N . HIS A 1 332 ? -28.116 -11.226 31.844 1.00 91.69 332 HIS A N 1
ATOM 2546 C CA . HIS A 1 332 ? -28.669 -10.177 30.995 1.00 91.69 332 HIS A CA 1
ATOM 2547 C C . HIS A 1 332 ? -27.612 -9.128 30.620 1.00 91.69 332 HIS A C 1
ATOM 2549 O O . HIS A 1 332 ? -27.466 -8.816 29.441 1.00 91.69 332 HIS A O 1
ATOM 2555 N N . GLN A 1 333 ? -26.812 -8.647 31.582 1.00 91.81 333 GLN A N 1
ATOM 2556 C CA . GLN A 1 333 ? -25.712 -7.716 31.293 1.00 91.81 333 GLN A CA 1
ATOM 2557 C C . GLN A 1 333 ? -24.651 -8.312 30.362 1.00 91.81 333 GLN A C 1
ATOM 2559 O O . GLN A 1 333 ? -24.128 -7.600 29.506 1.00 91.81 333 GLN A O 1
ATOM 2564 N N . ALA A 1 334 ? -24.338 -9.602 30.507 1.00 89.88 334 ALA A N 1
ATOM 2565 C CA . ALA A 1 334 ? -23.426 -10.304 29.610 1.00 89.88 334 ALA A CA 1
ATOM 2566 C C . ALA A 1 334 ? -23.978 -10.327 28.180 1.00 89.88 334 ALA A C 1
ATOM 2568 O O . ALA A 1 334 ? -23.290 -9.934 27.243 1.00 89.88 334 ALA A O 1
ATOM 2569 N N . SER A 1 335 ? -25.257 -10.687 28.029 1.00 92.00 335 SER A N 1
ATOM 2570 C CA . SER A 1 335 ? -25.933 -10.691 26.732 1.00 92.00 335 SER A CA 1
ATOM 2571 C C . SER A 1 335 ? -26.006 -9.298 26.098 1.00 92.00 335 SER A C 1
ATOM 2573 O O . SER A 1 335 ? -25.871 -9.187 24.881 1.00 92.00 335 SER A O 1
ATOM 2575 N N . GLU A 1 336 ? -26.227 -8.238 26.882 1.00 93.62 336 GLU A N 1
ATOM 2576 C CA . GLU A 1 336 ? -26.206 -6.858 26.380 1.00 93.62 336 GLU A CA 1
ATOM 2577 C C . GLU A 1 336 ? -24.799 -6.433 25.934 1.00 93.62 336 GLU A C 1
ATOM 2579 O O . GLU A 1 336 ? -24.652 -5.789 24.893 1.00 93.62 336 GLU A O 1
ATOM 2584 N N . ALA A 1 337 ? -23.761 -6.804 26.692 1.00 89.12 337 ALA A N 1
ATOM 2585 C CA . ALA A 1 337 ? -22.371 -6.527 26.338 1.00 89.12 337 ALA A CA 1
ATOM 2586 C C . ALA A 1 337 ? -21.960 -7.252 25.047 1.00 89.12 337 ALA A C 1
ATOM 2588 O O . ALA A 1 337 ? -21.366 -6.627 24.167 1.00 89.12 337 ALA A O 1
ATOM 2589 N N . ASP A 1 338 ? -22.344 -8.521 24.898 1.00 89.44 338 ASP A N 1
ATOM 2590 C CA . ASP A 1 338 ? -22.112 -9.306 23.684 1.00 89.44 338 ASP A CA 1
ATOM 2591 C C . ASP A 1 338 ? -22.846 -8.704 22.480 1.00 89.44 338 ASP A C 1
ATOM 2593 O O . ASP A 1 338 ? -22.250 -8.515 21.419 1.00 89.44 338 ASP A O 1
ATOM 2597 N N . ALA A 1 339 ? -24.122 -8.333 22.640 1.00 91.56 339 ALA A N 1
ATOM 2598 C CA . ALA A 1 339 ? -24.895 -7.688 21.579 1.00 91.56 339 ALA A CA 1
ATOM 2599 C C . ALA A 1 339 ? -24.272 -6.350 21.151 1.00 91.56 339 ALA A C 1
ATOM 2601 O O . ALA A 1 339 ? -24.193 -6.050 19.957 1.00 91.56 339 ALA A O 1
ATOM 2602 N N . LYS A 1 340 ? -23.784 -5.558 22.114 1.00 91.88 340 LYS A N 1
ATOM 2603 C CA . LYS A 1 340 ? -23.075 -4.305 21.844 1.00 91.88 340 LYS A CA 1
ATOM 2604 C C . LYS A 1 340 ? -21.762 -4.549 21.092 1.00 91.88 340 LYS A C 1
ATOM 2606 O O . LYS A 1 340 ? -21.509 -3.862 20.105 1.00 91.88 340 LYS A O 1
ATOM 2611 N N . PHE A 1 341 ? -20.957 -5.521 21.525 1.00 90.56 341 PHE A N 1
ATOM 2612 C CA . PHE A 1 341 ? -19.711 -5.893 20.852 1.00 90.56 341 PHE A CA 1
ATOM 2613 C C . PHE A 1 341 ? -19.962 -6.317 19.402 1.00 90.56 341 PHE A C 1
ATOM 2615 O O . PHE A 1 341 ? -19.293 -5.816 18.503 1.00 90.56 341 PHE A O 1
ATOM 2622 N N . GLN A 1 342 ? -20.956 -7.181 19.160 1.00 89.38 342 GLN A N 1
ATOM 2623 C CA . GLN A 1 342 ? -21.312 -7.614 17.805 1.00 89.38 342 GLN A CA 1
ATOM 2624 C C . GLN A 1 342 ? -21.745 -6.433 16.931 1.00 89.38 342 GLN A C 1
ATOM 2626 O O . GLN A 1 342 ? -21.251 -6.281 15.819 1.00 89.38 342 GLN A O 1
ATOM 2631 N N . HIS A 1 343 ? -22.586 -5.538 17.455 1.00 92.56 343 HIS A N 1
ATOM 2632 C CA . HIS A 1 343 ? -22.999 -4.338 16.728 1.00 92.56 343 HIS A CA 1
ATOM 2633 C C . HIS A 1 343 ? -21.811 -3.423 16.367 1.00 92.56 343 HIS A C 1
ATOM 2635 O O . HIS A 1 343 ? -21.741 -2.902 15.254 1.00 92.56 343 HIS A O 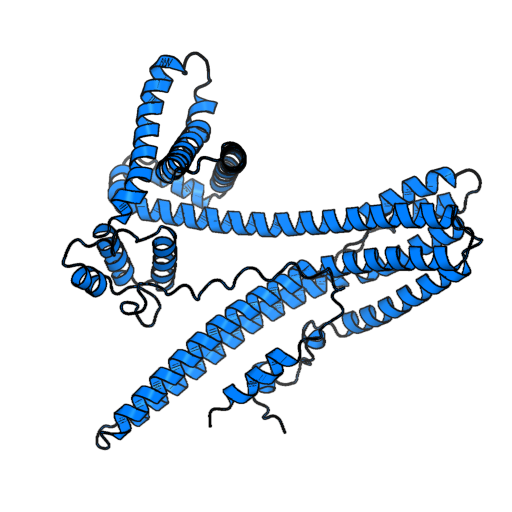1
ATOM 2641 N N . GLU A 1 344 ? -20.862 -3.217 17.285 1.00 92.12 344 GLU A N 1
ATOM 2642 C CA . GLU A 1 344 ? -19.663 -2.411 17.020 1.00 92.12 344 GLU A CA 1
ATOM 2643 C C . GLU A 1 344 ? -18.704 -3.099 16.036 1.00 92.12 344 GLU A C 1
ATOM 2645 O O . GLU A 1 344 ? -18.137 -2.427 15.170 1.00 92.12 344 GLU A O 1
ATOM 2650 N N . LEU A 1 345 ? -18.570 -4.426 16.114 1.00 90.00 345 LEU A N 1
ATOM 2651 C CA . LEU A 1 345 ? -17.787 -5.231 15.178 1.00 90.00 345 LEU A CA 1
ATOM 2652 C C . LEU A 1 345 ? -18.366 -5.163 13.762 1.00 90.00 345 LEU A C 1
ATOM 2654 O O . LEU A 1 345 ? -17.614 -4.965 12.804 1.00 90.00 345 LEU A O 1
ATOM 2658 N N . ASP A 1 346 ? -19.684 -5.291 13.628 1.00 86.69 346 ASP A N 1
ATOM 2659 C CA . ASP A 1 346 ? -20.387 -5.195 12.350 1.00 86.69 346 ASP A CA 1
ATOM 2660 C C . ASP A 1 346 ? -20.223 -3.800 11.743 1.00 86.69 346 ASP A C 1
ATOM 2662 O O . ASP A 1 346 ? -19.819 -3.677 10.586 1.00 86.69 346 ASP A O 1
ATOM 2666 N N . ALA A 1 347 ? -20.431 -2.742 12.535 1.00 90.62 347 ALA A N 1
ATOM 2667 C CA . ALA A 1 347 ? -20.254 -1.364 12.081 1.00 90.62 347 ALA A CA 1
ATOM 2668 C C . ALA A 1 347 ? -18.805 -1.074 11.648 1.00 90.62 347 ALA A C 1
ATOM 2670 O O . ALA A 1 347 ? -18.567 -0.418 10.629 1.00 90.62 347 ALA A O 1
ATOM 2671 N N . LEU A 1 348 ? -17.820 -1.571 12.404 1.00 89.38 348 LEU A N 1
ATOM 2672 C CA . LEU A 1 348 ? -16.405 -1.425 12.072 1.00 89.38 348 LEU A CA 1
ATOM 2673 C C . LEU A 1 348 ? -16.052 -2.185 10.783 1.00 89.38 348 LEU A C 1
ATOM 2675 O O . LEU A 1 348 ? -15.332 -1.656 9.931 1.00 89.38 348 LEU A O 1
ATOM 2679 N N . SER A 1 349 ? -16.581 -3.400 10.632 1.00 87.62 349 SER A N 1
ATOM 2680 C CA . SER A 1 349 ? -16.382 -4.238 9.450 1.00 87.62 349 SER A CA 1
ATOM 2681 C C . SER A 1 349 ? -17.024 -3.614 8.215 1.00 87.62 349 SER A C 1
ATOM 2683 O O . SER A 1 349 ? -16.381 -3.544 7.175 1.00 87.62 349 SER A O 1
ATOM 2685 N N . GLU A 1 350 ? -18.249 -3.096 8.312 1.00 89.75 350 GLU A N 1
ATOM 2686 C CA . GLU A 1 350 ? -18.941 -2.437 7.198 1.00 89.75 350 GLU A CA 1
ATOM 2687 C C . GLU A 1 350 ? -18.137 -1.248 6.656 1.00 89.75 350 GLU A C 1
ATOM 2689 O O . GLU A 1 350 ? -17.933 -1.134 5.444 1.00 89.75 350 GLU A O 1
ATOM 2694 N N . VAL A 1 351 ? -17.629 -0.392 7.551 1.00 90.62 351 VAL A N 1
ATOM 2695 C CA . VAL A 1 351 ? -16.782 0.751 7.178 1.00 90.62 351 VAL A CA 1
ATOM 2696 C C . VAL A 1 351 ? -15.517 0.276 6.469 1.00 90.62 351 VAL A C 1
ATOM 2698 O O . VAL A 1 351 ? -15.232 0.745 5.369 1.00 90.62 351 VAL A O 1
ATOM 2701 N N . TYR A 1 352 ? -14.800 -0.690 7.051 1.00 89.44 352 TYR A N 1
ATOM 2702 C CA . TYR A 1 352 ? -13.584 -1.227 6.445 1.00 89.44 352 TYR A CA 1
ATOM 2703 C C . TYR A 1 352 ? -13.846 -1.848 5.070 1.00 89.44 352 TYR A C 1
ATOM 2705 O O . TYR A 1 352 ? -13.120 -1.562 4.125 1.00 89.44 352 TYR A O 1
ATOM 2713 N N . LEU A 1 353 ? -14.892 -2.665 4.924 1.00 88.25 353 LEU A N 1
ATOM 2714 C CA . LEU A 1 353 ? -15.195 -3.347 3.665 1.00 88.25 353 LEU A CA 1
ATOM 2715 C C . LEU A 1 353 ? -15.593 -2.383 2.555 1.00 88.25 353 LEU A C 1
ATOM 2717 O O . LEU A 1 353 ? -15.191 -2.579 1.406 1.00 88.25 353 LEU A O 1
ATOM 2721 N N . ARG A 1 354 ? -16.352 -1.335 2.887 1.00 93.06 354 ARG A N 1
ATOM 2722 C CA . ARG A 1 354 ? -16.685 -0.271 1.941 1.00 93.06 354 ARG A CA 1
ATOM 2723 C C . ARG A 1 354 ? -15.419 0.431 1.451 1.00 93.06 354 ARG A C 1
ATOM 2725 O O . ARG A 1 354 ? -15.204 0.500 0.242 1.00 93.06 354 ARG A O 1
ATOM 2732 N N . ASP A 1 355 ? -14.589 0.903 2.377 1.00 92.25 355 ASP A N 1
ATOM 2733 C CA . ASP A 1 355 ? -13.403 1.706 2.063 1.00 92.25 355 ASP A CA 1
ATOM 2734 C C . ASP A 1 355 ? -12.346 0.844 1.327 1.00 92.25 355 ASP A C 1
ATOM 2736 O O . ASP A 1 355 ? -11.814 1.231 0.282 1.00 92.25 355 ASP A O 1
ATOM 2740 N N . ALA A 1 356 ? -12.152 -0.407 1.761 1.00 90.06 356 ALA A N 1
ATOM 2741 C CA . ALA A 1 356 ? -11.307 -1.389 1.084 1.00 90.06 356 ALA A CA 1
ATOM 2742 C C . ALA A 1 356 ? -11.791 -1.699 -0.340 1.00 90.06 356 ALA A C 1
ATOM 2744 O O . ALA A 1 356 ? -10.979 -1.796 -1.263 1.00 90.06 356 ALA A O 1
ATOM 2745 N N . SER A 1 357 ? -13.105 -1.845 -0.546 1.00 90.75 357 SER A N 1
ATOM 2746 C CA . SER A 1 357 ? -13.678 -2.081 -1.875 1.00 90.75 357 SER A CA 1
ATOM 2747 C C . SER A 1 357 ? -13.500 -0.874 -2.795 1.00 90.75 357 SER A C 1
ATOM 2749 O O . SER A 1 357 ? -13.274 -1.058 -3.995 1.00 90.75 357 SER A O 1
ATOM 2751 N N . GLU A 1 358 ? -13.602 0.347 -2.266 1.00 92.44 358 GLU A N 1
ATOM 2752 C CA . GLU A 1 358 ? -13.354 1.575 -3.022 1.00 92.44 358 GLU A CA 1
ATOM 2753 C C . GLU A 1 358 ? -11.896 1.632 -3.484 1.00 92.44 358 GLU A C 1
ATOM 2755 O O . GLU A 1 358 ? -11.644 1.687 -4.690 1.00 92.44 358 GLU A O 1
ATOM 2760 N N . HIS A 1 359 ? -10.934 1.493 -2.568 1.00 92.50 359 HIS A N 1
ATOM 2761 C CA . HIS A 1 359 ? -9.510 1.515 -2.911 1.00 92.50 359 HIS A CA 1
ATOM 2762 C C . HIS A 1 359 ? -9.095 0.369 -3.832 1.00 92.50 359 HIS A C 1
ATOM 2764 O O . HIS A 1 359 ? -8.347 0.581 -4.789 1.00 92.50 359 HIS A O 1
ATOM 2770 N N . PHE A 1 360 ? -9.614 -0.841 -3.618 1.00 93.12 360 PHE A N 1
ATOM 2771 C CA . PHE A 1 360 ? -9.384 -1.955 -4.535 1.00 93.12 360 PHE A CA 1
ATOM 2772 C C . PHE A 1 360 ? -9.920 -1.636 -5.942 1.00 93.12 360 PHE A C 1
ATOM 2774 O O . PHE A 1 360 ? -9.243 -1.859 -6.952 1.00 93.12 360 PHE A O 1
ATOM 2781 N N . GLY A 1 361 ? -11.111 -1.033 -6.015 1.00 93.00 361 GLY A N 1
ATOM 2782 C CA . GLY A 1 361 ? -11.690 -0.510 -7.247 1.00 93.00 361 GLY A CA 1
ATOM 2783 C C . GLY A 1 361 ? -10.813 0.553 -7.911 1.00 93.00 361 GLY A C 1
ATOM 2784 O O . GLY A 1 361 ? -10.589 0.486 -9.118 1.00 93.00 361 GLY A O 1
ATOM 2785 N N . GLU A 1 362 ? -10.257 1.500 -7.161 1.00 93.31 362 GLU A N 1
ATOM 2786 C CA . GLU A 1 362 ? -9.344 2.518 -7.692 1.00 93.31 362 GLU A CA 1
ATOM 2787 C C . GLU A 1 362 ? -8.056 1.908 -8.268 1.00 93.31 362 GLU A C 1
ATOM 2789 O O . GLU A 1 362 ? -7.632 2.291 -9.361 1.00 93.31 362 GLU A O 1
ATOM 2794 N N . ILE A 1 363 ? -7.467 0.921 -7.590 1.00 94.38 363 ILE A N 1
ATOM 2795 C CA . ILE A 1 363 ? -6.217 0.267 -8.010 1.00 94.38 363 ILE A CA 1
ATOM 2796 C C . ILE A 1 363 ? -6.401 -0.502 -9.328 1.00 94.38 363 ILE A C 1
ATOM 2798 O O . ILE A 1 363 ? -5.546 -0.436 -10.217 1.00 94.38 363 ILE A O 1
ATOM 2802 N N . TYR A 1 364 ? -7.524 -1.206 -9.493 1.00 94.94 364 TYR A N 1
ATOM 2803 C CA . TYR A 1 364 ? -7.756 -2.094 -10.641 1.00 94.94 364 TYR A CA 1
ATOM 2804 C C . TYR A 1 364 ? -8.632 -1.498 -11.749 1.00 94.94 364 TYR A C 1
ATOM 2806 O O . TYR A 1 364 ? -8.399 -1.741 -12.938 1.00 94.94 364 TYR A O 1
ATOM 2814 N N . LYS A 1 365 ? -9.636 -0.700 -11.384 1.00 92.50 365 LYS A N 1
ATOM 2815 C CA . LYS A 1 365 ? -10.637 -0.105 -12.289 1.00 92.50 365 LYS A CA 1
ATOM 2816 C C . LYS A 1 365 ? -10.512 1.415 -12.401 1.00 92.50 365 LYS A C 1
ATOM 2818 O O . LYS A 1 365 ? -11.187 2.007 -13.242 1.00 92.50 365 LYS A O 1
ATOM 2823 N N . GLY A 1 366 ? -9.657 2.047 -11.594 1.00 90.44 366 GLY A N 1
ATOM 2824 C CA . GLY A 1 366 ? -9.436 3.489 -11.628 1.00 90.44 366 GLY A CA 1
ATOM 2825 C C . GLY A 1 366 ? -8.905 3.990 -12.969 1.00 90.44 366 GLY A C 1
ATOM 2826 O O . GLY A 1 366 ? -8.608 3.219 -13.889 1.00 90.44 366 GLY A O 1
ATOM 2827 N N . ARG A 1 367 ? -8.797 5.322 -13.083 1.00 86.88 367 ARG A N 1
ATOM 2828 C CA . ARG A 1 367 ? -8.484 6.008 -14.346 1.00 86.88 367 ARG A CA 1
ATOM 2829 C C . ARG A 1 367 ? -7.226 5.436 -14.989 1.00 86.88 367 ARG A C 1
ATOM 2831 O O . ARG A 1 367 ? -6.113 5.634 -14.506 1.00 86.88 367 ARG A O 1
ATOM 2838 N N . ARG A 1 368 ? -7.423 4.784 -16.131 1.00 91.56 368 ARG A N 1
ATOM 2839 C CA . ARG A 1 368 ? -6.336 4.383 -17.016 1.00 91.56 368 ARG A CA 1
ATOM 2840 C C . ARG A 1 368 ? -5.703 5.629 -17.627 1.00 91.56 368 ARG A C 1
ATOM 2842 O O . ARG A 1 368 ? -6.400 6.588 -17.965 1.00 91.56 368 ARG A O 1
ATOM 2849 N N . ALA A 1 369 ? -4.385 5.611 -17.783 1.00 89.94 369 ALA A N 1
ATOM 2850 C CA . ALA A 1 369 ? -3.686 6.606 -18.577 1.00 89.94 369 ALA A CA 1
ATOM 2851 C C . ALA A 1 369 ? -4.247 6.577 -20.013 1.00 89.94 369 ALA A C 1
ATOM 2853 O O . ALA A 1 369 ? -4.454 5.482 -20.547 1.00 89.94 369 ALA A O 1
ATOM 2854 N N . PRO A 1 370 ? -4.490 7.745 -20.636 1.00 90.81 370 PRO A N 1
ATOM 2855 C CA . PRO A 1 370 ? -5.124 7.831 -21.955 1.00 90.81 370 PRO A CA 1
ATOM 2856 C C . PRO A 1 370 ? -4.259 7.230 -23.068 1.00 90.81 370 PRO A C 1
ATOM 2858 O O . PRO A 1 370 ? -4.770 6.830 -24.107 1.00 90.81 370 PRO A O 1
ATOM 2861 N N . SER A 1 371 ? -2.949 7.163 -22.845 1.00 94.88 371 SER A N 1
ATOM 2862 C CA . SER A 1 371 ? -1.974 6.590 -23.760 1.00 94.88 371 SER A CA 1
ATOM 2863 C C . SER A 1 371 ? -0.875 5.894 -22.970 1.00 94.88 371 SER A C 1
ATOM 2865 O O . SER A 1 371 ? -0.590 6.262 -21.826 1.00 94.88 371 SER A O 1
ATOM 2867 N N . ASP A 1 372 ? -0.217 4.931 -23.602 1.00 96.56 372 ASP A N 1
ATOM 2868 C CA . ASP A 1 372 ? 0.978 4.311 -23.051 1.00 96.56 372 ASP A CA 1
ATOM 2869 C C . ASP A 1 372 ? 2.159 5.310 -23.051 1.00 96.56 372 ASP A C 1
ATOM 2871 O O . ASP A 1 372 ? 2.546 5.798 -24.119 1.00 96.56 372 ASP A O 1
ATOM 2875 N N . PRO A 1 373 ? 2.739 5.651 -21.882 1.00 96.69 373 PRO A N 1
ATOM 2876 C CA . PRO A 1 373 ? 3.879 6.556 -21.803 1.00 96.69 373 PRO A CA 1
ATOM 2877 C C . PRO A 1 373 ? 5.149 6.002 -22.470 1.00 96.69 373 PRO A C 1
ATOM 2879 O O . PRO A 1 373 ? 6.036 6.799 -22.782 1.00 96.69 373 PRO A O 1
ATOM 2882 N N . PHE A 1 374 ? 5.249 4.688 -22.705 1.00 97.56 374 PHE A N 1
ATOM 2883 C CA . PHE A 1 374 ? 6.417 4.039 -23.312 1.00 97.56 374 PHE A CA 1
ATOM 2884 C C . PHE A 1 374 ? 6.375 3.992 -24.840 1.00 97.56 374 PHE A C 1
ATOM 2886 O O . PHE A 1 374 ? 7.431 3.884 -25.467 1.00 97.56 374 PHE A O 1
ATOM 2893 N N . ALA A 1 375 ? 5.202 4.161 -25.458 1.00 97.69 375 ALA A N 1
ATOM 2894 C CA . ALA A 1 375 ? 5.051 4.104 -26.912 1.00 97.69 375 ALA A CA 1
ATOM 2895 C C . ALA A 1 375 ? 6.011 5.044 -27.684 1.00 97.69 375 ALA A C 1
ATOM 2897 O O . ALA A 1 375 ? 6.622 4.591 -28.655 1.00 97.69 375 ALA A O 1
ATOM 2898 N N . PRO A 1 376 ? 6.250 6.308 -27.261 1.00 97.25 376 PRO A N 1
ATOM 2899 C CA . PRO A 1 376 ? 7.239 7.165 -27.918 1.00 97.25 376 PRO A CA 1
ATOM 2900 C C . PRO A 1 376 ? 8.675 6.639 -27.798 1.00 97.25 376 PRO A C 1
ATOM 2902 O O . PRO A 1 376 ? 9.449 6.747 -28.745 1.00 97.25 376 PRO A O 1
ATOM 2905 N N . ALA A 1 377 ? 9.045 6.065 -26.648 1.00 96.81 377 ALA A N 1
ATOM 2906 C CA . ALA A 1 377 ? 10.376 5.494 -26.448 1.00 96.81 377 ALA A CA 1
ATOM 2907 C C . ALA A 1 377 ? 10.587 4.258 -27.333 1.00 96.81 377 ALA A C 1
ATOM 2909 O O . ALA A 1 377 ? 11.659 4.104 -27.910 1.00 96.81 377 ALA A O 1
ATOM 2910 N N . LEU A 1 378 ? 9.550 3.431 -27.501 1.00 97.56 378 LEU A N 1
ATOM 2911 C CA . LEU A 1 378 ? 9.579 2.265 -28.383 1.00 97.56 378 LEU A CA 1
ATOM 2912 C C . LEU A 1 378 ? 9.713 2.661 -29.854 1.00 97.56 378 LEU A C 1
ATOM 2914 O O . LEU A 1 378 ? 10.516 2.075 -30.577 1.00 97.56 378 LEU A O 1
ATOM 2918 N N . ALA A 1 379 ? 8.974 3.685 -30.288 1.00 96.81 379 ALA A N 1
ATOM 2919 C CA . ALA A 1 379 ? 9.101 4.221 -31.640 1.00 96.81 379 ALA A CA 1
ATOM 2920 C C . ALA A 1 379 ? 10.530 4.724 -31.921 1.00 96.81 379 ALA A C 1
ATOM 2922 O O . ALA A 1 379 ? 11.092 4.416 -32.969 1.00 96.81 379 ALA A O 1
ATOM 2923 N N . LEU A 1 380 ? 11.141 5.435 -30.964 1.00 96.44 380 LEU A N 1
ATOM 2924 C CA . LEU A 1 380 ? 12.531 5.893 -31.068 1.00 96.44 380 LEU A CA 1
ATOM 2925 C C . LEU A 1 380 ? 13.530 4.730 -31.070 1.00 96.44 380 LEU A C 1
ATOM 2927 O O . LEU A 1 380 ? 14.474 4.753 -31.851 1.00 96.44 380 LEU A O 1
ATOM 2931 N N . ALA A 1 381 ? 13.324 3.714 -30.228 1.00 96.12 381 ALA A N 1
ATOM 2932 C CA . ALA A 1 381 ? 14.209 2.553 -30.131 1.00 96.12 381 ALA A CA 1
ATOM 2933 C C . ALA A 1 381 ? 14.232 1.709 -31.413 1.00 96.12 381 ALA A C 1
ATOM 2935 O O . ALA A 1 381 ? 15.263 1.143 -31.755 1.00 96.12 381 ALA A O 1
ATOM 2936 N N . ARG A 1 382 ? 13.112 1.651 -32.144 1.00 96.31 382 ARG A N 1
ATOM 2937 C CA . ARG A 1 382 ? 13.019 0.969 -33.447 1.00 96.31 382 ARG A CA 1
ATOM 2938 C C . ARG A 1 382 ? 13.621 1.773 -34.604 1.00 96.31 382 ARG A C 1
ATOM 2940 O O . ARG A 1 382 ? 13.776 1.234 -35.694 1.00 96.31 382 ARG A O 1
ATOM 2947 N N . SER A 1 383 ? 13.931 3.051 -34.393 1.00 95.88 383 SER A N 1
ATOM 2948 C CA . SER A 1 383 ? 14.508 3.930 -35.408 1.00 95.88 383 SER A CA 1
ATOM 2949 C C . SER A 1 383 ? 16.027 3.980 -35.264 1.00 95.88 383 SER A C 1
ATOM 2951 O O . SER A 1 383 ? 16.533 4.555 -34.301 1.00 95.88 383 SER A O 1
ATOM 2953 N N . GLU A 1 384 ? 16.762 3.473 -36.257 1.00 89.19 384 GLU A N 1
ATOM 2954 C CA . GLU A 1 384 ? 18.237 3.447 -36.253 1.00 89.19 384 GLU A CA 1
ATOM 2955 C C . GLU A 1 384 ? 18.858 4.825 -35.960 1.00 89.19 384 GLU A C 1
ATOM 2957 O O . GLU A 1 384 ? 19.772 4.949 -35.148 1.00 89.19 384 GLU A O 1
ATOM 2962 N N . SER A 1 385 ? 18.311 5.890 -36.554 1.00 89.81 385 SER A N 1
ATOM 2963 C CA . SER A 1 385 ? 18.820 7.260 -36.398 1.00 89.81 385 SER A CA 1
ATOM 2964 C C . SER A 1 385 ? 18.473 7.925 -35.059 1.00 89.81 385 SER A C 1
ATOM 2966 O O . SER A 1 385 ? 19.077 8.939 -34.705 1.00 89.81 385 SER A O 1
ATOM 2968 N N . ALA A 1 386 ? 17.504 7.391 -34.308 1.00 89.00 386 ALA A N 1
ATOM 2969 C CA . ALA A 1 386 ? 16.942 8.040 -33.120 1.00 89.00 386 ALA A CA 1
ATOM 2970 C C . ALA A 1 386 ? 17.095 7.217 -31.831 1.00 89.00 386 ALA A C 1
ATOM 2972 O O . ALA A 1 386 ? 16.774 7.717 -30.747 1.00 89.00 386 ALA A O 1
ATOM 2973 N N . ALA A 1 387 ? 17.660 6.009 -31.917 1.00 85.00 387 ALA A N 1
ATOM 2974 C CA . ALA A 1 387 ? 17.948 5.144 -30.775 1.00 85.00 387 ALA A CA 1
ATOM 2975 C C . ALA A 1 387 ? 18.680 5.852 -29.608 1.00 85.00 387 ALA A C 1
ATOM 2977 O O . ALA A 1 387 ? 18.278 5.637 -28.460 1.00 85.00 387 ALA A O 1
ATOM 2978 N N . PRO A 1 388 ? 19.643 6.782 -29.823 1.00 89.94 388 PRO A N 1
ATOM 2979 C CA . PRO A 1 388 ? 20.281 7.507 -28.716 1.00 89.94 388 PRO A CA 1
ATOM 2980 C C . PRO A 1 388 ? 19.307 8.337 -27.860 1.00 89.94 388 PRO A C 1
ATOM 2982 O O . PRO A 1 388 ? 19.556 8.584 -26.679 1.00 89.94 388 PRO A O 1
ATOM 2985 N N . GLN A 1 389 ? 18.175 8.764 -28.429 1.00 94.81 389 GLN A N 1
ATOM 2986 C CA . GLN A 1 389 ? 17.151 9.542 -27.725 1.00 94.81 389 GLN A CA 1
ATOM 2987 C C . GLN A 1 389 ? 16.173 8.654 -26.940 1.00 94.81 389 GLN A C 1
ATOM 2989 O O . GLN A 1 389 ? 15.528 9.132 -25.996 1.00 94.81 389 GLN A O 1
ATOM 2994 N N . ALA A 1 390 ? 16.079 7.367 -27.294 1.00 94.75 390 ALA A N 1
ATOM 2995 C CA . ALA A 1 390 ? 15.139 6.423 -26.701 1.00 94.75 390 ALA A CA 1
ATOM 2996 C C . ALA A 1 390 ? 15.353 6.281 -25.188 1.00 94.75 390 ALA A C 1
ATOM 2998 O O . ALA A 1 390 ? 14.384 6.339 -24.435 1.00 94.75 390 ALA A O 1
ATOM 2999 N N . GLY A 1 391 ? 16.604 6.224 -24.715 1.00 92.56 391 GLY A N 1
ATOM 3000 C CA . GLY A 1 391 ? 16.904 6.112 -23.281 1.00 92.56 391 GLY A CA 1
ATOM 3001 C C . GLY A 1 391 ? 16.391 7.298 -22.450 1.00 92.56 391 GLY A C 1
ATOM 3002 O O . GLY A 1 391 ? 15.884 7.127 -21.341 1.00 92.56 391 GLY A O 1
ATOM 3003 N N . GLY A 1 392 ? 16.450 8.517 -22.997 1.00 93.69 392 GLY A N 1
ATOM 3004 C CA . GLY A 1 392 ? 15.892 9.703 -22.343 1.00 93.69 392 GLY A CA 1
ATOM 3005 C C . GLY A 1 392 ? 14.361 9.686 -22.294 1.00 93.69 392 GLY A C 1
ATOM 3006 O O . GLY A 1 392 ? 13.772 10.054 -21.276 1.00 93.69 392 GLY A O 1
ATOM 3007 N N . ALA A 1 393 ? 13.711 9.250 -23.378 1.00 95.88 393 ALA A N 1
ATOM 3008 C CA . ALA A 1 393 ? 12.258 9.081 -23.425 1.00 95.88 393 ALA A CA 1
ATOM 3009 C C . ALA A 1 393 ? 11.780 7.969 -22.475 1.00 95.88 393 ALA A C 1
ATOM 3011 O O . ALA A 1 393 ? 10.818 8.174 -21.737 1.00 95.88 393 ALA A O 1
ATOM 3012 N N . PHE A 1 394 ? 12.506 6.852 -22.426 1.00 95.81 394 PHE A N 1
ATOM 3013 C CA . PHE A 1 394 ? 12.251 5.697 -21.569 1.00 95.81 394 PHE A CA 1
ATOM 3014 C C . PHE A 1 394 ? 12.263 6.055 -20.077 1.00 95.81 394 PHE A C 1
ATOM 3016 O O . PHE A 1 394 ? 11.321 5.740 -19.351 1.00 95.81 394 PHE A O 1
ATOM 3023 N N . ARG A 1 395 ? 13.265 6.811 -19.605 1.00 93.81 395 ARG A N 1
ATOM 3024 C CA . ARG A 1 395 ? 13.301 7.276 -18.202 1.00 93.81 395 ARG A CA 1
ATOM 3025 C C . ARG A 1 395 ? 12.129 8.198 -17.859 1.00 93.81 395 ARG A C 1
ATOM 3027 O O . ARG A 1 395 ? 11.491 8.044 -16.822 1.00 93.81 395 ARG A O 1
ATOM 3034 N N . ARG A 1 396 ? 11.787 9.132 -18.757 1.00 94.06 396 ARG A N 1
ATOM 3035 C CA . ARG A 1 396 ? 10.637 10.035 -18.557 1.00 94.06 396 ARG A CA 1
ATOM 3036 C C . ARG A 1 396 ? 9.301 9.291 -18.532 1.00 94.06 396 ARG A C 1
ATOM 3038 O O . ARG A 1 396 ? 8.390 9.745 -17.840 1.00 94.06 396 ARG A O 1
ATOM 3045 N N . ALA A 1 397 ? 9.181 8.181 -19.262 1.00 96.62 397 ALA A N 1
ATOM 3046 C CA . ALA A 1 397 ? 7.975 7.361 -19.289 1.00 96.62 397 ALA A CA 1
ATOM 3047 C C . ALA A 1 397 ? 7.658 6.741 -17.915 1.00 96.62 397 ALA A C 1
ATOM 3049 O O . ALA A 1 397 ? 6.504 6.777 -17.496 1.00 96.62 397 ALA A O 1
ATOM 3050 N N . HIS A 1 398 ? 8.668 6.302 -17.154 1.00 96.06 398 HIS A N 1
ATOM 3051 C CA . HIS A 1 398 ? 8.483 5.726 -15.810 1.00 96.06 398 HIS A CA 1
ATOM 3052 C C . HIS A 1 398 ? 7.867 6.694 -14.794 1.00 96.06 398 HIS A C 1
ATOM 3054 O O . HIS A 1 398 ? 7.033 6.298 -13.980 1.00 96.06 398 HIS A O 1
ATOM 3060 N N . ARG A 1 399 ? 8.182 7.994 -14.884 1.00 94.12 399 ARG A N 1
ATOM 3061 C CA . ARG A 1 399 ? 7.537 9.035 -14.053 1.00 94.12 399 ARG A CA 1
ATOM 3062 C C . ARG A 1 399 ? 6.039 9.188 -14.329 1.00 94.12 399 ARG A C 1
ATOM 3064 O O . ARG A 1 399 ? 5.341 9.865 -13.582 1.00 94.12 399 ARG A O 1
ATOM 3071 N N . ARG A 1 400 ? 5.569 8.626 -15.443 1.00 95.31 400 ARG A N 1
ATOM 3072 C CA . ARG A 1 400 ? 4.180 8.644 -15.906 1.00 95.31 400 ARG A CA 1
ATOM 3073 C C . ARG A 1 400 ? 3.563 7.245 -15.917 1.00 95.31 400 ARG A C 1
ATOM 3075 O O . ARG A 1 400 ? 2.512 7.072 -16.535 1.00 95.31 400 ARG A O 1
ATOM 3082 N N . ALA A 1 401 ? 4.204 6.266 -15.270 1.00 96.12 401 ALA A N 1
ATOM 3083 C CA . ALA A 1 401 ? 3.629 4.939 -15.101 1.00 96.12 401 ALA A CA 1
ATOM 3084 C C . ALA A 1 401 ? 2.225 5.050 -14.482 1.00 96.12 401 ALA A C 1
ATOM 3086 O O . ALA A 1 401 ? 1.933 5.951 -13.688 1.00 96.12 401 ALA A O 1
ATOM 3087 N N . SER A 1 402 ? 1.325 4.183 -14.928 1.00 96.44 402 SER A N 1
ATOM 3088 C CA . SER A 1 402 ? -0.074 4.230 -14.539 1.00 96.44 402 SER A CA 1
ATOM 3089 C C . SER A 1 402 ? -0.248 3.750 -13.110 1.00 96.44 402 SER A C 1
ATOM 3091 O O . SER A 1 402 ? 0.281 2.712 -12.725 1.00 96.44 402 SER A O 1
ATOM 3093 N N . ARG A 1 403 ? -1.096 4.464 -12.367 1.00 95.38 403 ARG A N 1
ATOM 3094 C CA . ARG A 1 403 ? -1.579 4.034 -11.050 1.00 95.38 403 ARG A CA 1
ATOM 3095 C C . ARG A 1 403 ? -2.596 2.894 -11.134 1.00 95.38 403 ARG A C 1
ATOM 3097 O O . ARG A 1 403 ? -2.966 2.342 -10.108 1.00 95.38 403 ARG A O 1
ATOM 3104 N N . ASN A 1 404 ? -3.069 2.558 -12.335 1.00 96.44 404 ASN A N 1
ATOM 3105 C CA . ASN A 1 404 ? -3.879 1.369 -12.551 1.00 96.44 404 ASN A CA 1
ATOM 3106 C C . ASN A 1 404 ? -2.956 0.145 -12.632 1.00 96.44 404 ASN A C 1
ATOM 3108 O O . ASN A 1 404 ? -2.131 0.046 -13.546 1.00 96.44 404 ASN A O 1
ATOM 3112 N N . ARG A 1 405 ? -3.115 -0.796 -11.700 1.00 96.50 405 ARG A N 1
ATOM 3113 C CA . ARG A 1 405 ? -2.215 -1.944 -11.541 1.00 96.50 405 ARG A CA 1
ATOM 3114 C C . ARG A 1 405 ? -2.162 -2.829 -12.789 1.00 96.50 405 ARG A C 1
ATOM 3116 O O . ARG A 1 405 ? -1.070 -3.153 -13.247 1.00 96.50 405 ARG A O 1
ATOM 3123 N N . LEU A 1 406 ? -3.301 -3.129 -13.418 1.00 97.25 406 LEU A N 1
ATOM 3124 C CA . LEU A 1 406 ? -3.333 -3.928 -14.655 1.00 97.25 406 LEU A CA 1
ATOM 3125 C C . LEU A 1 406 ? -2.665 -3.211 -15.830 1.00 97.25 406 LEU A C 1
ATOM 3127 O O . LEU A 1 406 ? -1.932 -3.823 -16.606 1.00 97.25 406 LEU A O 1
ATOM 3131 N N . GLN A 1 407 ? -2.879 -1.899 -15.946 1.00 97.44 407 GLN A N 1
ATOM 3132 C CA . GLN A 1 407 ? -2.211 -1.102 -16.970 1.00 97.44 407 GLN A CA 1
ATOM 3133 C C . GLN A 1 407 ? -0.701 -1.011 -16.728 1.00 97.44 407 GLN A C 1
ATOM 3135 O O . GLN A 1 407 ? 0.049 -0.973 -17.698 1.00 97.44 407 GLN A O 1
ATOM 3140 N N . SER A 1 408 ? -0.242 -1.011 -15.473 1.00 97.56 408 SER A N 1
ATOM 3141 C CA . SER A 1 408 ? 1.190 -0.987 -15.160 1.00 97.56 408 SER A CA 1
ATOM 3142 C C . SER A 1 408 ? 1.932 -2.220 -15.700 1.00 97.56 408 SER A C 1
ATOM 3144 O O . SER A 1 408 ? 3.028 -2.065 -16.222 1.00 97.56 408 SER A O 1
ATOM 3146 N N . TYR A 1 409 ? 1.316 -3.412 -15.705 1.00 98.19 409 TYR A N 1
ATOM 3147 C CA . TYR A 1 409 ? 1.901 -4.597 -16.354 1.00 98.19 409 TYR A CA 1
ATOM 3148 C C . TYR A 1 409 ? 1.982 -4.455 -17.874 1.00 98.19 409 TYR A C 1
ATOM 3150 O O . TYR A 1 409 ? 2.964 -4.862 -18.485 1.00 98.19 409 TYR A O 1
ATOM 3158 N N . ALA A 1 410 ? 0.952 -3.878 -18.504 1.00 97.75 410 ALA A N 1
ATOM 3159 C CA . ALA A 1 410 ? 0.987 -3.612 -19.941 1.00 97.75 410 ALA A CA 1
ATOM 3160 C C . ALA A 1 410 ? 2.109 -2.621 -20.296 1.00 97.75 410 ALA A C 1
ATOM 3162 O O . ALA A 1 410 ? 2.813 -2.812 -21.279 1.00 97.75 410 ALA A O 1
ATOM 3163 N N . GLN A 1 411 ? 2.310 -1.604 -19.458 1.00 98.00 411 GLN A N 1
ATOM 3164 C CA . GLN A 1 411 ? 3.395 -0.637 -19.609 1.00 98.00 411 GLN A CA 1
ATOM 3165 C C . GLN A 1 411 ? 4.774 -1.254 -19.365 1.00 98.00 411 GLN A C 1
ATOM 3167 O O . GLN A 1 411 ? 5.702 -0.950 -20.107 1.00 98.00 411 GLN A O 1
ATOM 3172 N N . GLU A 1 412 ? 4.917 -2.134 -18.370 1.00 98.31 412 GLU A N 1
ATOM 3173 C CA . GLU A 1 412 ? 6.147 -2.902 -18.148 1.00 98.31 412 GLU A CA 1
ATOM 3174 C C . GLU A 1 412 ? 6.469 -3.781 -19.363 1.00 98.31 412 GLU A C 1
ATOM 3176 O O . GLU A 1 412 ? 7.611 -3.805 -19.814 1.00 98.31 412 GLU A O 1
ATOM 3181 N N . GLN A 1 413 ? 5.464 -4.419 -19.970 1.00 98.50 413 GLN A N 1
ATOM 3182 C CA . GLN A 1 413 ? 5.650 -5.189 -21.199 1.00 98.50 413 GLN A CA 1
ATOM 3183 C C . GLN A 1 413 ? 6.188 -4.313 -22.340 1.00 98.50 413 GLN A C 1
ATOM 3185 O O . GLN A 1 413 ? 7.173 -4.673 -22.983 1.00 98.50 413 GLN A O 1
ATOM 3190 N N . THR A 1 414 ? 5.603 -3.133 -22.562 1.00 98.38 414 THR A N 1
ATOM 3191 C CA . THR A 1 414 ? 6.107 -2.192 -23.571 1.00 98.38 414 THR A CA 1
ATOM 3192 C C . THR A 1 414 ? 7.496 -1.667 -23.212 1.00 98.38 414 THR A C 1
ATOM 3194 O O . THR A 1 414 ? 8.334 -1.489 -24.093 1.00 98.38 414 THR A O 1
ATOM 3197 N N . ALA A 1 415 ? 7.794 -1.468 -21.928 1.00 98.06 415 ALA A N 1
ATOM 3198 C CA . ALA A 1 415 ? 9.128 -1.100 -21.478 1.00 98.06 415 ALA A CA 1
ATOM 3199 C C . ALA A 1 415 ? 10.163 -2.199 -21.795 1.00 98.06 415 ALA A C 1
ATOM 3201 O O . ALA A 1 415 ? 11.257 -1.895 -22.272 1.00 98.06 415 ALA A O 1
ATOM 3202 N N . LEU A 1 416 ? 9.806 -3.474 -21.626 1.00 98.19 416 LEU A N 1
ATOM 3203 C CA . LEU A 1 416 ? 10.643 -4.605 -22.028 1.00 98.19 416 LEU A CA 1
ATOM 3204 C C . LEU A 1 416 ? 10.817 -4.682 -23.553 1.00 98.19 416 LEU A C 1
ATOM 3206 O O . LEU A 1 416 ? 11.912 -4.986 -24.019 1.00 98.19 416 LEU A O 1
ATOM 3210 N N . GLU A 1 417 ? 9.802 -4.332 -24.347 1.00 98.00 417 GLU A N 1
ATOM 3211 C CA . GLU A 1 417 ? 9.952 -4.207 -25.806 1.00 98.00 417 GLU A CA 1
ATOM 3212 C C . GLU A 1 417 ? 10.951 -3.107 -26.199 1.00 98.00 417 GLU A C 1
ATOM 3214 O O . GLU A 1 417 ? 11.724 -3.290 -27.143 1.00 98.00 417 GLU A O 1
ATOM 3219 N N . VAL A 1 418 ? 10.981 -1.984 -25.467 1.00 97.38 418 VAL A N 1
ATOM 3220 C CA . VAL A 1 418 ? 12.006 -0.939 -25.649 1.00 97.38 418 VAL A CA 1
ATOM 3221 C C . VAL A 1 418 ? 13.393 -1.515 -25.368 1.00 97.38 418 VAL A C 1
ATOM 3223 O O . VAL A 1 418 ? 14.303 -1.333 -26.176 1.00 97.38 418 VAL A O 1
ATOM 3226 N N . CYS A 1 419 ? 13.554 -2.242 -24.259 1.00 97.00 419 CYS A N 1
ATOM 3227 C CA . CYS A 1 419 ? 14.814 -2.901 -23.917 1.00 97.00 419 CYS A CA 1
ATOM 3228 C C . CYS A 1 419 ? 15.247 -3.903 -24.998 1.00 97.00 419 CYS A C 1
ATOM 3230 O O . CYS A 1 419 ? 16.414 -3.912 -25.380 1.00 97.00 419 CYS A O 1
ATOM 3232 N N . ALA A 1 420 ? 14.323 -4.709 -25.532 1.00 97.06 420 ALA A N 1
ATOM 3233 C CA . ALA A 1 420 ? 14.622 -5.683 -26.584 1.00 97.06 420 ALA A CA 1
ATOM 3234 C C . ALA A 1 420 ? 15.084 -5.009 -27.882 1.00 97.06 420 ALA A C 1
ATOM 3236 O O . ALA A 1 420 ? 16.022 -5.483 -28.520 1.00 97.06 420 ALA A O 1
ATOM 3237 N N . ALA A 1 421 ? 14.464 -3.883 -28.251 1.00 96.56 421 ALA A N 1
ATOM 3238 C CA . ALA A 1 421 ? 14.871 -3.102 -29.416 1.00 96.56 421 ALA A CA 1
ATOM 3239 C C . ALA A 1 421 ? 16.266 -2.471 -29.242 1.00 96.56 421 ALA A C 1
ATOM 3241 O O . ALA A 1 421 ? 17.034 -2.416 -30.198 1.00 96.56 421 ALA A O 1
ATOM 3242 N N . LEU A 1 422 ? 16.609 -2.023 -28.029 1.00 95.19 422 LEU A N 1
ATOM 3243 C CA . LEU A 1 422 ? 17.906 -1.401 -27.729 1.00 95.19 422 LEU A CA 1
ATOM 3244 C C . LEU A 1 422 ? 19.026 -2.408 -27.436 1.00 95.19 422 LEU A C 1
ATOM 3246 O O . LEU A 1 422 ? 20.199 -2.039 -27.450 1.00 95.19 422 LEU A O 1
ATOM 3250 N N . SER A 1 423 ? 18.702 -3.662 -27.126 1.00 96.00 423 SER A N 1
ATOM 3251 C CA . SER A 1 423 ? 19.688 -4.703 -26.810 1.00 96.00 423 SER A CA 1
ATOM 3252 C C . SER A 1 423 ? 19.294 -6.061 -27.406 1.00 96.00 423 SER A C 1
ATOM 3254 O O . SER A 1 423 ? 18.997 -6.998 -26.657 1.00 96.00 423 SER A O 1
ATOM 3256 N N . PRO A 1 424 ? 19.305 -6.205 -28.750 1.00 96.31 424 PRO A N 1
ATOM 3257 C CA . PRO A 1 424 ? 18.860 -7.424 -29.431 1.00 96.31 424 PRO A CA 1
ATOM 3258 C C . PRO A 1 424 ? 19.620 -8.687 -29.010 1.00 96.31 424 PRO A C 1
ATOM 3260 O O . PRO A 1 424 ? 19.047 -9.773 -28.979 1.00 96.31 424 PRO A O 1
ATOM 3263 N N . GLN A 1 425 ? 20.894 -8.553 -28.627 1.00 96.12 425 GLN A N 1
ATOM 3264 C CA . GLN A 1 425 ? 21.722 -9.655 -28.133 1.00 96.12 425 GLN A CA 1
ATOM 3265 C C . GLN A 1 425 ? 21.171 -10.312 -26.854 1.00 96.12 425 GLN A C 1
ATOM 3267 O O . GLN A 1 425 ? 21.448 -11.481 -26.602 1.00 96.12 425 GLN A O 1
ATOM 3272 N N . HIS A 1 426 ? 20.345 -9.595 -26.083 1.00 97.25 426 HIS A N 1
ATOM 3273 C CA . HIS A 1 426 ? 19.727 -10.070 -24.838 1.00 97.25 426 HIS A CA 1
ATOM 3274 C C . HIS A 1 426 ? 18.231 -10.385 -24.996 1.00 97.25 426 HIS A C 1
ATOM 3276 O O . HIS A 1 426 ? 17.525 -10.569 -24.002 1.00 97.25 426 HIS A O 1
ATOM 3282 N N . ALA A 1 427 ? 17.724 -10.475 -26.233 1.00 96.38 427 ALA A N 1
ATOM 3283 C CA . ALA A 1 427 ? 16.296 -10.643 -26.518 1.00 96.38 427 ALA A CA 1
ATOM 3284 C C . ALA A 1 427 ? 15.665 -11.860 -25.819 1.00 96.38 427 ALA A C 1
ATOM 3286 O O . ALA A 1 427 ? 14.528 -11.774 -25.360 1.00 96.38 427 ALA A O 1
ATOM 3287 N N . ALA A 1 428 ? 16.396 -12.972 -25.680 1.00 96.38 428 ALA A N 1
ATOM 3288 C CA . ALA A 1 428 ? 15.897 -14.169 -24.999 1.00 96.38 428 ALA A CA 1
ATOM 3289 C C . ALA A 1 428 ? 15.639 -13.934 -23.497 1.00 96.38 428 ALA A C 1
ATOM 3291 O O . ALA A 1 428 ? 14.578 -14.299 -22.990 1.00 96.38 428 ALA A O 1
ATOM 3292 N N . ALA A 1 429 ? 16.569 -13.276 -22.795 1.00 96.56 429 ALA A N 1
ATOM 3293 C CA . ALA A 1 429 ? 16.411 -12.947 -21.376 1.00 96.56 429 ALA A CA 1
ATOM 3294 C C . ALA A 1 429 ? 15.266 -11.942 -21.158 1.00 96.56 429 ALA A C 1
ATOM 3296 O O . ALA A 1 429 ? 14.467 -12.088 -20.231 1.00 96.56 429 ALA A O 1
ATOM 3297 N N . ILE A 1 430 ? 15.141 -10.961 -22.056 1.00 97.56 430 ILE A N 1
ATOM 3298 C CA . ILE A 1 430 ? 14.067 -9.959 -22.027 1.00 97.56 430 ILE A CA 1
ATOM 3299 C C . ILE A 1 430 ? 12.702 -10.611 -22.293 1.00 97.56 430 ILE A C 1
ATOM 3301 O O . ILE A 1 430 ? 11.736 -10.326 -21.586 1.00 97.56 430 ILE A O 1
ATOM 3305 N N . ALA A 1 431 ? 12.615 -11.538 -23.252 1.00 97.88 431 ALA A N 1
ATOM 3306 C CA . ALA A 1 431 ? 11.398 -12.303 -23.517 1.00 97.88 431 ALA A CA 1
ATOM 3307 C C . ALA A 1 431 ? 10.992 -13.170 -22.313 1.00 97.88 431 ALA A C 1
ATOM 3309 O O . ALA A 1 431 ? 9.812 -13.223 -21.965 1.00 97.88 431 ALA A O 1
ATOM 3310 N N . ALA A 1 432 ? 11.961 -13.795 -21.634 1.00 97.25 432 ALA A N 1
ATOM 3311 C CA . ALA A 1 432 ? 11.708 -14.548 -20.408 1.00 97.25 432 ALA A CA 1
ATOM 3312 C C . ALA A 1 432 ? 11.173 -13.653 -19.275 1.00 97.25 432 ALA A C 1
ATOM 3314 O O . ALA A 1 432 ? 10.257 -14.060 -18.560 1.00 97.25 432 ALA A O 1
ATOM 3315 N N . ALA A 1 433 ? 11.691 -12.427 -19.131 1.00 97.75 433 ALA A N 1
ATOM 3316 C CA . ALA A 1 433 ? 11.138 -11.441 -18.201 1.00 97.75 433 ALA A CA 1
ATOM 3317 C C . ALA A 1 433 ? 9.693 -11.063 -18.567 1.00 97.75 433 ALA A C 1
ATOM 3319 O O . ALA A 1 433 ? 8.814 -11.108 -17.711 1.00 97.75 433 ALA A O 1
ATOM 3320 N N . GLY A 1 434 ? 9.413 -10.807 -19.850 1.00 98.25 434 GLY A N 1
ATOM 3321 C CA . GLY A 1 434 ? 8.054 -10.520 -20.324 1.00 98.25 434 GLY A CA 1
ATOM 3322 C C . GLY A 1 434 ? 7.066 -11.659 -20.047 1.00 98.25 434 GLY A C 1
ATOM 3323 O O . GLY A 1 434 ? 5.929 -11.420 -19.647 1.00 98.25 434 GLY A O 1
ATOM 3324 N N . ALA A 1 435 ? 7.503 -12.915 -20.176 1.00 98.19 435 ALA A N 1
ATOM 3325 C CA . ALA A 1 435 ? 6.677 -14.072 -19.835 1.00 98.19 435 ALA A CA 1
ATOM 3326 C C . ALA A 1 435 ? 6.315 -14.122 -18.337 1.00 98.19 435 ALA A C 1
ATOM 3328 O O . ALA A 1 435 ? 5.174 -14.447 -18.000 1.00 98.19 435 ALA A O 1
ATOM 3329 N N . ARG A 1 436 ? 7.244 -13.759 -17.438 1.00 97.75 436 ARG A N 1
ATOM 3330 C CA . ARG A 1 436 ? 6.961 -13.657 -15.993 1.00 97.75 436 ARG A CA 1
ATOM 3331 C C . ARG A 1 436 ? 5.958 -12.546 -15.693 1.00 97.75 436 ARG A C 1
ATOM 3333 O O . ARG A 1 436 ? 4.965 -12.801 -15.016 1.00 97.75 436 ARG A O 1
ATOM 3340 N N . VAL A 1 437 ? 6.157 -11.362 -16.273 1.00 98.00 437 VAL A N 1
ATOM 3341 C CA . VAL A 1 437 ? 5.232 -10.221 -16.152 1.00 98.00 437 VAL A CA 1
ATOM 3342 C C . VAL A 1 437 ? 3.822 -10.611 -16.610 1.00 98.00 437 VAL A C 1
ATOM 3344 O O . VAL A 1 437 ? 2.845 -10.340 -15.912 1.00 98.00 437 VAL A O 1
ATOM 3347 N N . ALA A 1 438 ? 3.697 -11.318 -17.738 1.00 98.00 438 ALA A N 1
ATOM 3348 C CA . ALA A 1 438 ? 2.414 -11.807 -18.238 1.00 98.00 438 ALA A CA 1
ATOM 3349 C C . ALA A 1 438 ? 1.751 -12.836 -17.301 1.00 98.00 438 ALA A C 1
ATOM 3351 O O . ALA A 1 438 ? 0.533 -12.800 -17.113 1.00 98.00 438 ALA A O 1
ATOM 3352 N N . ALA A 1 439 ? 2.534 -13.730 -16.689 1.00 97.12 439 ALA A N 1
ATOM 3353 C CA . ALA A 1 439 ? 2.024 -14.708 -15.729 1.00 97.12 439 ALA A CA 1
ATOM 3354 C C . ALA A 1 439 ? 1.470 -14.033 -14.464 1.00 97.12 439 ALA A C 1
ATOM 3356 O O . ALA A 1 439 ? 0.350 -14.338 -14.050 1.00 97.12 439 ALA A O 1
ATOM 3357 N N . VAL A 1 440 ? 2.207 -13.071 -13.895 1.00 96.50 440 VAL A N 1
ATOM 3358 C CA . VAL A 1 440 ? 1.756 -12.301 -12.723 1.00 96.50 440 VAL A CA 1
ATOM 3359 C C . VAL A 1 440 ? 0.528 -11.462 -13.069 1.00 96.50 440 VAL A C 1
ATOM 3361 O O . VAL A 1 440 ? -0.454 -11.467 -12.330 1.00 96.50 440 VAL A O 1
ATOM 3364 N N . ARG A 1 441 ? 0.524 -10.805 -14.235 1.00 97.00 441 ARG A N 1
ATOM 3365 C CA . ARG A 1 441 ? -0.640 -10.057 -14.721 1.00 97.00 441 ARG A CA 1
ATOM 3366 C C . ARG A 1 441 ? -1.892 -10.930 -14.782 1.00 97.00 441 ARG A C 1
ATOM 3368 O O . ARG A 1 441 ? -2.949 -10.473 -14.369 1.00 97.00 441 ARG A O 1
ATOM 3375 N N . LYS A 1 442 ? -1.789 -12.166 -15.279 1.00 97.19 442 LYS A N 1
ATOM 3376 C CA . LYS A 1 442 ? -2.928 -13.092 -15.354 1.00 97.19 442 LYS A CA 1
ATOM 3377 C C . LYS A 1 442 ? -3.486 -13.430 -13.966 1.00 97.19 442 LYS A C 1
ATOM 3379 O O . LYS A 1 442 ? -4.702 -13.496 -13.808 1.00 97.19 442 LYS A O 1
ATOM 3384 N N . ALA A 1 443 ? -2.617 -13.625 -12.972 1.00 93.94 443 ALA A N 1
ATOM 3385 C CA . ALA A 1 443 ? -3.041 -13.834 -11.586 1.00 93.94 443 ALA A CA 1
ATOM 3386 C C . ALA A 1 443 ? -3.769 -12.596 -11.032 1.00 93.94 443 ALA A C 1
ATOM 3388 O O . ALA A 1 443 ? -4.846 -12.714 -10.453 1.00 93.94 443 ALA A O 1
ATOM 3389 N N . ASP A 1 444 ? -3.241 -11.402 -11.303 1.00 94.31 444 ASP A N 1
ATOM 3390 C CA . ASP A 1 444 ? -3.861 -10.141 -10.889 1.00 94.31 444 ASP A CA 1
ATOM 3391 C C . ASP A 1 444 ? -5.176 -9.841 -11.630 1.00 94.31 444 ASP A C 1
ATOM 3393 O O . ASP A 1 444 ? -6.071 -9.223 -11.060 1.00 94.31 444 ASP A O 1
ATOM 3397 N N . GLU A 1 445 ? -5.325 -10.265 -12.887 1.00 95.12 445 GLU A N 1
ATOM 3398 C CA . GLU A 1 445 ? -6.586 -10.177 -13.634 1.00 95.12 445 GLU A CA 1
ATOM 3399 C C . GLU A 1 445 ? -7.656 -11.100 -13.036 1.00 95.12 445 GLU A C 1
ATOM 3401 O O . GLU A 1 445 ? -8.808 -10.683 -12.922 1.00 95.12 445 GLU A O 1
ATOM 3406 N N . ALA A 1 446 ? -7.283 -12.314 -12.614 1.00 93.00 446 ALA A N 1
ATOM 3407 C CA . ALA A 1 446 ? -8.190 -13.224 -11.914 1.00 93.00 446 ALA A CA 1
ATOM 3408 C C . ALA A 1 446 ? -8.652 -12.621 -10.580 1.00 93.00 446 ALA A C 1
ATOM 3410 O O . ALA A 1 446 ? -9.852 -12.531 -10.326 1.00 93.00 446 ALA A O 1
ATOM 3411 N N . LEU A 1 447 ? -7.710 -12.090 -9.798 1.00 89.50 447 LEU A N 1
ATOM 3412 C CA . LEU A 1 447 ? -8.000 -11.384 -8.554 1.00 89.50 447 LEU A CA 1
ATOM 3413 C C . LEU A 1 447 ? -8.928 -10.172 -8.774 1.00 89.50 447 LEU A C 1
ATOM 3415 O O . LEU A 1 447 ? -9.885 -9.955 -8.033 1.00 89.50 447 LEU A O 1
ATOM 3419 N N . ALA A 1 448 ? -8.688 -9.386 -9.826 1.00 91.12 448 ALA A N 1
ATOM 3420 C CA . ALA A 1 448 ? -9.536 -8.246 -10.172 1.00 91.12 448 ALA A CA 1
ATOM 3421 C C . ALA A 1 448 ? -10.956 -8.660 -10.594 1.00 91.12 448 ALA A C 1
ATOM 3423 O O . ALA A 1 448 ? -11.909 -7.907 -10.364 1.00 91.12 448 ALA A O 1
ATOM 3424 N N . ALA A 1 449 ? -11.091 -9.822 -11.240 1.00 91.31 449 ALA A N 1
ATOM 3425 C CA . ALA A 1 449 ? -12.363 -10.358 -11.714 1.00 91.31 449 ALA A CA 1
ATOM 3426 C C . ALA A 1 449 ? -13.247 -10.869 -10.568 1.00 91.31 449 ALA A C 1
ATOM 3428 O O . ALA A 1 449 ? -14.461 -10.686 -10.628 1.00 91.31 449 ALA A O 1
ATOM 3429 N N . GLU A 1 450 ? -12.654 -11.432 -9.511 1.00 88.56 450 GLU A N 1
ATOM 3430 C CA . GLU A 1 450 ? -13.376 -11.820 -8.288 1.00 88.56 450 GLU A CA 1
ATOM 3431 C C . GLU A 1 450 ? -14.016 -10.615 -7.584 1.00 88.56 450 GLU A C 1
ATOM 3433 O O . GLU A 1 450 ? -15.047 -10.744 -6.925 1.00 88.56 450 GLU A O 1
ATOM 3438 N N . GLY A 1 451 ? -13.444 -9.421 -7.770 1.00 76.88 451 GLY A N 1
ATOM 3439 C CA . GLY A 1 451 ? -14.095 -8.150 -7.460 1.00 76.88 451 GLY A CA 1
ATOM 3440 C C . GLY A 1 451 ? -14.310 -7.870 -5.973 1.00 76.88 451 GLY A C 1
ATOM 3441 O O . GLY A 1 451 ? -15.007 -6.907 -5.659 1.00 76.88 451 GLY A O 1
ATOM 3442 N N . SER A 1 452 ? -13.722 -8.665 -5.078 1.00 74.62 452 SER A N 1
ATOM 3443 C CA . SER A 1 452 ? -13.865 -8.495 -3.637 1.00 74.62 452 SER A CA 1
ATOM 3444 C C . SER A 1 452 ? -12.502 -8.480 -2.945 1.00 74.62 452 SER A C 1
ATOM 3446 O O . SER A 1 452 ? -11.774 -9.465 -3.037 1.00 74.62 452 SER A O 1
ATOM 3448 N N . PRO A 1 453 ? -12.160 -7.432 -2.174 1.00 72.56 453 PRO A N 1
ATOM 3449 C CA . PRO A 1 453 ? -10.981 -7.466 -1.310 1.00 72.56 453 PRO A CA 1
ATOM 3450 C C . PRO A 1 453 ? -11.076 -8.573 -0.248 1.00 72.56 453 PRO A C 1
ATOM 3452 O O . PRO A 1 453 ? -10.060 -8.979 0.302 1.00 72.56 453 PRO A O 1
ATOM 3455 N N . LEU A 1 454 ? -12.272 -9.109 0.021 1.00 68.94 454 LEU A N 1
ATOM 3456 C CA . LEU A 1 454 ? -12.437 -10.235 0.934 1.00 68.94 454 LEU A CA 1
ATOM 3457 C C . LEU A 1 454 ? -11.882 -11.551 0.379 1.00 68.94 454 LEU A C 1
ATOM 3459 O O . LEU A 1 454 ? -11.494 -12.407 1.172 1.00 68.94 454 LEU A O 1
ATOM 3463 N N . SER A 1 455 ? -11.792 -11.725 -0.947 1.00 68.38 455 SER A N 1
ATOM 3464 C CA . SER A 1 455 ? -11.176 -12.938 -1.497 1.00 68.38 455 SER A CA 1
ATOM 3465 C C . SER A 1 455 ? -9.670 -12.984 -1.222 1.00 68.38 455 SER A C 1
ATOM 3467 O O . SER A 1 455 ? -9.141 -14.065 -0.972 1.00 68.38 455 SER A O 1
ATOM 3469 N N . LEU A 1 456 ? -9.008 -11.824 -1.093 1.00 64.62 456 LEU A N 1
ATOM 3470 C CA . LEU A 1 456 ? -7.627 -11.736 -0.589 1.00 64.62 456 LEU A CA 1
ATOM 3471 C C . LEU A 1 456 ? -7.481 -12.241 0.847 1.00 64.62 456 LEU A C 1
ATOM 3473 O O . LEU A 1 456 ? -6.415 -12.717 1.225 1.00 64.62 456 LEU A O 1
ATOM 3477 N N . LEU A 1 457 ? -8.542 -12.127 1.644 1.00 62.62 457 LEU A N 1
ATOM 3478 C CA . LEU A 1 457 ? -8.583 -12.584 3.031 1.00 62.62 457 LEU A CA 1
ATOM 3479 C C . LEU A 1 457 ? -9.142 -14.011 3.161 1.00 62.62 457 LEU A C 1
ATOM 3481 O O . LEU A 1 457 ? -9.306 -14.497 4.275 1.00 62.62 457 LEU A O 1
ATOM 3485 N N . GLY A 1 458 ? -9.469 -14.681 2.047 1.00 63.66 458 GLY A N 1
ATOM 3486 C CA . GLY A 1 458 ? -10.112 -15.999 2.057 1.00 63.66 458 GLY A CA 1
ATOM 3487 C C . GLY A 1 458 ? -11.571 -15.987 2.537 1.00 63.66 458 GLY A C 1
ATOM 3488 O O . GLY A 1 458 ? -12.143 -17.041 2.803 1.00 63.66 458 GLY A O 1
ATOM 3489 N N . LEU A 1 459 ? -12.194 -14.811 2.639 1.00 62.28 459 LEU A N 1
ATOM 3490 C CA . LEU A 1 459 ? -13.559 -14.630 3.128 1.00 62.28 459 LEU A CA 1
ATOM 3491 C C . LEU A 1 459 ? -14.509 -14.484 1.929 1.00 62.28 459 LEU A C 1
ATOM 3493 O O . LEU A 1 459 ? -14.766 -13.395 1.429 1.00 62.28 459 LEU A O 1
ATOM 3497 N N . ALA A 1 460 ? -15.026 -15.590 1.400 1.00 55.34 460 ALA A N 1
ATOM 3498 C CA . ALA A 1 460 ? -15.918 -15.522 0.242 1.00 55.34 460 ALA A CA 1
ATOM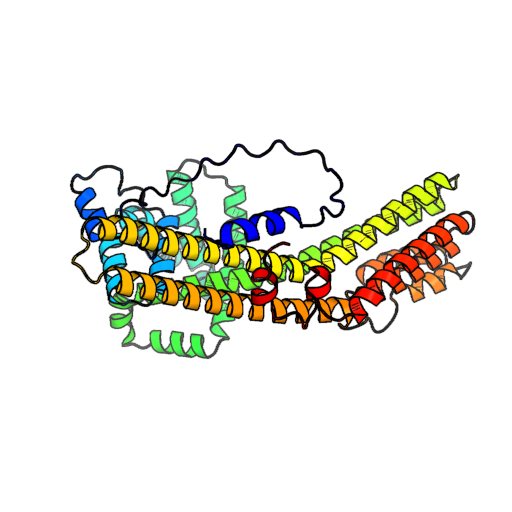 3499 C C . ALA A 1 460 ? -17.229 -14.759 0.573 1.00 55.34 460 ALA A C 1
ATOM 3501 O O . ALA A 1 460 ? -17.903 -15.095 1.557 1.00 55.34 460 ALA A O 1
ATOM 3502 N N . PRO A 1 461 ? -17.647 -13.769 -0.244 1.00 49.66 461 PRO A N 1
ATOM 3503 C CA . PRO A 1 461 ? -18.920 -13.079 -0.051 1.00 49.66 461 PRO A CA 1
ATOM 3504 C C . PRO A 1 461 ? -20.077 -14.074 -0.222 1.00 49.66 461 PRO A C 1
ATOM 3506 O O . PRO A 1 461 ? -20.244 -14.672 -1.281 1.00 49.66 461 PRO A O 1
ATOM 3509 N N . GLY A 1 462 ? -20.861 -14.277 0.840 1.00 54.81 462 GLY A N 1
ATOM 3510 C CA . GLY A 1 462 ? -22.002 -15.204 0.860 1.00 54.81 462 GLY A CA 1
ATOM 3511 C C . GLY A 1 462 ? -21.938 -16.277 1.948 1.00 54.81 462 GLY A C 1
ATOM 3512 O O . GLY A 1 462 ? -22.963 -16.874 2.262 1.00 54.81 462 GLY A O 1
ATOM 3513 N N . GLN A 1 463 ? -20.789 -16.475 2.601 1.00 54.22 463 GLN A N 1
ATOM 3514 C CA . GLN A 1 463 ? -20.689 -17.321 3.798 1.00 54.22 463 GLN A CA 1
ATOM 3515 C C . GLN A 1 463 ? -20.937 -16.510 5.083 1.00 54.22 463 GLN A C 1
ATOM 3517 O O . GLN A 1 463 ? -20.101 -16.470 5.971 1.00 54.22 463 GLN A O 1
ATOM 3522 N N . GLY A 1 464 ? -22.081 -15.822 5.160 1.00 53.91 464 GLY A N 1
ATOM 3523 C CA . GLY A 1 464 ? -22.605 -15.255 6.410 1.00 53.91 464 GLY A CA 1
ATOM 3524 C C . GLY A 1 464 ? -21.720 -14.238 7.149 1.00 53.91 464 GLY A C 1
ATOM 3525 O O . GLY A 1 464 ? -21.601 -14.324 8.355 1.00 53.91 464 GLY A O 1
ATOM 3526 N N . GLY A 1 465 ? -21.130 -13.241 6.488 1.00 57.81 465 GLY A N 1
ATOM 3527 C CA . GLY A 1 465 ? -20.375 -12.189 7.193 1.00 57.81 465 GLY A CA 1
ATOM 3528 C C . GLY A 1 465 ? -19.160 -12.692 7.997 1.00 57.81 465 GLY A C 1
ATOM 3529 O O . GLY A 1 465 ? -18.929 -13.887 8.172 1.00 57.81 465 GLY A O 1
ATOM 3530 N N . LEU A 1 466 ? -18.349 -11.763 8.504 1.00 58.47 466 LEU A N 1
ATOM 3531 C CA . LEU A 1 466 ? -17.222 -12.112 9.380 1.00 58.47 466 LEU A CA 1
ATOM 3532 C C . LEU A 1 466 ? -17.722 -12.807 10.662 1.00 58.47 466 LEU A C 1
ATOM 3534 O O . LEU A 1 466 ? -17.089 -13.742 11.142 1.00 58.47 466 LEU A O 1
ATOM 3538 N N . GLY A 1 467 ? -18.904 -12.410 11.148 1.00 58.09 467 GLY A N 1
ATOM 3539 C CA . GLY A 1 467 ? -19.575 -13.014 12.296 1.00 58.09 467 GLY A CA 1
ATOM 3540 C C . GLY A 1 467 ? -19.877 -14.507 12.130 1.00 58.09 467 GLY A C 1
ATOM 3541 O O . GLY A 1 467 ? -19.500 -15.280 13.005 1.00 58.09 467 GLY A O 1
ATOM 3542 N N . ALA A 1 468 ? -20.482 -14.964 11.022 1.00 62.59 468 ALA A N 1
ATOM 3543 C CA . ALA A 1 468 ? -20.758 -16.401 10.869 1.00 62.59 468 ALA A CA 1
ATOM 3544 C C . ALA A 1 468 ? -19.519 -17.207 10.459 1.00 62.59 468 ALA A C 1
ATOM 3546 O O . ALA A 1 468 ? -19.439 -18.389 10.787 1.00 62.59 468 ALA A O 1
ATOM 3547 N N . ALA A 1 469 ? -18.535 -16.585 9.795 1.00 59.19 469 ALA A N 1
ATOM 3548 C CA . ALA A 1 469 ? -17.232 -17.211 9.571 1.00 59.19 469 ALA A CA 1
ATOM 3549 C C . ALA A 1 469 ? -16.494 -17.473 10.898 1.00 59.19 469 ALA A C 1
ATOM 3551 O O . ALA A 1 469 ? -15.879 -18.523 11.049 1.00 59.19 469 ALA A O 1
ATOM 3552 N N . LEU A 1 470 ? -16.615 -16.561 11.871 1.00 57.00 470 LEU A N 1
ATOM 3553 C CA . LEU A 1 470 ? -16.081 -16.727 13.226 1.00 57.00 470 LEU A CA 1
ATOM 3554 C C . LEU A 1 470 ? -16.931 -17.659 14.105 1.00 57.00 470 LEU A C 1
ATOM 3556 O O . LEU A 1 470 ? -16.403 -18.253 15.032 1.00 57.00 470 LEU A O 1
ATOM 3560 N N . GLN A 1 471 ? -18.232 -17.810 13.849 1.00 54.97 471 GLN A N 1
ATOM 3561 C CA . GLN A 1 471 ? -19.095 -18.709 14.632 1.00 54.97 471 GLN A CA 1
ATOM 3562 C C . GLN A 1 471 ? -19.024 -20.180 14.202 1.00 54.97 471 GLN A C 1
ATOM 3564 O O . GLN A 1 471 ? -19.553 -21.036 14.910 1.00 54.97 471 GLN A O 1
ATOM 3569 N N . ARG A 1 472 ? -18.393 -20.508 13.066 1.00 56.47 472 ARG A N 1
ATOM 3570 C CA . ARG A 1 472 ? -18.107 -21.910 12.740 1.00 56.47 472 ARG A CA 1
ATOM 3571 C C . ARG A 1 472 ? -17.013 -22.402 13.678 1.00 56.47 472 ARG A C 1
ATOM 3573 O O . ARG A 1 472 ? -15.874 -21.952 13.584 1.00 56.47 472 ARG A O 1
ATOM 3580 N N . GLU A 1 473 ? -17.375 -23.304 14.589 1.00 37.94 473 GLU A N 1
ATOM 3581 C CA . GLU A 1 473 ? -16.378 -24.013 15.383 1.00 37.94 473 GLU A CA 1
ATOM 3582 C C . GLU A 1 473 ? -15.370 -24.689 14.439 1.00 37.94 473 GLU A C 1
ATOM 3584 O O . GLU A 1 473 ? -15.775 -25.215 13.396 1.00 37.94 473 GLU A O 1
ATOM 3589 N N . PRO A 1 474 ? -14.064 -24.638 14.749 1.00 44.25 474 PRO A N 1
ATOM 3590 C CA . PRO A 1 474 ? -13.083 -25.406 14.002 1.00 44.25 474 PRO A CA 1
ATOM 3591 C C . PRO A 1 474 ? -13.390 -26.895 14.207 1.00 44.25 474 PRO A C 1
ATOM 3593 O O . PRO A 1 474 ? -13.283 -27.388 15.330 1.00 44.25 474 PRO A O 1
ATOM 3596 N N . GLU A 1 475 ? -13.817 -27.572 13.138 1.00 40.38 475 GLU A N 1
ATOM 3597 C CA . GLU A 1 475 ? -13.917 -29.040 13.090 1.00 40.38 475 GLU A CA 1
ATOM 3598 C C . GLU A 1 475 ? -12.551 -29.718 13.258 1.00 40.38 475 GLU A C 1
ATOM 3600 O O . GLU A 1 475 ? -11.545 -29.191 12.718 1.00 40.38 475 GLU A O 1
#

Sequence (475 aa):
MNPWRLLLAPLLCALPLAGVCVAQEAPPPPAVAPELDPFKDVRRSDGTLRWGELLQRGGEPGPRLANFSLETFLRELTQVVKAGDRARTREFFDGVIATDFYTTYGVFAITSTAVELGYDMAYRRYLHRYVSPRIASGMLRTNLALSTGIALAELVNGDLGGKSFAISLGSLGISSALVEAGASRIPALRRFKLAIKGKNASKLLRTGGFVYQTAELALVFFVGRLIEERYYAVQSAREAHLALEAASATALAALTHAGDAAAAEACLRTYEAAWTDYRNALYAPLLRDQQVFLSRLSELAEEAKLADDRVQEALARAARYPKLPVAEFLEHQASEADAKFQHELDALSEVYLRDASEHFGEIYKGRRAPSDPFAPALALARSESAAPQAGGAFRRAHRRASRNRLQSYAQEQTALEVCAALSPQHAAAIAAAGARVAAVRKADEALAAEGSPLSLLGLAPGQGGLGAALQREPE